Protein AF-A0A1A8E5Y9-F1 (afdb_monomer_lite)

Secondary structure (DSSP, 8-state):
-HHHHHHSTTTTHHHHHHHHHTGGGGHHHHHHHHHHHHHHHHHHHHH-HHHHHHHHHHHHHHHTTSS-HHHHHHHHHHHHTTHHHHHHHHHHH---HHHHHHHHHHHHHHHHHHHHHHHHHHHHHHHHHHHHHHHHEET-SS-GGGG-SEEEEEEEEEEESS--S-EEEEEEEESSEEEEEEEETTEEEEEEEEETTTEEEEE-STT--TT-TT-EEEEEEETTSS-EEEEEESSHHHHHHHHHHHHHHHHHHS-TTTTGGG--EEEE--SS--B-TTT--B--SSSS-EEEETTT--EE-GGGGGGS--TT-------PPP--------PPPEEEE-S-B-S-SPPTTS-B--B-TT-EEEEEE--TT-SEEEEEETTT--EEEEEGGGEEEES-PPSSP--TTSTTEEEE--HHHHHHHHHTSPTT-EEEEE-SSSTT-EEEEEEETTEEEEEEE--BTTB-

InterPro domains:
  IPR000219 Dbl homology domain [PF00621] (8-118)
  IPR000219 Dbl homology domain [PS50010] (1-120)
  IPR000219 Dbl homology domain [SM00325] (1-119)
  IPR000219 Dbl homology domain [cd00160] (15-118)
  IPR000980 SH2 domain [PF00017] (408-461)
  IPR000980 SH2 domain [PS50001] (408-464)
  IPR001331 Guanine-nucleotide dissociation stimulator, CDC24, conserved site [PS00741] (69-94)
  IPR001452 SH3 domain [PF07653] (334-393)
  IPR001452 SH3 domain [PS50002] (330-396)
  IPR001452 SH3 domain [SM00326] (333-395)
  IPR001849 Pleckstrin homology domain [PS50003] (149-251)
  IPR001849 Pleckstrin homology domain [SM00233] (150-253)
  IPR002219 Protein kinase C-like, phorbol ester/diacylglycerol-binding domain [PF00130] (263-308)
  IPR002219 Protein kinase C-like, phorbol ester/diacylglycerol-binding domain [PS00479] (263-311)
  IPR002219 Protein kinase C-like, phorbol ester/diacylglycerol-binding domain [PS50081] (262-311)
  IPR002219 Protein kinase C-like, phorbol ester/diacylglycerol-binding domain [SM00109] (263-311)
  IPR011993 PH-like domain superfamily [G3DSA:2.30.29.30] (130-258)
  IPR035899 Dbl homology (DH) domain superfamily [G3DSA:1.20.900.10] (1-129)
  IPR035899 Dbl homology (DH) domain superfamily [SSF48065] (11-141)
  IPR036028 SH3-like domain superfamily [SSF50044] (325-398)

Radius of gyration: 30.4 Å; chains: 1; bounding box: 94×67×68 Å

Foldseek 3Di:
DVCCVPPVVVLCVLVVLVVCLVVLLVLLVLLQCLVVVLVVVVVCVVVPVPVVVVQQVVCCVPPNVPDGPNRVSCVSVVVLVCQLVVLVVVLVPDDDPVSSVSSVSSSVSSVLSNQQSVQSNVVSVQVVVQVVLQVQEPPDPDRCVVQAGWLDKAWKFKAKPVRRDTDIWIWTDGLFKIFTWDDDPSGTYTDDIGGLVFWDKAADPPQCDPPAFFSGWIKIAGPVRPIIMIITGRDNVVSVSVSVSSVNSNCLQPPPLCCALNFHKGQWFDCDFDAAPAPRRTLHYGTSSDIATPQAGGTHHSVCSNVDHHGPPDPPPPPDDDDDDDDDDDFAWKKFFQDFDQQPPPDPPWGDDGDDGGWIWRWDADDPVDQKGWTAGPVVRDTDIDGPVRIATPPPQPPPDDPVSPPQEPEADEPVRLFVVPLPPDAQRKHKYAHDPPRQWIWIWGHHPSGIDIGTDDDDPSGD

Sequence (464 aa):
VQDSILNKNALNLHQIFIDYKERLLIYGIYCSRVEIAIAILDLICKEKEDVRLKLEECSKRANNGKFTLRDLLVVPMQRVLKYHLLLQELVKHTQDAADKNNLKTALDAMKDLAQYVNEVKRDNETLREIDQYQRSIENLNQPLLTFGRPKGDGEVRLVSNIDKRKQDRHIFLFDVAAVVCKRRGDNYEMKDILDLNLFKVTNNPTSDREGKKWCYGFYVTHIQGHTGFELFFKTRELKKKWLEQFEMAISNIHPEKANHNSHQFKMHTFEKISSCSNCRLLLRGIFNQGYLCLKCGLGAHKECLGRLGVCGRTDPVKQKPKDNTTAPSSGLPRMIVIKDYSGIPSPQCGPPLSIHAGDVIELMFADLQSSWWQGKNLATSKIGFFPSDAVRPYPCVPKPADYSAHLWFAGLMERYQAELELMDRDNSTYLVRHRSKELNEYAISIKFNDKVKHIKILTKDGCF

Structure (mmCIF, N/CA/C/O backbone):
data_AF-A0A1A8E5Y9-F1
#
_entry.id   AF-A0A1A8E5Y9-F1
#
loop_
_atom_site.group_PDB
_atom_site.id
_atom_site.type_symbol
_atom_site.label_atom_id
_atom_site.label_alt_id
_atom_site.label_comp_id
_atom_site.label_asym_id
_atom_site.label_entity_id
_atom_site.label_seq_id
_atom_site.pdbx_PDB_ins_code
_atom_site.Cartn_x
_atom_site.Cartn_y
_atom_site.Cartn_z
_atom_site.occupancy
_atom_site.B_iso_or_equiv
_atom_site.auth_seq_id
_atom_site.auth_comp_id
_atom_site.auth_asym_id
_atom_site.auth_atom_id
_atom_site.pdbx_PDB_model_num
ATOM 1 N N . VAL A 1 1 ? -17.476 1.177 24.917 1.00 76.31 1 VAL A N 1
ATOM 2 C CA . VAL A 1 1 ? -16.385 1.484 25.878 1.00 76.31 1 VAL A CA 1
ATOM 3 C C . VAL A 1 1 ? -16.942 1.923 27.225 1.00 76.31 1 VAL A C 1
ATOM 5 O O . VAL A 1 1 ? -16.620 1.260 28.192 1.00 76.31 1 VAL A O 1
ATOM 8 N N . GLN A 1 2 ? -17.797 2.954 27.310 1.00 80.81 2 GLN A N 1
ATOM 9 C CA . GLN A 1 2 ? -18.421 3.351 28.590 1.00 80.81 2 GLN A CA 1
ATOM 10 C C . GLN A 1 2 ? -19.139 2.188 29.288 1.00 80.81 2 GLN A C 1
ATOM 12 O O . GLN A 1 2 ? -18.855 1.928 30.446 1.00 80.81 2 GLN A O 1
ATOM 17 N N . ASP A 1 3 ? -19.956 1.425 28.558 1.00 85.88 3 ASP A N 1
ATOM 18 C CA . ASP A 1 3 ? -20.593 0.203 29.076 1.00 85.88 3 ASP A CA 1
ATOM 19 C C . ASP A 1 3 ? -19.583 -0.825 29.621 1.00 85.88 3 ASP A C 1
ATOM 21 O O . ASP A 1 3 ? -19.733 -1.337 30.720 1.00 85.88 3 ASP A O 1
ATOM 25 N N . SER A 1 4 ? -18.493 -1.067 28.890 1.00 83.69 4 SER A N 1
ATOM 26 C CA . SER A 1 4 ? -17.431 -1.987 29.316 1.00 83.69 4 SER A CA 1
ATOM 27 C C . SER A 1 4 ? -16.800 -1.555 30.640 1.00 83.69 4 SER A C 1
ATOM 29 O O . SER A 1 4 ? -16.604 -2.385 31.522 1.00 83.69 4 SER A O 1
ATOM 31 N N . ILE A 1 5 ? -16.528 -0.258 30.797 1.00 85.06 5 ILE A N 1
ATOM 32 C CA . ILE A 1 5 ? -15.940 0.300 32.019 1.00 85.06 5 ILE A CA 1
ATOM 33 C C . ILE A 1 5 ? -16.937 0.233 33.181 1.00 85.06 5 ILE A C 1
ATOM 35 O O . ILE A 1 5 ? -16.558 -0.186 34.267 1.00 85.06 5 ILE A O 1
ATOM 39 N N . LEU A 1 6 ? -18.191 0.633 32.954 1.00 84.81 6 LEU A N 1
ATOM 40 C CA . LEU A 1 6 ? -19.192 0.789 34.013 1.00 84.81 6 LEU A CA 1
ATOM 41 C C . LEU A 1 6 ? -19.823 -0.538 34.453 1.00 84.81 6 LEU A C 1
ATOM 43 O O . LEU A 1 6 ? -20.060 -0.726 35.638 1.00 84.81 6 LEU A O 1
ATOM 47 N N . ASN A 1 7 ? -20.069 -1.454 33.514 1.00 85.75 7 ASN A N 1
ATOM 48 C CA . ASN A 1 7 ? -20.875 -2.655 33.754 1.00 85.75 7 ASN A CA 1
ATOM 49 C C . ASN A 1 7 ? -20.063 -3.957 33.696 1.00 85.75 7 ASN A C 1
ATOM 51 O O . ASN A 1 7 ? -20.542 -4.999 34.132 1.00 85.75 7 ASN A O 1
ATOM 55 N N . LYS A 1 8 ? -18.844 -3.934 33.134 1.00 84.31 8 LYS A N 1
ATOM 56 C CA . LYS A 1 8 ? -18.021 -5.140 32.900 1.00 84.31 8 LYS A CA 1
ATOM 57 C C . LYS A 1 8 ? -16.588 -5.013 33.419 1.00 84.31 8 LYS A C 1
ATOM 59 O O . LYS A 1 8 ? -15.725 -5.786 33.004 1.00 84.31 8 LYS A O 1
ATOM 64 N N . ASN A 1 9 ? -16.315 -4.028 34.282 1.00 86.62 9 ASN A N 1
ATOM 65 C CA . ASN A 1 9 ? -14.991 -3.749 34.856 1.00 86.62 9 ASN A CA 1
ATOM 66 C C . ASN A 1 9 ? -13.854 -3.704 33.812 1.00 86.62 9 ASN A C 1
ATOM 68 O O . ASN A 1 9 ? -12.730 -4.108 34.083 1.00 86.62 9 ASN A O 1
ATOM 72 N N . ALA A 1 10 ? -14.154 -3.251 32.593 1.00 88.44 10 ALA A N 1
ATOM 73 C CA . ALA A 1 10 ? -13.252 -3.210 31.442 1.00 88.44 10 ALA A CA 1
ATOM 74 C C . ALA A 1 10 ? -12.662 -4.565 30.976 1.00 88.44 10 ALA A C 1
ATOM 76 O O . ALA A 1 10 ? -11.814 -4.573 30.081 1.00 88.44 10 ALA A O 1
ATOM 77 N N . LEU A 1 11 ? -13.146 -5.711 31.471 1.00 88.50 11 LEU A N 1
ATOM 78 C CA . LEU A 1 11 ? -12.612 -7.041 31.124 1.00 88.50 11 LEU A CA 1
ATOM 79 C C . LEU A 1 11 ? -12.753 -7.360 29.625 1.00 88.50 11 LEU A C 1
ATOM 81 O O . LEU A 1 11 ? -11.876 -7.954 28.999 1.00 88.50 11 LEU A O 1
ATOM 85 N N . ASN A 1 12 ? -13.838 -6.897 29.001 1.00 92.69 12 ASN A N 1
ATOM 86 C CA . ASN A 1 12 ? -14.096 -7.085 27.571 1.00 92.69 12 ASN A CA 1
ATOM 87 C C . ASN A 1 12 ? -13.549 -5.952 26.681 1.00 92.69 12 ASN A C 1
ATOM 89 O O . ASN A 1 12 ? -13.881 -5.893 25.496 1.00 92.69 12 ASN A O 1
ATOM 93 N N . LEU A 1 13 ? -12.728 -5.038 27.215 1.00 94.06 13 LEU A N 1
ATOM 94 C CA . LEU A 1 13 ? -12.214 -3.892 26.456 1.00 94.06 13 LEU A CA 1
ATOM 95 C C . LEU A 1 13 ? -11.409 -4.328 25.223 1.00 94.06 13 LEU A C 1
ATOM 97 O O . LEU A 1 13 ? -11.542 -3.728 24.157 1.00 94.06 13 LEU A O 1
ATOM 101 N N . HIS A 1 14 ? -10.608 -5.388 25.354 1.00 94.38 14 HIS A N 1
ATOM 102 C CA . HIS A 1 14 ? -9.813 -5.949 24.262 1.00 94.38 14 HIS A CA 1
ATOM 103 C C . HIS A 1 14 ? -10.682 -6.378 23.065 1.00 94.38 14 HIS A C 1
ATOM 105 O O . HIS A 1 14 ? -10.341 -6.074 21.921 1.00 94.38 14 HIS A O 1
ATOM 111 N N . GLN A 1 15 ? -11.833 -7.006 23.329 1.00 95.19 15 GLN A N 1
ATOM 112 C CA . GLN A 1 15 ? -12.749 -7.486 22.297 1.00 95.19 15 GLN A CA 1
ATOM 113 C C . GLN A 1 15 ? -13.324 -6.324 21.482 1.00 95.19 15 GLN A C 1
ATOM 115 O O . GLN A 1 15 ? -13.385 -6.403 20.262 1.00 95.19 15 GLN A O 1
ATOM 120 N N . ILE A 1 16 ? -13.626 -5.190 22.128 1.00 95.50 16 ILE A N 1
ATOM 121 C CA . ILE A 1 16 ? -14.130 -3.993 21.437 1.00 95.50 16 ILE A CA 1
ATOM 122 C C . ILE A 1 16 ? -13.133 -3.507 20.377 1.00 95.50 16 ILE A C 1
ATOM 124 O O . ILE A 1 16 ? -13.538 -3.161 19.269 1.00 95.50 16 ILE A O 1
ATOM 128 N N . PHE A 1 17 ? -11.833 -3.476 20.688 1.00 96.19 17 PHE A N 1
ATOM 129 C CA . PHE A 1 17 ? -10.814 -3.070 19.713 1.00 96.19 17 PHE A CA 1
ATOM 130 C C . PHE A 1 17 ? -10.713 -4.045 18.541 1.00 96.19 17 PHE A C 1
ATOM 132 O O . PHE A 1 17 ? -10.550 -3.611 17.401 1.00 96.19 17 PHE A O 1
ATOM 139 N N . ILE A 1 18 ? -10.821 -5.346 18.815 1.00 95.06 18 ILE A N 1
ATOM 140 C CA . ILE A 1 18 ? -10.786 -6.388 17.787 1.00 95.06 18 ILE A CA 1
ATOM 141 C C . ILE A 1 18 ? -12.010 -6.255 16.869 1.00 95.06 18 ILE A C 1
ATOM 143 O O . ILE A 1 18 ? -11.840 -6.160 15.656 1.00 95.06 18 ILE A O 1
ATOM 147 N N . ASP A 1 19 ? -13.211 -6.128 17.435 1.00 94.44 19 ASP A N 1
ATOM 148 C CA . ASP A 1 19 ? -14.470 -6.010 16.687 1.00 94.44 19 ASP A CA 1
ATOM 149 C C . ASP A 1 19 ? -14.524 -4.738 15.828 1.00 94.44 19 ASP A C 1
ATOM 151 O O . ASP A 1 19 ? -15.068 -4.728 14.722 1.00 94.44 19 ASP A O 1
ATOM 155 N N . TYR A 1 20 ? -13.946 -3.637 16.318 1.00 95.38 20 TYR A N 1
ATOM 156 C CA . TYR A 1 20 ? -13.906 -2.375 15.579 1.00 95.38 20 TYR A CA 1
ATOM 157 C C . TYR A 1 20 ? -12.772 -2.295 14.557 1.00 95.38 20 TYR A C 1
ATOM 159 O O . TYR A 1 20 ? -12.814 -1.400 13.711 1.00 95.38 20 TYR A O 1
ATOM 167 N N . LYS A 1 21 ? -11.786 -3.203 14.582 1.00 94.31 21 LYS A N 1
ATOM 168 C CA . LYS A 1 21 ? -10.633 -3.173 13.665 1.00 94.31 21 LYS A CA 1
ATOM 169 C C . LYS A 1 21 ? -11.075 -3.041 12.209 1.00 94.31 21 LYS A C 1
ATOM 171 O O . LYS A 1 21 ? -10.578 -2.166 11.507 1.00 94.31 21 LYS A O 1
ATOM 176 N N . GLU A 1 22 ? -12.026 -3.867 11.774 1.00 90.62 22 GLU A N 1
ATOM 177 C CA . GLU A 1 22 ? -12.512 -3.857 10.390 1.00 90.62 22 GLU A CA 1
ATOM 178 C C . GLU A 1 22 ? -13.247 -2.558 10.041 1.00 90.62 22 GLU A C 1
ATOM 180 O O . GLU A 1 22 ? -13.048 -1.987 8.972 1.00 90.62 22 GLU A O 1
ATOM 185 N N . ARG A 1 23 ? -14.034 -2.020 10.977 1.00 93.94 23 ARG A N 1
ATOM 186 C CA . ARG A 1 23 ? -14.741 -0.744 10.788 1.00 93.94 23 ARG A CA 1
ATOM 187 C C . ARG A 1 23 ? -13.781 0.436 10.675 1.00 93.94 23 ARG A C 1
ATOM 189 O O . ARG A 1 23 ? -14.074 1.403 9.979 1.00 93.94 23 ARG A O 1
ATOM 196 N N . LEU A 1 24 ? -12.628 0.358 11.336 1.00 95.25 24 LEU A N 1
ATOM 197 C CA . LEU A 1 24 ? -11.590 1.386 11.288 1.00 95.25 24 LEU A CA 1
ATOM 198 C C . LEU A 1 24 ? -10.757 1.343 9.997 1.00 95.25 24 LEU A C 1
ATOM 200 O O . LEU A 1 24 ? -9.968 2.252 9.753 1.00 95.25 24 LEU A O 1
ATOM 204 N N . LEU A 1 25 ? -10.944 0.356 9.120 1.00 92.00 25 LEU A N 1
ATOM 205 C CA . LEU A 1 25 ? -10.217 0.295 7.848 1.00 92.00 25 LEU A CA 1
ATOM 206 C C . LEU A 1 25 ? -10.543 1.462 6.902 1.00 92.00 25 LEU A C 1
ATOM 208 O O . LEU A 1 25 ? -9.715 1.817 6.059 1.00 92.00 25 LEU A O 1
ATOM 212 N N . ILE A 1 26 ? -11.693 2.121 7.088 1.00 92.88 26 ILE A N 1
ATOM 213 C CA . ILE A 1 26 ? -12.078 3.346 6.365 1.00 92.88 26 ILE A CA 1
ATOM 214 C C . ILE A 1 26 ? -11.035 4.466 6.504 1.00 92.88 26 ILE A C 1
ATOM 216 O O . ILE A 1 26 ? -10.909 5.314 5.619 1.00 92.88 26 ILE A O 1
ATOM 220 N N . TYR A 1 27 ? -10.236 4.447 7.579 1.00 94.00 27 TYR A N 1
ATOM 221 C CA . TYR A 1 27 ? -9.162 5.413 7.786 1.00 94.00 27 TYR A CA 1
ATOM 222 C C . TYR A 1 27 ? -8.064 5.313 6.725 1.00 94.00 27 TYR A C 1
ATOM 224 O O . TYR A 1 27 ? -7.408 6.315 6.464 1.00 94.00 27 TYR A O 1
ATOM 232 N N . GLY A 1 28 ? -7.891 4.168 6.052 1.00 90.25 28 GLY A N 1
ATOM 233 C CA . GLY A 1 28 ? -6.975 4.075 4.911 1.00 90.25 28 GLY A CA 1
ATOM 234 C C . GLY A 1 28 ? -7.352 5.053 3.789 1.00 90.25 28 GLY A C 1
ATOM 235 O O . GLY A 1 28 ? -6.497 5.767 3.264 1.00 90.25 28 GLY A O 1
ATOM 236 N N . ILE A 1 29 ? -8.648 5.158 3.473 1.00 89.12 29 ILE A N 1
ATOM 237 C CA . ILE A 1 29 ? -9.164 6.086 2.452 1.00 89.12 29 ILE A CA 1
ATOM 238 C C . ILE A 1 29 ? -9.049 7.532 2.940 1.00 89.12 29 ILE A C 1
ATOM 240 O O . ILE A 1 29 ? -8.627 8.410 2.191 1.00 89.12 29 ILE A O 1
ATOM 244 N N . TYR A 1 30 ? -9.394 7.784 4.204 1.00 93.94 30 TYR A N 1
ATOM 245 C CA . TYR A 1 30 ? -9.297 9.124 4.778 1.00 93.94 30 TYR A CA 1
ATOM 246 C C . TYR A 1 30 ? -7.852 9.647 4.742 1.00 93.94 30 TYR A C 1
ATOM 248 O O . TYR A 1 30 ? -7.584 10.709 4.183 1.00 93.94 30 TYR A O 1
ATOM 256 N N . CYS A 1 31 ? -6.900 8.873 5.270 1.00 91.75 31 CYS A N 1
ATOM 257 C CA . CYS A 1 31 ? -5.494 9.267 5.371 1.00 91.75 31 CYS A CA 1
ATOM 258 C C . CYS A 1 31 ? -4.802 9.414 4.009 1.00 91.75 31 CYS A C 1
ATOM 260 O O . CYS A 1 31 ? -3.893 10.229 3.886 1.00 91.75 31 CYS A O 1
ATOM 262 N N . SER A 1 32 ? -5.222 8.670 2.981 1.00 88.81 32 SER A N 1
ATOM 263 C CA . SER A 1 32 ? -4.670 8.821 1.624 1.00 88.81 32 SER A CA 1
ATOM 264 C C . SER A 1 32 ? -5.182 10.059 0.882 1.00 88.81 32 SER A C 1
ATOM 266 O O . SER A 1 32 ? -4.512 10.545 -0.030 1.00 88.81 32 SER A O 1
ATOM 268 N N . ARG A 1 33 ? -6.350 10.593 1.268 1.00 90.88 33 ARG A N 1
ATOM 269 C CA . ARG A 1 33 ? -7.002 11.730 0.594 1.00 90.88 33 ARG A CA 1
ATOM 270 C C . ARG A 1 33 ? -6.929 13.047 1.363 1.00 90.88 33 ARG A C 1
ATOM 272 O O . ARG A 1 33 ? -7.150 14.094 0.761 1.00 90.88 33 ARG A O 1
ATOM 279 N N . VAL A 1 34 ? -6.615 13.022 2.660 1.00 93.81 34 VAL A N 1
ATOM 280 C CA . VAL A 1 34 ? -6.646 14.218 3.521 1.00 93.81 34 VAL A CA 1
ATOM 281 C C . VAL A 1 34 ? -5.727 15.340 3.025 1.00 93.81 34 VAL A C 1
ATOM 283 O O . VAL A 1 34 ? -6.127 16.498 3.048 1.00 93.81 34 VAL A O 1
ATOM 286 N N . GLU A 1 35 ? -4.540 15.018 2.503 1.00 91.12 35 GLU A N 1
ATOM 287 C CA . GLU A 1 35 ? -3.609 16.015 1.948 1.00 91.12 35 GLU A CA 1
ATOM 288 C C . GLU A 1 35 ? -4.210 16.744 0.737 1.00 91.12 35 GLU A C 1
ATOM 290 O O . GLU A 1 35 ? -4.130 17.966 0.642 1.00 91.12 35 GLU A O 1
ATOM 295 N N . ILE A 1 36 ? -4.883 16.000 -0.148 1.00 92.12 36 ILE A N 1
ATOM 296 C CA . ILE A 1 36 ? -5.568 16.553 -1.324 1.00 92.12 36 ILE A CA 1
ATOM 297 C C . ILE A 1 36 ? -6.752 17.415 -0.881 1.00 92.12 36 ILE A C 1
ATOM 299 O O . ILE A 1 36 ? -6.935 18.520 -1.383 1.00 92.12 36 ILE A O 1
ATOM 303 N N . ALA A 1 37 ? -7.539 16.939 0.087 1.00 96.12 37 ALA A N 1
ATOM 304 C CA . ALA A 1 37 ? -8.673 17.689 0.621 1.00 96.12 37 ALA A CA 1
ATOM 305 C C . ALA A 1 37 ? -8.237 19.021 1.257 1.00 96.12 37 ALA A C 1
ATOM 307 O O . ALA A 1 37 ? -8.892 20.039 1.044 1.00 96.12 37 ALA A O 1
ATOM 308 N N . ILE A 1 38 ? -7.117 19.029 1.989 1.00 96.50 38 ILE A N 1
ATOM 309 C CA . ILE A 1 38 ? -6.533 20.249 2.563 1.00 96.50 38 ILE A CA 1
ATOM 310 C C . ILE A 1 38 ? -6.059 21.198 1.457 1.00 96.50 38 ILE A C 1
ATOM 312 O O . ILE A 1 38 ? -6.383 22.379 1.510 1.00 96.50 38 ILE A O 1
ATOM 316 N N . ALA A 1 39 ? -5.361 20.701 0.432 1.00 96.56 39 ALA A N 1
ATOM 317 C CA . ALA A 1 39 ? -4.911 21.539 -0.682 1.00 96.56 39 ALA A CA 1
ATOM 318 C C . ALA A 1 39 ? -6.087 22.191 -1.436 1.00 96.56 39 ALA A C 1
ATOM 320 O O . ALA A 1 39 ? -6.026 23.365 -1.795 1.00 96.56 39 ALA A O 1
ATOM 321 N N . ILE A 1 40 ? -7.182 21.449 -1.635 1.00 97.31 40 ILE A N 1
ATOM 322 C CA . ILE A 1 40 ? -8.416 21.978 -2.233 1.00 97.31 40 ILE A CA 1
ATOM 323 C C . ILE A 1 40 ? -9.059 23.025 -1.316 1.00 97.31 40 ILE A C 1
ATOM 325 O O . ILE A 1 40 ? -9.487 24.071 -1.797 1.00 97.31 40 ILE A O 1
ATOM 329 N N . LEU A 1 41 ? -9.112 22.771 -0.006 1.00 97.69 41 LEU A N 1
ATOM 330 C CA . LEU A 1 41 ? -9.632 23.735 0.964 1.00 97.69 41 LEU A CA 1
ATOM 331 C C . LEU A 1 41 ? -8.841 25.049 0.919 1.00 97.69 41 LEU A C 1
ATOM 333 O O . LEU A 1 41 ? -9.448 26.115 0.887 1.00 97.69 41 LEU A O 1
ATOM 337 N N . ASP A 1 42 ? -7.509 24.982 0.865 1.00 96.62 42 ASP A N 1
ATOM 338 C CA . ASP A 1 42 ? -6.652 26.168 0.767 1.00 96.62 42 ASP A CA 1
ATOM 339 C C . ASP A 1 42 ? -6.907 26.957 -0.519 1.00 96.62 42 ASP A C 1
ATOM 341 O O . ASP A 1 42 ? -7.001 28.185 -0.482 1.00 96.62 42 ASP A O 1
ATOM 345 N N . LEU A 1 43 ? -7.040 26.256 -1.650 1.00 97.31 43 LEU A N 1
ATOM 346 C CA . LEU A 1 43 ? -7.343 26.874 -2.938 1.00 97.31 43 LEU A CA 1
ATOM 347 C C . LEU A 1 43 ? -8.685 27.612 -2.886 1.00 97.31 43 LEU A C 1
ATOM 349 O O . LEU A 1 43 ? -8.756 28.783 -3.250 1.00 97.31 43 LEU A O 1
ATOM 353 N N . ILE A 1 44 ? -9.724 26.964 -2.353 1.00 97.50 44 ILE A N 1
ATOM 354 C CA . ILE A 1 44 ? -11.052 27.568 -2.202 1.00 97.50 44 ILE A CA 1
ATOM 355 C C . ILE A 1 44 ? -10.987 28.798 -1.292 1.00 97.50 44 ILE A C 1
ATOM 357 O O . ILE A 1 44 ? -11.551 29.830 -1.638 1.00 97.50 44 ILE A O 1
ATOM 361 N N . CYS A 1 45 ? -10.282 28.725 -0.161 1.00 96.56 45 CYS A N 1
ATOM 362 C CA . CYS A 1 45 ? -10.111 29.863 0.746 1.00 96.56 45 CYS A CA 1
ATOM 363 C C . CYS A 1 45 ? -9.368 31.038 0.100 1.00 96.56 45 CYS A C 1
ATOM 365 O O . CYS A 1 45 ? -9.609 32.183 0.472 1.00 96.56 45 CYS A O 1
ATOM 367 N N . LYS A 1 46 ? -8.450 30.765 -0.833 1.00 96.00 46 LYS A N 1
ATOM 368 C CA . LYS A 1 46 ? -7.709 31.796 -1.566 1.00 96.00 46 LYS A CA 1
ATOM 369 C C . LYS A 1 46 ? -8.568 32.470 -2.637 1.00 96.00 46 LYS A C 1
ATOM 371 O O . LYS A 1 46 ? -8.417 33.665 -2.866 1.00 96.00 46 LYS A O 1
ATOM 376 N N . GLU A 1 47 ? -9.428 31.710 -3.307 1.00 97.00 47 GLU A N 1
ATOM 377 C CA . GLU A 1 47 ? -10.266 32.210 -4.403 1.00 97.00 47 GLU A CA 1
ATOM 378 C C . GLU A 1 47 ? -11.583 32.833 -3.923 1.00 97.00 47 GLU A C 1
ATOM 380 O O . GLU A 1 47 ? -12.108 33.736 -4.572 1.00 97.00 47 GLU A O 1
ATOM 385 N N . LYS A 1 48 ? -12.133 32.348 -2.805 1.00 97.50 48 LYS A N 1
ATOM 386 C CA . LYS A 1 48 ? -13.473 32.694 -2.318 1.00 97.50 48 LYS A CA 1
ATOM 387 C C . LYS A 1 48 ? -13.425 33.273 -0.910 1.00 97.50 48 LYS A C 1
ATOM 389 O O . LYS A 1 48 ? -13.436 32.558 0.095 1.00 97.50 48 LYS A O 1
ATOM 394 N N . GLU A 1 49 ? -13.403 34.598 -0.858 1.00 97.06 49 GLU A N 1
ATOM 395 C CA . GLU A 1 49 ? -13.323 35.374 0.380 1.00 97.06 49 GLU A CA 1
ATOM 396 C C . GLU A 1 49 ? -14.522 35.139 1.316 1.00 97.06 49 GLU A C 1
ATOM 398 O O . GLU A 1 49 ? -14.365 35.041 2.533 1.00 97.06 49 GLU A O 1
ATOM 403 N N . ASP A 1 50 ? -15.720 34.975 0.757 1.00 97.75 50 ASP A N 1
ATOM 404 C CA . ASP A 1 50 ? -16.944 34.656 1.496 1.00 97.75 50 ASP A CA 1
ATOM 405 C C . ASP A 1 50 ? -16.839 33.309 2.230 1.00 97.75 50 ASP A C 1
ATOM 407 O O . ASP A 1 50 ? -17.202 33.200 3.406 1.00 97.75 50 ASP A O 1
ATOM 411 N N . VAL A 1 51 ? -16.267 32.293 1.574 1.00 97.88 51 VAL A N 1
ATOM 412 C CA . VAL A 1 51 ? -16.018 30.979 2.183 1.00 97.88 51 VAL A CA 1
ATOM 413 C C . VAL A 1 51 ? -14.978 31.092 3.295 1.00 97.88 51 VAL A C 1
ATOM 415 O O . VAL A 1 51 ? -15.171 30.525 4.374 1.00 97.88 51 VAL A O 1
ATOM 418 N N . ARG A 1 52 ? -13.901 31.855 3.071 1.00 97.56 52 ARG A N 1
ATOM 419 C CA . ARG A 1 52 ? -12.841 32.091 4.063 1.00 97.56 52 ARG A CA 1
ATOM 420 C C . ARG A 1 52 ? -13.398 32.720 5.343 1.00 97.56 52 ARG A C 1
ATOM 422 O O . ARG A 1 52 ? -13.187 32.180 6.430 1.00 97.56 52 ARG A O 1
ATOM 429 N N . LEU A 1 53 ? -14.174 33.798 5.217 1.00 97.50 53 LEU A N 1
ATOM 430 C CA . LEU A 1 53 ? -14.828 34.461 6.352 1.00 97.50 53 LEU A CA 1
ATOM 431 C C . LEU A 1 53 ? -15.804 33.521 7.070 1.00 97.50 53 LEU A C 1
ATOM 433 O O . LEU A 1 53 ? -15.846 33.490 8.304 1.00 97.50 53 LEU A O 1
ATOM 437 N N . LYS A 1 54 ? -16.549 32.696 6.320 1.00 98.06 54 LYS A N 1
ATOM 438 C CA . LYS A 1 54 ? -17.461 31.724 6.930 1.00 98.06 54 LYS A CA 1
ATOM 439 C C . LYS A 1 54 ? -16.723 30.657 7.738 1.00 98.06 54 LYS A C 1
ATOM 441 O O . LYS A 1 54 ? -17.194 30.259 8.803 1.00 98.06 54 LYS A O 1
ATOM 446 N N . LEU A 1 55 ? -15.562 30.203 7.272 1.00 97.38 55 LEU A N 1
ATOM 447 C CA . LEU A 1 55 ? -14.725 29.251 8.006 1.00 97.38 55 LEU A CA 1
ATOM 448 C C . LEU A 1 55 ? -14.156 29.854 9.298 1.00 97.38 55 LEU A C 1
ATOM 450 O O . LEU A 1 55 ? -14.113 29.162 10.319 1.00 97.38 55 LEU A O 1
ATOM 454 N N . GLU A 1 56 ? -13.778 31.133 9.292 1.00 96.50 56 GLU A N 1
ATOM 455 C CA . GLU A 1 56 ? -13.363 31.850 10.506 1.00 96.50 56 GLU A CA 1
ATOM 456 C C . GLU A 1 56 ? -14.508 31.975 11.521 1.00 96.50 56 GLU A C 1
ATOM 458 O O . GLU A 1 56 ? -14.308 31.726 12.713 1.00 96.50 56 GLU A O 1
ATOM 463 N N . GLU A 1 57 ? -15.720 32.307 11.064 1.00 97.81 57 GLU A N 1
ATOM 464 C CA . GLU A 1 57 ? -16.924 32.339 11.905 1.00 97.81 57 GLU A CA 1
ATOM 465 C C . GLU A 1 57 ? -17.200 30.961 12.529 1.00 97.81 57 GLU A C 1
ATOM 467 O O . GLU A 1 57 ? -17.392 30.850 13.743 1.00 97.81 57 GLU A O 1
ATOM 472 N N . CYS A 1 58 ? -17.157 29.897 11.721 1.00 98.00 58 CYS A N 1
ATOM 473 C CA . CYS A 1 58 ? -17.329 28.521 12.186 1.00 98.00 58 CYS A CA 1
ATOM 474 C C . CYS A 1 58 ? -16.277 28.134 13.236 1.00 98.00 58 CYS A C 1
ATOM 476 O O . CYS A 1 58 ? -16.621 27.524 14.249 1.00 98.00 58 CYS A O 1
ATOM 478 N N . SER A 1 59 ? -15.015 28.519 13.032 1.00 97.25 59 SER A N 1
ATOM 479 C CA . SER A 1 59 ? -13.928 28.280 13.988 1.00 97.25 59 SER A CA 1
ATOM 480 C C . SER A 1 59 ? -14.165 29.007 15.320 1.00 97.25 59 SER A C 1
ATOM 482 O O . SER A 1 59 ? -14.111 28.394 16.392 1.00 97.25 59 SER A O 1
ATOM 484 N N . LYS A 1 60 ? -14.539 30.295 15.272 1.00 97.06 60 LYS A N 1
ATOM 485 C CA . LYS A 1 60 ? -14.904 31.079 16.466 1.00 97.06 60 LYS A CA 1
ATOM 486 C C . LYS A 1 60 ? -16.073 30.451 17.222 1.00 97.06 60 LYS A C 1
ATOM 488 O O . LYS A 1 60 ? -15.997 30.310 18.439 1.00 97.06 60 LYS A O 1
ATOM 493 N N . ARG A 1 61 ? -17.118 30.024 16.510 1.00 97.88 61 ARG A N 1
ATOM 494 C CA . ARG A 1 61 ? -18.312 29.409 17.106 1.00 97.88 61 ARG A CA 1
ATOM 495 C C . ARG A 1 61 ? -18.036 28.037 17.727 1.00 97.88 61 ARG A C 1
ATOM 497 O O . ARG A 1 61 ? -18.609 27.727 18.765 1.00 97.88 61 ARG A O 1
ATOM 504 N N . ALA A 1 62 ? -17.221 27.203 17.086 1.00 96.88 62 ALA A N 1
ATOM 505 C CA . ALA A 1 62 ? -17.016 25.821 17.516 1.00 96.88 62 ALA A CA 1
ATOM 506 C C . ALA A 1 62 ? -15.965 25.675 18.625 1.00 96.88 62 ALA A C 1
ATOM 508 O O . ALA A 1 62 ? -16.082 24.784 19.464 1.00 96.88 62 ALA A O 1
ATOM 509 N N . ASN A 1 63 ? -14.911 26.496 18.602 1.00 95.38 63 ASN A N 1
ATOM 510 C CA . ASN A 1 63 ? -13.749 26.317 19.476 1.00 95.38 63 ASN A CA 1
ATOM 511 C C . ASN A 1 63 ? -13.034 27.631 19.850 1.00 95.38 63 ASN A C 1
ATOM 513 O O . ASN A 1 63 ? -11.863 27.608 20.238 1.00 95.38 63 ASN A O 1
ATOM 517 N N . ASN A 1 64 ? -13.725 28.771 19.745 1.00 95.31 64 ASN A N 1
ATOM 518 C CA . ASN A 1 64 ? -13.195 30.105 20.043 1.00 95.31 64 ASN A CA 1
ATOM 519 C C . ASN A 1 64 ? -11.979 30.482 19.180 1.00 95.31 64 ASN A C 1
ATOM 521 O O . ASN A 1 64 ? -11.116 31.237 19.622 1.00 95.31 64 ASN A O 1
ATOM 525 N N . GLY A 1 65 ? -11.898 29.964 17.951 1.00 92.94 65 GLY A N 1
ATOM 526 C CA . GLY A 1 65 ? -10.832 30.316 17.012 1.00 92.94 65 GLY A CA 1
ATOM 527 C C . GLY A 1 65 ? -9.508 29.589 17.252 1.00 92.94 65 GLY A C 1
ATOM 528 O O . GLY A 1 65 ? -8.506 29.956 16.647 1.00 92.94 65 GLY A O 1
ATOM 529 N N . LYS A 1 66 ? -9.475 28.579 18.131 1.00 96.12 66 LYS A N 1
ATOM 530 C CA . LYS A 1 66 ? -8.255 27.832 18.471 1.00 96.12 66 LYS A CA 1
ATOM 531 C C . LYS A 1 66 ? -7.808 26.867 17.375 1.00 96.12 66 LYS A C 1
ATOM 533 O O . LYS A 1 66 ? -6.614 26.631 17.245 1.00 96.12 66 LYS A O 1
ATOM 538 N N . PHE A 1 67 ? -8.750 26.292 16.627 1.00 96.62 67 PHE A N 1
ATOM 539 C CA . PHE A 1 67 ? -8.463 25.307 15.583 1.00 96.62 67 PHE A CA 1
ATOM 540 C C . PHE A 1 67 ? -9.257 25.612 14.321 1.00 96.62 67 PHE A C 1
ATOM 542 O O . PHE A 1 67 ? -10.486 25.712 14.350 1.00 96.62 67 PHE A O 1
ATOM 549 N N . THR A 1 68 ? -8.557 25.713 13.197 1.00 97.06 68 THR A N 1
ATOM 550 C CA . THR A 1 68 ? -9.179 25.874 11.882 1.00 97.06 68 THR A CA 1
ATOM 551 C C . THR A 1 68 ? -9.740 24.544 11.371 1.00 97.06 68 THR A C 1
ATOM 553 O O . THR A 1 68 ? -9.382 23.470 11.860 1.00 97.06 68 THR A O 1
ATOM 556 N N . LEU A 1 69 ? -10.602 24.583 10.345 1.00 97.00 69 LEU A N 1
ATOM 557 C CA . LEU A 1 69 ? -11.075 23.356 9.689 1.00 97.00 69 LEU A CA 1
ATOM 558 C C . LEU A 1 69 ? -9.901 22.517 9.158 1.00 97.00 69 LEU A C 1
ATOM 560 O O . LEU A 1 69 ? -9.916 21.295 9.289 1.00 97.00 69 LEU A O 1
ATOM 564 N N . ARG A 1 70 ? -8.864 23.176 8.629 1.00 96.25 70 ARG A N 1
ATOM 565 C CA . ARG A 1 70 ? -7.619 22.537 8.192 1.00 96.25 70 ARG A CA 1
ATOM 566 C C . ARG A 1 70 ? -6.990 21.704 9.313 1.00 96.25 70 ARG A C 1
ATOM 568 O O . ARG A 1 70 ? -6.667 20.542 9.082 1.00 96.25 70 ARG A O 1
ATOM 575 N N . ASP A 1 71 ? -6.860 22.265 10.515 1.00 95.94 71 ASP A N 1
ATOM 576 C CA . ASP A 1 71 ? -6.268 21.568 11.667 1.00 95.94 71 ASP A CA 1
ATOM 577 C C . ASP A 1 71 ? -7.117 20.360 12.084 1.00 95.94 71 ASP A C 1
ATOM 579 O O . ASP A 1 71 ? -6.602 19.268 12.336 1.00 95.94 71 ASP A O 1
ATOM 583 N N . LEU A 1 72 ? -8.442 20.536 12.096 1.00 97.06 72 LEU A N 1
ATOM 584 C CA . LEU A 1 72 ? -9.397 19.498 12.485 1.00 97.06 72 LEU A CA 1
ATOM 585 C C . LEU A 1 72 ? -9.421 18.315 11.508 1.00 97.06 72 LEU A C 1
ATOM 587 O O . LEU A 1 72 ? -9.592 17.177 11.945 1.00 97.06 72 LEU A O 1
ATOM 591 N N . LEU A 1 73 ? -9.190 18.544 10.210 1.00 96.88 73 LEU A N 1
ATOM 592 C CA . LEU A 1 73 ? -9.119 17.474 9.208 1.00 96.88 73 LEU A CA 1
ATOM 593 C C . LEU A 1 73 ? -7.945 16.509 9.448 1.00 96.88 73 LEU A C 1
ATOM 595 O O . LEU A 1 73 ? -8.012 15.353 9.033 1.00 96.88 73 LEU A O 1
ATOM 599 N N . VAL A 1 74 ? -6.894 16.920 10.158 1.00 94.00 74 VAL A N 1
ATOM 600 C CA . VAL A 1 74 ? -5.741 16.053 10.464 1.00 94.00 74 VAL A CA 1
ATOM 601 C C . VAL A 1 74 ? -5.995 15.168 11.696 1.00 94.00 74 VAL A C 1
ATOM 603 O O . VAL A 1 74 ? -5.413 14.086 11.829 1.00 94.00 74 VAL A O 1
ATOM 606 N N . VAL A 1 75 ? -6.910 15.568 12.584 1.00 95.94 75 VAL A N 1
ATOM 607 C CA . VAL A 1 75 ? -7.175 14.889 13.866 1.00 95.94 75 VAL A CA 1
ATOM 608 C C . VAL A 1 75 ? -7.564 13.408 13.713 1.00 95.94 75 VAL A C 1
ATOM 610 O O . VAL A 1 75 ? -7.027 12.589 14.467 1.00 95.94 75 VAL A O 1
ATOM 613 N N . PRO A 1 76 ? -8.424 12.988 12.759 1.00 95.50 76 PRO A N 1
ATOM 614 C CA . PRO A 1 76 ? -8.762 11.573 12.592 1.00 95.50 76 PRO A CA 1
ATOM 615 C C . PRO A 1 76 ? -7.532 10.698 12.290 1.00 95.50 76 PRO A C 1
ATOM 617 O O . PRO A 1 76 ? -7.386 9.623 12.879 1.00 95.50 76 PRO A O 1
ATOM 620 N N . MET A 1 77 ? -6.609 11.185 11.451 1.00 91.75 77 MET A N 1
ATOM 621 C CA . MET A 1 77 ? -5.343 10.503 11.152 1.00 91.75 77 MET A CA 1
ATOM 622 C C . MET A 1 77 ? -4.458 10.401 12.399 1.00 91.75 77 MET A C 1
ATOM 624 O O . MET A 1 77 ? -3.890 9.347 12.676 1.00 91.75 77 MET A O 1
ATOM 628 N N . GLN A 1 78 ? -4.362 11.470 13.191 1.00 91.81 78 GLN A N 1
ATOM 629 C CA . GLN A 1 78 ? -3.608 11.428 14.444 1.00 91.81 78 GLN A CA 1
ATOM 630 C C . GLN A 1 78 ? -4.214 10.414 15.417 1.00 91.81 78 GLN A C 1
ATOM 632 O O . GLN A 1 78 ? -3.479 9.650 16.039 1.00 91.81 78 GLN A O 1
ATOM 637 N N . ARG A 1 79 ? -5.548 10.373 15.533 1.00 95.75 79 ARG A N 1
ATOM 638 C CA . ARG A 1 79 ? -6.255 9.532 16.503 1.00 95.75 79 ARG A CA 1
ATOM 639 C C . ARG A 1 79 ? -6.075 8.042 16.235 1.00 95.75 79 ARG A C 1
ATOM 641 O O . ARG A 1 79 ? -5.785 7.310 17.181 1.00 95.75 79 ARG A O 1
ATOM 648 N N . VAL A 1 80 ? -6.223 7.595 14.986 1.00 94.62 80 VAL A N 1
ATOM 649 C CA . VAL A 1 80 ? -6.096 6.164 14.650 1.00 94.62 80 VAL A CA 1
ATOM 650 C C . VAL A 1 80 ? -4.697 5.622 14.977 1.00 94.62 80 VAL A C 1
ATOM 652 O O . VAL A 1 80 ? -4.563 4.489 15.432 1.00 94.62 80 VAL A O 1
ATOM 655 N N . LEU A 1 81 ? -3.668 6.473 14.887 1.00 91.25 81 LEU A N 1
ATOM 656 C CA . LEU A 1 81 ? -2.280 6.154 15.241 1.00 91.25 81 LEU A CA 1
ATOM 657 C C . LEU A 1 81 ? -1.984 6.223 16.752 1.00 91.25 81 LEU A C 1
ATOM 659 O O . LEU A 1 81 ? -0.873 5.919 17.176 1.00 91.25 81 LEU A O 1
ATOM 663 N N . LYS A 1 82 ? -2.943 6.615 17.601 1.00 95.62 82 LYS A N 1
ATOM 664 C CA . LYS A 1 82 ? -2.758 6.598 19.065 1.00 95.62 82 LYS A CA 1
ATOM 665 C C . LYS A 1 82 ? -3.258 5.322 19.730 1.00 95.62 82 LYS A C 1
ATOM 667 O O . LYS A 1 82 ? -2.791 5.020 20.824 1.00 95.62 82 LYS A O 1
ATOM 672 N N . TYR A 1 83 ? -4.162 4.556 19.112 1.00 97.19 83 TYR A N 1
ATOM 673 C CA . TYR A 1 83 ? -4.760 3.384 19.767 1.00 97.19 83 TYR A CA 1
ATOM 674 C C . TYR A 1 83 ? -3.720 2.343 20.191 1.00 97.19 83 TYR A C 1
ATOM 676 O O . TYR A 1 83 ? -3.751 1.885 21.330 1.00 97.19 83 TYR A O 1
ATOM 684 N N . HIS A 1 84 ? -2.752 2.029 19.325 1.00 96.94 84 HIS A N 1
ATOM 685 C CA . HIS A 1 84 ? -1.693 1.083 19.677 1.00 96.94 84 HIS A CA 1
ATOM 686 C C . HIS A 1 84 ? -0.764 1.618 20.783 1.00 96.94 84 HIS A C 1
ATOM 688 O O . HIS A 1 84 ? -0.306 0.840 21.607 1.00 96.94 84 HIS A O 1
ATOM 694 N N . LEU A 1 85 ? -0.509 2.931 20.850 1.00 97.56 85 LEU A N 1
ATOM 695 C CA . LEU A 1 85 ? 0.316 3.533 21.909 1.00 97.56 85 LEU A CA 1
ATOM 696 C C . LEU A 1 85 ? -0.391 3.483 23.268 1.00 97.56 85 LEU A C 1
ATOM 698 O O . LEU A 1 85 ? 0.214 3.129 24.275 1.00 97.56 85 LEU A O 1
ATOM 702 N N . LEU A 1 86 ? -1.689 3.794 23.284 1.00 97.69 86 LEU A N 1
ATOM 703 C CA . LEU A 1 86 ? -2.511 3.741 24.493 1.00 97.69 86 LEU A CA 1
ATOM 704 C C . LEU A 1 86 ? -2.636 2.305 25.019 1.00 97.69 86 LEU A C 1
ATOM 706 O O . LEU A 1 86 ? -2.452 2.071 26.209 1.00 97.69 86 LEU A O 1
ATOM 710 N N . LEU A 1 87 ? -2.893 1.337 24.132 1.00 97.69 87 LEU A N 1
ATOM 711 C CA . LEU A 1 87 ? -2.941 -0.080 24.500 1.00 97.69 87 LEU A CA 1
ATOM 712 C C . LEU A 1 87 ? -1.581 -0.601 24.966 1.00 97.69 87 LEU A C 1
ATOM 714 O O . LEU A 1 87 ? -1.527 -1.405 25.889 1.00 97.69 87 LEU A O 1
ATOM 718 N N . GLN A 1 88 ? -0.483 -0.140 24.364 1.00 98.06 88 GLN A N 1
ATOM 719 C CA . GLN A 1 88 ? 0.864 -0.514 24.786 1.00 98.06 88 GLN A CA 1
ATOM 720 C C . GLN A 1 88 ? 1.141 -0.085 26.230 1.00 98.06 88 GLN A C 1
ATOM 722 O O . GLN A 1 88 ? 1.652 -0.890 27.010 1.00 98.06 88 GLN A O 1
ATOM 727 N N . GLU A 1 89 ? 0.773 1.144 26.596 1.00 98.06 89 GLU A N 1
ATOM 728 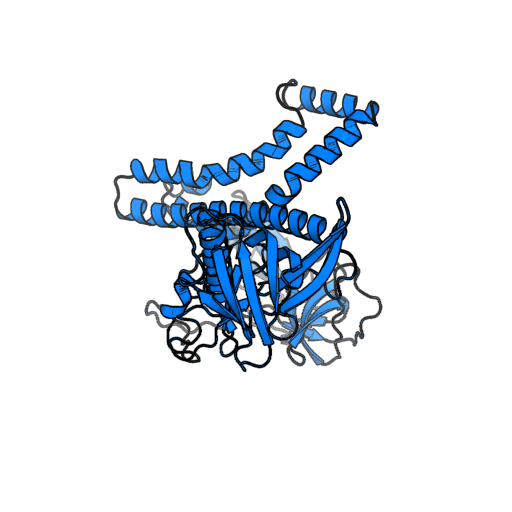C CA . GLU A 1 89 ? 0.937 1.615 27.973 1.00 98.06 89 GLU A CA 1
ATOM 729 C C . GLU A 1 89 ? -0.016 0.881 28.929 1.00 98.06 89 GLU A C 1
ATOM 731 O O . GLU A 1 89 ? 0.397 0.460 30.005 1.00 98.06 89 GLU A O 1
ATOM 736 N N . LEU A 1 90 ? -1.258 0.609 28.515 1.00 96.31 90 LEU A N 1
ATOM 737 C CA . LEU A 1 90 ? -2.206 -0.168 29.321 1.00 96.31 90 LEU A CA 1
ATOM 738 C C . LEU A 1 90 ? -1.702 -1.598 29.603 1.00 96.31 90 LEU A C 1
ATOM 740 O O . LEU A 1 90 ? -1.744 -2.058 30.743 1.00 96.31 90 LEU A O 1
ATOM 744 N N . VAL A 1 91 ? -1.156 -2.288 28.595 1.00 97.69 91 VAL A N 1
ATOM 745 C CA . VAL A 1 91 ? -0.547 -3.626 28.743 1.00 97.69 91 VAL A CA 1
ATOM 746 C C . VAL A 1 91 ? 0.615 -3.606 29.738 1.00 97.69 91 VAL A C 1
ATOM 748 O O . VAL A 1 91 ? 0.804 -4.570 30.483 1.00 97.69 91 VAL A O 1
ATOM 751 N N . LYS A 1 92 ? 1.411 -2.531 29.757 1.00 97.62 92 LYS A N 1
ATOM 752 C CA . LYS A 1 92 ? 2.557 -2.384 30.664 1.00 97.62 92 LYS A CA 1
ATOM 753 C C . LYS A 1 92 ? 2.120 -2.331 32.130 1.00 97.62 92 LYS A C 1
ATOM 755 O O . LYS A 1 92 ? 2.776 -2.958 32.958 1.00 97.62 92 LYS A O 1
ATOM 760 N N . HIS A 1 93 ? 1.012 -1.650 32.421 1.00 97.06 93 HIS A N 1
ATOM 761 C CA . HIS A 1 93 ? 0.482 -1.473 33.782 1.00 97.06 93 HIS A CA 1
ATOM 762 C C . HIS A 1 93 ? -0.530 -2.544 34.214 1.00 97.06 93 HIS A C 1
ATOM 764 O O . HIS A 1 93 ? -0.946 -2.560 35.368 1.00 97.06 93 HIS A O 1
ATOM 770 N N . THR A 1 94 ? -0.910 -3.465 33.325 1.00 95.00 94 THR A N 1
ATOM 771 C CA . THR A 1 94 ? -1.787 -4.597 33.665 1.00 95.00 94 THR A CA 1
ATOM 772 C C . THR A 1 94 ? -0.978 -5.717 34.330 1.00 95.00 94 THR A C 1
ATOM 774 O O . THR A 1 94 ? -0.003 -6.217 33.750 1.00 95.00 94 THR A O 1
ATOM 777 N N . GLN A 1 95 ? -1.375 -6.098 35.549 1.00 95.12 95 GLN A N 1
ATOM 778 C CA . GLN A 1 95 ? -0.713 -7.144 36.342 1.00 95.12 95 GLN A CA 1
ATOM 779 C C . GLN A 1 95 ? -1.266 -8.541 36.053 1.00 95.12 95 GLN A C 1
ATOM 781 O O . GLN A 1 95 ? -0.481 -9.479 35.923 1.00 95.12 95 GLN A O 1
ATOM 786 N N . ASP A 1 96 ? -2.590 -8.667 35.916 1.00 95.50 96 ASP A N 1
ATOM 787 C CA . ASP A 1 96 ? -3.230 -9.947 35.619 1.00 95.50 96 ASP A CA 1
ATOM 788 C C . ASP A 1 96 ? -2.746 -10.511 34.275 1.00 95.50 96 ASP A C 1
ATOM 790 O O . ASP A 1 96 ? -2.690 -9.814 33.256 1.00 95.50 96 ASP A O 1
ATOM 794 N N . ALA A 1 97 ? -2.359 -11.786 34.274 1.00 94.69 97 ALA A N 1
ATOM 795 C CA . ALA A 1 97 ? -1.738 -12.416 33.118 1.00 94.69 97 ALA A CA 1
ATOM 796 C C . ALA A 1 97 ? -2.732 -12.665 31.971 1.00 94.69 97 ALA A C 1
ATOM 798 O O . ALA A 1 97 ? -2.350 -12.544 30.800 1.00 94.69 97 ALA A O 1
ATOM 799 N N . ALA A 1 98 ? -3.984 -13.003 32.289 1.00 94.19 98 ALA A N 1
ATOM 800 C CA . ALA A 1 98 ? -5.014 -13.272 31.294 1.00 94.19 98 ALA A CA 1
ATOM 801 C C . ALA A 1 98 ? -5.424 -11.972 30.591 1.00 94.19 98 ALA A C 1
ATOM 803 O O . ALA A 1 98 ? -5.360 -11.891 29.361 1.00 94.19 98 ALA A O 1
ATOM 804 N N . ASP A 1 99 ? -5.710 -10.920 31.356 1.00 93.25 99 ASP A N 1
ATOM 805 C CA . ASP A 1 99 ? -6.050 -9.598 30.829 1.00 93.25 99 ASP A CA 1
ATOM 806 C C . ASP A 1 99 ? -4.903 -9.004 30.017 1.00 93.25 99 ASP A C 1
ATOM 808 O O . ASP A 1 99 ? -5.108 -8.464 28.926 1.00 93.25 99 ASP A O 1
ATOM 812 N N . LYS A 1 100 ? -3.662 -9.169 30.484 1.00 95.69 100 LYS A N 1
ATOM 813 C CA . LYS A 1 100 ? -2.479 -8.725 29.745 1.00 95.69 100 LYS A CA 1
ATOM 814 C C . LYS A 1 100 ? -2.352 -9.420 28.390 1.00 95.69 100 LYS A C 1
ATOM 816 O O . LYS A 1 100 ? -1.998 -8.765 27.408 1.00 95.69 100 LYS A O 1
ATOM 821 N N . ASN A 1 101 ? -2.634 -10.720 28.300 1.00 96.06 101 ASN A N 1
ATOM 822 C CA . ASN A 1 101 ? -2.611 -11.453 27.029 1.00 96.06 101 ASN A CA 1
ATOM 823 C C . ASN A 1 101 ? -3.773 -11.057 26.104 1.00 96.06 101 ASN A C 1
ATOM 825 O O . ASN A 1 101 ? -3.567 -10.857 24.903 1.00 96.06 101 ASN A O 1
ATOM 829 N N . ASN A 1 102 ? -4.963 -10.849 26.661 1.00 96.06 102 ASN A N 1
ATOM 830 C CA . ASN A 1 102 ? -6.116 -10.340 25.924 1.00 96.06 102 ASN A CA 1
ATOM 831 C C . ASN A 1 102 ? -5.829 -8.950 25.325 1.00 96.06 102 ASN A C 1
ATOM 833 O O . ASN A 1 102 ? -6.025 -8.716 24.129 1.00 96.06 102 ASN A O 1
ATOM 837 N N . LEU A 1 103 ? -5.260 -8.041 26.120 1.00 97.12 103 LEU A N 1
ATOM 838 C CA . LEU A 1 103 ? -4.867 -6.703 25.676 1.00 97.12 103 LEU A CA 1
ATOM 839 C C . LEU A 1 103 ? -3.719 -6.715 24.660 1.00 97.12 103 LEU A C 1
ATOM 841 O O . LEU A 1 103 ? -3.717 -5.880 23.757 1.00 97.12 103 LEU A O 1
ATOM 845 N N . LYS A 1 104 ? -2.769 -7.657 24.744 1.00 97.56 104 LYS A N 1
ATOM 846 C CA . LYS A 1 104 ? -1.744 -7.843 23.697 1.00 97.56 104 LYS A CA 1
ATOM 847 C C . LYS A 1 104 ? -2.371 -8.189 22.347 1.00 97.56 104 LYS A C 1
ATOM 849 O O . LYS A 1 104 ? -1.965 -7.630 21.335 1.00 97.56 104 LYS A O 1
ATOM 854 N N . THR A 1 105 ? -3.404 -9.029 22.338 1.00 96.81 105 THR A N 1
ATOM 855 C CA . THR A 1 105 ? -4.132 -9.373 21.107 1.00 96.81 105 THR A CA 1
ATOM 856 C C . THR A 1 105 ? -4.797 -8.135 20.491 1.00 96.81 105 THR A C 1
ATOM 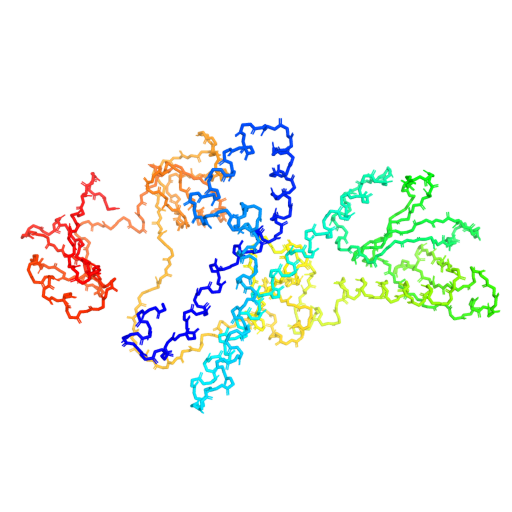858 O O . THR A 1 105 ? -4.681 -7.890 19.289 1.00 96.81 105 THR A O 1
ATOM 861 N N . ALA A 1 106 ? -5.424 -7.290 21.317 1.00 97.44 106 ALA A N 1
ATOM 862 C CA . ALA A 1 106 ? -5.970 -6.005 20.871 1.00 97.44 106 ALA A CA 1
ATOM 863 C C . ALA A 1 106 ? -4.878 -5.023 20.399 1.00 97.44 106 ALA A C 1
ATOM 865 O O . ALA A 1 106 ? -5.060 -4.312 19.407 1.00 97.44 106 ALA A O 1
ATOM 866 N N . LEU A 1 107 ? -3.730 -4.990 21.079 1.00 98.06 107 LEU A N 1
ATOM 867 C CA . LEU A 1 107 ? -2.578 -4.178 20.692 1.00 98.06 107 LEU A CA 1
ATOM 868 C C . LEU A 1 107 ? -2.067 -4.575 19.304 1.00 98.06 107 LEU A C 1
ATOM 870 O O . LEU A 1 107 ? -1.841 -3.701 18.468 1.00 98.06 107 LEU A O 1
ATOM 874 N N . ASP A 1 108 ? -1.921 -5.870 19.041 1.00 97.19 108 ASP A N 1
ATOM 875 C CA . ASP A 1 108 ? -1.470 -6.376 17.746 1.00 97.19 108 ASP A CA 1
ATOM 876 C C . ASP A 1 108 ? -2.489 -6.074 16.639 1.00 97.19 108 ASP A C 1
ATOM 878 O O . ASP A 1 108 ? -2.105 -5.647 15.548 1.00 97.19 108 ASP A O 1
ATOM 882 N N . ALA A 1 109 ? -3.791 -6.160 16.935 1.00 97.00 109 ALA A N 1
ATOM 883 C CA . ALA A 1 109 ? -4.850 -5.724 16.025 1.00 97.00 109 ALA A CA 1
ATOM 884 C C . ALA A 1 109 ? -4.735 -4.232 15.649 1.00 97.00 109 ALA A C 1
ATOM 886 O O . ALA A 1 109 ? -4.860 -3.884 14.471 1.00 97.00 109 ALA A O 1
ATOM 887 N N . MET A 1 110 ? -4.464 -3.352 16.620 1.00 97.94 110 MET A N 1
ATOM 888 C CA . MET A 1 110 ? -4.304 -1.911 16.377 1.00 97.94 110 MET A CA 1
ATOM 889 C C . MET A 1 110 ? -2.967 -1.553 15.714 1.00 97.94 110 MET A C 1
ATOM 891 O O . MET A 1 110 ? -2.917 -0.613 14.919 1.00 97.94 110 MET A O 1
ATOM 895 N N . LYS A 1 111 ? -1.890 -2.302 15.980 1.00 97.31 111 LYS A N 1
ATOM 896 C CA . LYS A 1 111 ? -0.625 -2.176 15.236 1.00 97.31 111 LYS A CA 1
ATOM 897 C C . LYS A 1 111 ? -0.808 -2.552 13.769 1.00 97.31 111 LYS A C 1
ATOM 899 O O . LYS A 1 111 ? -0.315 -1.840 12.899 1.00 97.31 111 LYS A O 1
ATOM 904 N N . ASP A 1 112 ? -1.537 -3.631 13.494 1.00 96.88 112 ASP A N 1
ATOM 905 C CA . ASP A 1 112 ? -1.824 -4.063 12.126 1.00 96.88 112 ASP A CA 1
ATOM 906 C C . ASP A 1 112 ? -2.664 -3.027 11.364 1.00 96.88 112 ASP A C 1
ATOM 908 O O . ASP A 1 112 ? -2.355 -2.713 10.217 1.00 96.88 112 ASP A O 1
ATOM 912 N N . LEU A 1 113 ? -3.660 -2.418 12.022 1.00 96.19 113 LEU A N 1
ATOM 913 C CA . LEU A 1 113 ? -4.418 -1.292 11.465 1.00 96.19 113 LEU A CA 1
ATOM 914 C C . LEU A 1 113 ? -3.512 -0.092 11.137 1.00 96.19 113 LEU A C 1
ATOM 916 O O . LEU A 1 113 ? -3.605 0.466 10.045 1.00 96.19 113 LEU A O 1
ATOM 920 N N . ALA A 1 114 ? -2.625 0.302 12.055 1.00 94.56 114 ALA A N 1
ATOM 921 C CA . ALA A 1 114 ? -1.701 1.413 11.825 1.00 94.56 114 ALA A CA 1
ATOM 922 C C . ALA A 1 114 ? -0.753 1.132 10.646 1.00 94.56 114 ALA A C 1
ATOM 924 O O . ALA A 1 114 ? -0.542 1.995 9.794 1.00 94.56 114 ALA A O 1
ATOM 925 N N . GLN A 1 115 ? -0.229 -0.094 10.553 1.00 94.38 115 GLN A N 1
ATOM 926 C CA . GLN A 1 115 ? 0.592 -0.525 9.422 1.00 94.38 115 GLN A CA 1
ATOM 927 C C . GLN A 1 115 ? -0.203 -0.513 8.112 1.00 94.38 115 GLN A C 1
ATOM 929 O O . GLN A 1 115 ? 0.302 -0.016 7.112 1.00 94.38 115 GLN A O 1
ATOM 934 N N . TYR A 1 116 ? -1.452 -0.981 8.112 1.00 94.81 116 TYR A N 1
ATOM 935 C CA . TYR A 1 116 ? -2.329 -0.907 6.942 1.00 94.81 116 TYR A CA 1
ATOM 936 C C . TYR A 1 116 ? -2.526 0.536 6.452 1.00 94.81 116 TYR A C 1
ATOM 938 O O . TYR A 1 116 ? -2.337 0.805 5.269 1.00 94.81 116 TYR A O 1
ATOM 946 N N . VAL A 1 117 ? -2.845 1.475 7.351 1.00 93.00 117 VAL A N 1
ATOM 947 C CA . VAL A 1 117 ? -3.023 2.897 7.000 1.00 93.00 117 VAL A CA 1
ATOM 948 C C . VAL A 1 117 ? -1.748 3.480 6.382 1.00 93.00 117 VAL A C 1
ATOM 950 O O . VAL A 1 117 ? -1.826 4.195 5.382 1.00 93.00 117 VAL A O 1
ATOM 953 N N . ASN A 1 118 ? -0.580 3.140 6.932 1.00 91.38 118 ASN A N 1
ATOM 954 C CA . ASN A 1 118 ? 0.708 3.577 6.393 1.00 91.38 118 ASN A CA 1
ATOM 955 C C . ASN A 1 118 ? 0.971 3.023 4.986 1.00 91.38 118 ASN A C 1
ATOM 957 O O . ASN A 1 118 ? 1.427 3.769 4.124 1.00 91.38 118 ASN A O 1
ATOM 961 N N . GLU A 1 119 ? 0.667 1.748 4.734 1.00 93.06 119 GLU A N 1
ATOM 962 C CA . GLU A 1 119 ? 0.825 1.154 3.399 1.00 93.06 119 GLU A CA 1
ATOM 963 C C . GLU A 1 119 ? -0.149 1.749 2.382 1.00 93.06 119 GLU A C 1
ATOM 965 O O . GLU A 1 119 ? 0.247 2.031 1.258 1.00 93.06 119 GLU A O 1
ATOM 970 N N . VAL A 1 120 ? -1.402 2.019 2.765 1.00 91.62 120 VAL A N 1
ATOM 971 C CA . VAL A 1 120 ? -2.356 2.696 1.871 1.00 91.62 120 VAL A CA 1
ATOM 972 C C . VAL A 1 120 ? -1.860 4.095 1.502 1.00 91.62 120 VAL A C 1
ATOM 974 O O . VAL A 1 120 ? -1.975 4.494 0.342 1.00 91.62 120 VAL A O 1
ATOM 977 N N . LYS A 1 121 ? -1.286 4.839 2.457 1.00 88.56 121 LYS A N 1
ATOM 978 C CA . LYS A 1 121 ? -0.663 6.135 2.166 1.00 88.56 121 LYS A CA 1
ATOM 979 C C . LYS A 1 121 ? 0.516 5.978 1.200 1.00 88.56 121 LYS A C 1
ATOM 981 O O . LYS A 1 121 ? 0.535 6.657 0.177 1.00 88.56 121 LYS A O 1
ATOM 986 N N . ARG A 1 122 ? 1.442 5.058 1.492 1.00 91.88 122 ARG A N 1
ATOM 987 C CA . ARG A 1 122 ? 2.620 4.795 0.654 1.00 91.88 122 ARG A CA 1
ATOM 988 C C . ARG A 1 122 ? 2.226 4.418 -0.768 1.00 91.88 122 ARG A C 1
ATOM 990 O O . ARG A 1 122 ? 2.740 4.999 -1.711 1.00 91.88 122 ARG A O 1
ATOM 997 N N . ASP A 1 123 ? 1.275 3.505 -0.932 1.00 92.94 123 ASP A N 1
ATOM 998 C CA . ASP A 1 123 ? 0.837 3.102 -2.263 1.00 92.94 123 ASP A CA 1
ATOM 999 C C . ASP A 1 123 ? 0.180 4.260 -3.027 1.00 92.94 123 ASP A C 1
ATOM 1001 O O . ASP A 1 123 ? 0.356 4.358 -4.236 1.00 92.94 123 ASP A O 1
ATOM 1005 N N . ASN A 1 124 ? -0.542 5.167 -2.357 1.00 90.75 124 ASN A N 1
ATOM 1006 C CA . ASN A 1 124 ? -1.072 6.365 -3.017 1.00 90.75 124 ASN A CA 1
ATOM 1007 C C . ASN A 1 124 ? 0.044 7.306 -3.494 1.00 90.75 124 ASN A C 1
ATOM 1009 O O . ASN A 1 124 ? -0.080 7.884 -4.570 1.00 90.75 124 ASN A O 1
ATOM 1013 N N . GLU A 1 125 ? 1.125 7.462 -2.727 1.00 91.25 125 GLU A N 1
ATOM 1014 C CA . GLU A 1 125 ? 2.314 8.207 -3.166 1.00 91.25 125 GLU A CA 1
ATOM 1015 C C . GLU A 1 125 ? 2.971 7.517 -4.369 1.00 91.25 125 GLU A C 1
ATOM 1017 O O . GLU A 1 125 ? 3.242 8.168 -5.376 1.00 91.25 125 GLU A O 1
ATOM 1022 N N . THR A 1 126 ? 3.118 6.191 -4.320 1.00 93.75 126 THR A N 1
ATOM 1023 C CA . THR A 1 126 ? 3.636 5.393 -5.437 1.00 93.75 126 THR A CA 1
ATOM 1024 C C . THR A 1 126 ? 2.766 5.510 -6.692 1.00 93.75 126 THR A C 1
ATOM 1026 O O . THR A 1 126 ? 3.294 5.616 -7.793 1.00 93.75 126 THR A O 1
ATOM 1029 N N . LEU A 1 127 ? 1.436 5.541 -6.570 1.00 92.62 127 LEU A N 1
ATOM 1030 C CA . LEU A 1 127 ? 0.548 5.756 -7.720 1.00 92.62 127 LEU A CA 1
ATOM 1031 C C . LEU A 1 127 ? 0.745 7.138 -8.359 1.00 92.62 127 LEU A C 1
ATOM 1033 O O . LEU A 1 127 ? 0.676 7.248 -9.581 1.00 92.62 127 LEU A O 1
ATOM 1037 N N . ARG A 1 128 ? 1.014 8.182 -7.562 1.00 92.12 128 ARG A N 1
ATOM 1038 C CA . ARG A 1 128 ? 1.338 9.523 -8.088 1.00 92.12 128 ARG A CA 1
ATOM 1039 C C . ARG A 1 128 ? 2.683 9.528 -8.814 1.00 92.12 128 ARG A C 1
ATOM 1041 O O . ARG A 1 128 ? 2.793 10.142 -9.868 1.00 92.12 128 ARG A O 1
ATOM 1048 N N . GLU A 1 129 ? 3.680 8.828 -8.277 1.00 94.69 129 GLU A N 1
ATOM 1049 C CA . GLU A 1 129 ? 4.984 8.649 -8.929 1.00 94.69 129 GLU A CA 1
ATOM 1050 C C . GLU A 1 129 ? 4.842 7.911 -10.271 1.00 94.69 129 GLU A C 1
ATOM 1052 O O . GLU A 1 129 ? 5.367 8.360 -11.288 1.00 94.69 129 GLU A O 1
ATOM 1057 N N . ILE A 1 130 ? 4.047 6.835 -10.310 1.00 95.69 130 ILE A N 1
ATOM 1058 C CA . ILE A 1 130 ? 3.734 6.109 -11.549 1.00 95.69 130 ILE A CA 1
ATOM 1059 C C . ILE A 1 130 ? 3.021 7.020 -12.559 1.00 95.69 130 ILE A C 1
ATOM 1061 O O . ILE A 1 130 ? 3.377 6.997 -13.735 1.00 95.69 130 ILE A O 1
ATOM 1065 N N . ASP A 1 131 ? 2.045 7.830 -12.132 1.00 94.75 131 ASP A N 1
ATOM 1066 C CA . ASP A 1 131 ? 1.364 8.796 -13.011 1.00 94.75 131 ASP A CA 1
ATOM 1067 C C . ASP A 1 131 ? 2.344 9.836 -13.576 1.00 94.75 131 ASP A C 1
ATOM 1069 O O . ASP A 1 131 ? 2.297 10.165 -14.762 1.00 94.75 131 ASP A O 1
ATOM 1073 N N . GLN A 1 132 ? 3.293 10.306 -12.764 1.00 95.00 132 GLN A N 1
ATOM 1074 C CA . GLN A 1 132 ? 4.339 11.215 -13.221 1.00 95.00 132 GLN A CA 1
ATOM 1075 C C . GLN A 1 132 ? 5.244 10.561 -14.275 1.00 95.00 132 GLN A C 1
ATOM 1077 O O . GLN A 1 132 ? 5.505 11.175 -15.312 1.00 95.00 132 GLN A O 1
ATOM 1082 N N . TYR A 1 133 ? 5.685 9.318 -14.056 1.00 95.69 133 TYR A N 1
ATOM 1083 C CA . TYR A 1 133 ? 6.447 8.560 -15.055 1.00 95.69 133 TYR A CA 1
ATOM 1084 C C . TYR A 1 133 ? 5.636 8.311 -16.332 1.00 95.69 133 TYR A C 1
ATOM 1086 O O . TYR A 1 133 ? 6.154 8.441 -17.437 1.00 95.69 133 TYR A O 1
ATOM 1094 N N . GLN A 1 134 ? 4.347 7.998 -16.201 1.00 95.94 134 GLN A N 1
ATOM 1095 C CA . GLN A 1 134 ? 3.461 7.746 -17.336 1.00 95.94 134 GLN A CA 1
ATOM 1096 C C . GLN A 1 134 ? 3.333 8.980 -18.240 1.00 95.94 134 GLN A C 1
ATOM 1098 O O . GLN A 1 134 ? 3.216 8.831 -19.454 1.00 95.94 134 GLN A O 1
ATOM 1103 N N . ARG A 1 135 ? 3.364 10.187 -17.660 1.00 95.19 135 ARG A N 1
ATOM 1104 C CA . ARG A 1 135 ? 3.310 11.457 -18.401 1.00 95.19 135 ARG A CA 1
ATOM 1105 C C . ARG A 1 135 ? 4.644 11.856 -19.030 1.00 95.19 135 ARG A C 1
ATOM 1107 O O . ARG A 1 135 ? 4.629 12.569 -20.026 1.00 95.19 135 ARG A O 1
ATOM 1114 N N . SER A 1 136 ? 5.775 11.444 -18.455 1.00 96.00 136 SER A N 1
ATOM 1115 C CA . SER A 1 136 ? 7.109 11.830 -18.941 1.00 96.00 136 SER A CA 1
ATOM 1116 C C . SER A 1 136 ? 7.686 10.880 -19.994 1.00 96.00 136 SER A C 1
ATOM 1118 O O . SER A 1 136 ? 8.645 11.248 -20.677 1.00 96.00 136 SER A O 1
ATOM 1120 N N . ILE A 1 137 ? 7.131 9.670 -20.137 1.00 96.00 137 ILE A N 1
ATOM 1121 C CA . ILE A 1 137 ? 7.595 8.662 -21.096 1.00 96.00 137 ILE A CA 1
ATOM 1122 C C . ILE A 1 137 ? 6.663 8.599 -22.317 1.00 96.00 137 ILE A C 1
ATOM 1124 O O . ILE A 1 137 ? 5.520 8.152 -22.247 1.00 96.00 137 ILE A O 1
ATOM 1128 N N . GLU A 1 138 ? 7.193 8.987 -23.470 1.00 94.44 138 GLU A N 1
ATOM 1129 C CA . GLU A 1 138 ? 6.551 8.913 -24.779 1.00 94.44 138 GLU A CA 1
ATOM 1130 C C . GLU A 1 138 ? 6.645 7.499 -25.383 1.00 94.44 138 GLU A C 1
ATOM 1132 O O . GLU A 1 138 ? 7.563 6.727 -25.085 1.00 94.44 138 GLU A O 1
ATOM 1137 N N . ASN A 1 139 ? 5.719 7.180 -26.294 1.00 93.69 139 ASN A N 1
ATOM 1138 C CA . ASN A 1 139 ? 5.631 5.904 -27.020 1.00 93.69 139 ASN A CA 1
ATOM 1139 C C . ASN A 1 139 ? 5.419 4.657 -26.139 1.00 93.69 139 ASN A C 1
ATOM 1141 O O . ASN A 1 139 ? 5.712 3.547 -26.575 1.00 93.69 139 ASN A O 1
ATOM 1145 N N . LEU A 1 140 ? 4.890 4.800 -24.920 1.00 92.88 140 LEU A N 1
ATOM 1146 C CA . LEU A 1 140 ? 4.459 3.647 -24.124 1.00 92.88 140 LEU A CA 1
ATOM 1147 C C . LEU A 1 140 ? 3.312 2.902 -24.821 1.00 92.88 140 LEU A C 1
ATOM 1149 O O . LEU A 1 140 ? 2.322 3.500 -25.232 1.00 92.88 140 LEU A O 1
ATOM 1153 N N . ASN A 1 141 ? 3.433 1.579 -24.913 1.00 89.12 141 ASN A N 1
ATOM 1154 C CA . ASN A 1 141 ? 2.413 0.704 -25.497 1.00 89.12 141 ASN A CA 1
ATOM 1155 C C . ASN A 1 141 ? 1.418 0.150 -24.460 1.00 89.12 141 ASN A C 1
ATOM 1157 O O . ASN A 1 141 ? 0.393 -0.409 -24.844 1.00 89.12 141 ASN A O 1
ATOM 1161 N N . GLN A 1 142 ? 1.704 0.294 -23.163 1.00 91.69 142 GLN A N 1
ATOM 1162 C CA . GLN A 1 142 ? 0.847 -0.159 -22.068 1.00 91.69 142 GLN A CA 1
ATOM 1163 C C . GLN A 1 142 ? 1.032 0.702 -20.804 1.00 91.69 142 GLN A C 1
ATOM 1165 O O . GLN A 1 142 ? 2.084 1.332 -20.649 1.00 91.69 142 GLN A O 1
ATOM 1170 N N . PRO A 1 143 ? 0.038 0.749 -19.893 1.00 94.00 143 PRO A N 1
ATOM 1171 C CA . PRO A 1 143 ? 0.126 1.547 -18.671 1.00 94.00 143 PRO A CA 1
ATOM 1172 C C . PRO A 1 143 ? 1.193 1.019 -17.704 1.00 94.00 143 PRO A C 1
ATOM 1174 O O . PRO A 1 143 ? 1.196 -0.170 -17.379 1.00 94.00 143 PRO A O 1
ATOM 1177 N N . LEU A 1 144 ? 2.029 1.905 -17.155 1.00 94.12 144 LEU A N 1
ATOM 1178 C CA . LEU A 1 144 ? 3.095 1.559 -16.201 1.00 94.12 144 LEU A CA 1
ATOM 1179 C C . LEU A 1 144 ? 2.570 0.890 -14.925 1.00 94.12 144 LEU A C 1
ATOM 1181 O O . LEU A 1 144 ? 3.271 0.087 -14.318 1.00 94.12 144 LEU A O 1
ATOM 1185 N N . LEU A 1 145 ? 1.318 1.165 -14.545 1.00 92.19 145 LEU A N 1
ATOM 1186 C CA . LEU A 1 145 ? 0.656 0.526 -13.405 1.00 92.19 145 LEU A CA 1
ATOM 1187 C C . LEU A 1 145 ? 0.645 -1.008 -13.516 1.00 92.19 145 LEU A C 1
ATOM 1189 O O . LEU A 1 145 ? 0.732 -1.703 -12.505 1.00 92.19 145 LEU A O 1
ATOM 1193 N N . THR A 1 146 ? 0.578 -1.540 -14.742 1.00 92.38 146 THR A N 1
ATOM 1194 C CA . THR A 1 146 ? 0.620 -2.990 -14.991 1.00 92.38 146 THR A CA 1
ATOM 1195 C C . THR A 1 146 ? 1.958 -3.612 -14.597 1.00 92.38 146 THR A C 1
ATOM 1197 O O . THR A 1 146 ? 2.021 -4.816 -14.348 1.00 92.38 146 THR A O 1
ATOM 1200 N N . PHE A 1 147 ? 3.013 -2.800 -14.468 1.00 94.31 147 PHE A N 1
ATOM 1201 C CA . PHE A 1 147 ? 4.341 -3.271 -14.104 1.00 94.31 147 PHE A CA 1
ATOM 1202 C C . PHE A 1 147 ? 4.578 -3.404 -12.592 1.00 94.31 147 PHE A C 1
ATOM 1204 O O . PHE A 1 147 ? 5.597 -3.957 -12.171 1.00 94.31 147 PHE A O 1
ATOM 1211 N N . GLY A 1 148 ? 3.635 -2.949 -11.763 1.00 92.31 148 GLY A N 1
ATOM 1212 C CA . GLY A 1 148 ? 3.734 -2.992 -10.305 1.00 92.31 148 GLY A CA 1
ATOM 1213 C C . GLY A 1 148 ? 4.456 -1.780 -9.716 1.00 92.31 148 GLY A C 1
ATOM 1214 O O . GLY A 1 148 ? 4.364 -0.676 -10.247 1.00 92.31 148 GLY A O 1
ATOM 1215 N N . ARG A 1 149 ? 5.129 -1.953 -8.571 1.00 94.56 149 ARG A N 1
ATOM 1216 C CA . ARG A 1 149 ? 5.796 -0.846 -7.869 1.00 94.56 149 ARG A CA 1
ATOM 1217 C C . ARG A 1 149 ? 7.134 -0.505 -8.534 1.00 94.56 149 ARG A C 1
ATOM 1219 O O . ARG A 1 149 ? 7.899 -1.430 -8.822 1.00 94.56 149 ARG A O 1
ATOM 1226 N N . PRO A 1 150 ? 7.461 0.784 -8.718 1.00 96.19 150 PRO A N 1
ATOM 1227 C CA . PRO A 1 150 ? 8.788 1.201 -9.136 1.00 96.19 150 PRO A CA 1
ATOM 1228 C C . PRO A 1 150 ? 9.829 0.803 -8.080 1.00 96.19 150 PRO A C 1
ATOM 1230 O O . PRO A 1 150 ? 9.602 0.881 -6.872 1.00 96.19 150 PRO A O 1
ATOM 1233 N N . LYS A 1 151 ? 10.983 0.337 -8.550 1.00 95.12 151 LYS A N 1
ATOM 1234 C CA . LYS A 1 151 ? 12.185 0.043 -7.755 1.00 95.12 151 LYS A CA 1
ATOM 1235 C C . LYS A 1 151 ? 13.227 1.153 -7.849 1.00 95.12 151 LYS A C 1
ATOM 1237 O O . LYS A 1 151 ? 14.126 1.243 -7.015 1.00 95.12 151 LYS A O 1
ATOM 1242 N N . GLY A 1 152 ? 13.104 1.988 -8.872 1.00 95.12 152 GLY A N 1
ATOM 1243 C CA . GLY A 1 152 ? 13.936 3.154 -9.104 1.00 95.12 152 GLY A CA 1
ATOM 1244 C C . GLY A 1 152 ? 14.156 3.400 -10.588 1.00 95.12 152 GLY A C 1
ATOM 1245 O O . GLY A 1 152 ? 13.895 2.536 -11.432 1.00 95.12 152 GLY A O 1
ATOM 1246 N N . ASP A 1 153 ? 14.674 4.581 -10.889 1.00 96.31 153 ASP A N 1
ATOM 1247 C CA . ASP A 1 153 ? 15.050 4.995 -12.229 1.00 96.31 153 ASP A CA 1
ATOM 1248 C C . ASP A 1 153 ? 16.480 5.555 -12.268 1.00 96.31 153 ASP A C 1
ATOM 1250 O O . ASP A 1 153 ? 17.073 5.900 -11.238 1.00 96.31 153 ASP A O 1
ATOM 1254 N N . GLY A 1 154 ? 17.091 5.579 -13.453 1.00 95.69 154 GLY A N 1
ATOM 1255 C CA . GLY A 1 154 ? 18.426 6.149 -13.606 1.00 95.69 154 GLY A CA 1
ATOM 1256 C C . GLY A 1 154 ? 19.127 5.855 -14.925 1.00 95.69 154 GLY A C 1
ATOM 1257 O O . GLY A 1 154 ? 18.697 5.040 -15.741 1.00 95.69 154 GLY A O 1
ATOM 1258 N N . GLU A 1 155 ? 20.257 6.534 -15.110 1.00 95.44 155 GLU A N 1
ATOM 1259 C CA . GLU A 1 155 ? 21.084 6.436 -16.311 1.00 95.44 155 GLU A CA 1
ATOM 1260 C C . GLU A 1 155 ? 21.923 5.152 -16.323 1.00 95.44 155 GLU A C 1
ATOM 1262 O O . GLU A 1 155 ? 22.598 4.802 -15.349 1.00 95.44 155 GLU A O 1
ATOM 1267 N N . VAL A 1 156 ? 21.931 4.478 -17.471 1.00 95.44 156 VAL A N 1
ATOM 1268 C CA . VAL A 1 156 ? 22.664 3.236 -17.710 1.00 95.44 156 VAL A CA 1
ATOM 1269 C C . VAL A 1 156 ? 23.269 3.239 -19.112 1.00 95.44 156 VAL A C 1
ATOM 1271 O O . VAL A 1 156 ? 22.719 3.812 -20.052 1.00 95.44 156 VAL A O 1
ATOM 1274 N N . ARG A 1 157 ? 24.406 2.565 -19.278 1.00 94.56 157 ARG A N 1
ATOM 1275 C CA . ARG A 1 157 ? 24.942 2.234 -20.601 1.00 94.56 157 ARG A CA 1
ATOM 1276 C C . ARG A 1 157 ? 24.581 0.807 -20.944 1.00 94.56 157 ARG A C 1
ATOM 1278 O O . ARG A 1 157 ? 25.037 -0.109 -20.274 1.00 94.56 157 ARG A O 1
ATOM 1285 N N . LEU A 1 158 ? 23.787 0.630 -21.985 1.00 93.31 158 LEU A N 1
ATOM 1286 C CA . LEU A 1 158 ? 23.282 -0.667 -22.405 1.00 93.31 158 LEU A CA 1
ATOM 1287 C C . LEU A 1 158 ? 24.036 -1.140 -23.650 1.00 93.31 158 LEU A C 1
ATOM 1289 O O . LEU A 1 158 ? 24.249 -0.370 -24.587 1.00 93.31 158 LEU A O 1
ATOM 1293 N N . VAL A 1 159 ? 24.455 -2.401 -23.642 1.00 92.31 159 VAL A N 1
ATOM 1294 C CA . VAL A 1 159 ? 24.983 -3.118 -24.810 1.00 92.31 159 VAL A CA 1
ATOM 1295 C C . VAL A 1 159 ? 24.063 -4.295 -25.081 1.00 92.31 159 VAL A C 1
ATOM 1297 O O . VAL A 1 159 ? 23.712 -5.018 -24.153 1.00 92.31 159 VAL A O 1
ATOM 1300 N N . SER A 1 160 ? 23.668 -4.491 -26.334 1.00 88.12 160 SER A N 1
ATOM 1301 C CA . SER A 1 160 ? 22.874 -5.657 -26.732 1.00 88.12 160 SER A CA 1
ATOM 1302 C C . SER A 1 160 ? 23.773 -6.732 -27.340 1.00 88.12 160 SER A C 1
ATOM 1304 O O . SER A 1 160 ? 24.867 -6.449 -27.829 1.00 88.12 160 SER A O 1
ATOM 1306 N N . ASN A 1 161 ? 23.312 -7.978 -27.348 1.00 80.44 161 ASN A N 1
ATOM 1307 C CA . ASN A 1 161 ? 24.008 -9.065 -28.036 1.00 80.44 161 ASN A CA 1
ATOM 1308 C C . ASN A 1 161 ? 24.085 -8.868 -29.568 1.00 80.44 161 ASN A C 1
ATOM 1310 O O . ASN A 1 161 ? 25.026 -9.363 -30.187 1.00 80.44 161 ASN A O 1
ATOM 1314 N N . ILE A 1 162 ? 23.138 -8.128 -30.160 1.00 79.25 162 ILE A N 1
ATOM 1315 C CA . ILE A 1 162 ? 23.064 -7.836 -31.603 1.00 79.25 162 ILE A CA 1
ATOM 1316 C C . ILE A 1 162 ? 23.925 -6.614 -31.967 1.00 79.25 162 ILE A C 1
ATOM 1318 O O . ILE A 1 162 ? 24.767 -6.681 -32.860 1.00 79.25 162 ILE A O 1
ATOM 1322 N N . ASP A 1 163 ? 23.743 -5.499 -31.258 1.00 79.31 163 ASP A N 1
ATOM 1323 C CA . ASP A 1 163 ? 24.544 -4.281 -31.397 1.00 79.31 163 ASP A CA 1
ATOM 1324 C C . ASP A 1 163 ? 25.497 -4.148 -30.207 1.00 79.31 163 ASP A C 1
ATOM 1326 O O . ASP A 1 163 ? 25.095 -3.775 -29.099 1.00 79.31 163 ASP A O 1
ATOM 1330 N N . LYS A 1 164 ? 26.780 -4.429 -30.468 1.00 84.94 164 LYS A N 1
ATOM 1331 C CA . LYS A 1 164 ? 27.865 -4.361 -29.478 1.00 84.94 164 LYS A CA 1
ATOM 1332 C C . LYS A 1 164 ? 28.262 -2.927 -29.096 1.00 84.94 164 LYS A C 1
ATOM 1334 O O . LYS A 1 164 ? 29.203 -2.736 -28.323 1.00 84.94 164 LYS A O 1
ATOM 1339 N N . ARG A 1 165 ? 27.589 -1.902 -29.630 1.00 88.12 165 ARG A N 1
ATOM 1340 C CA . ARG A 1 165 ? 27.824 -0.505 -29.246 1.00 88.12 165 ARG A CA 1
ATOM 1341 C C . ARG A 1 165 ? 27.226 -0.202 -27.874 1.00 88.12 165 ARG A C 1
ATOM 1343 O O . ARG A 1 165 ? 26.120 -0.619 -27.552 1.00 88.12 165 ARG A O 1
ATOM 1350 N N . LYS A 1 166 ? 27.955 0.588 -27.079 1.00 88.12 166 LYS A N 1
ATOM 1351 C CA . LYS A 1 166 ? 27.453 1.140 -25.813 1.00 88.12 166 LYS A CA 1
ATOM 1352 C C . LYS A 1 166 ? 26.473 2.263 -26.111 1.00 88.12 166 LYS A C 1
ATOM 1354 O O . LYS A 1 166 ? 26.852 3.269 -26.707 1.00 88.12 166 LYS A O 1
ATOM 1359 N N . GLN A 1 167 ? 25.234 2.090 -25.680 1.00 92.81 167 GLN A N 1
ATOM 1360 C CA . GLN A 1 167 ? 24.163 3.051 -25.878 1.00 92.81 167 GLN A CA 1
ATOM 1361 C C . GLN A 1 167 ? 23.796 3.691 -24.536 1.00 92.81 167 GLN A C 1
ATOM 1363 O O . GLN A 1 167 ? 23.444 2.986 -23.592 1.00 92.81 167 GLN A O 1
ATOM 1368 N N . ASP A 1 168 ? 23.857 5.021 -24.445 1.00 94.56 168 ASP A N 1
ATOM 1369 C CA . ASP A 1 168 ? 23.370 5.741 -23.265 1.00 94.56 168 ASP A CA 1
ATOM 1370 C C . ASP A 1 168 ? 21.830 5.664 -23.225 1.00 94.56 168 ASP A C 1
ATOM 1372 O O . ASP A 1 168 ? 21.139 5.969 -24.211 1.00 94.56 168 ASP A O 1
ATOM 1376 N N . ARG A 1 169 ? 21.291 5.185 -22.105 1.00 96.31 169 ARG A N 1
ATOM 1377 C CA . ARG A 1 169 ? 19.864 4.944 -21.863 1.00 96.31 169 ARG A CA 1
ATOM 1378 C C . ARG A 1 169 ? 19.487 5.381 -20.450 1.00 96.31 169 ARG A C 1
ATOM 1380 O O . ARG A 1 169 ? 20.341 5.535 -19.582 1.00 96.31 169 ARG A O 1
ATOM 1387 N N . HIS A 1 170 ? 18.194 5.556 -20.227 1.00 96.94 170 HIS A N 1
ATOM 1388 C CA . HIS A 1 170 ? 17.601 5.710 -18.902 1.00 96.94 170 HIS A CA 1
ATOM 1389 C C . HIS A 1 170 ? 16.666 4.534 -18.676 1.00 96.94 170 HIS A C 1
ATOM 1391 O O . HIS A 1 170 ? 15.914 4.194 -19.586 1.00 96.94 170 HIS A O 1
ATOM 1397 N N . ILE A 1 171 ? 16.726 3.894 -17.517 1.00 97.25 171 ILE A N 1
ATOM 1398 C CA . ILE A 1 171 ? 15.847 2.770 -17.193 1.00 97.25 171 ILE A CA 1
ATOM 1399 C C . ILE A 1 171 ? 14.899 3.143 -16.066 1.00 97.25 171 ILE A C 1
ATOM 1401 O O . ILE A 1 171 ? 15.313 3.799 -15.116 1.00 97.25 171 ILE A O 1
ATOM 1405 N N . PHE A 1 172 ? 13.654 2.689 -16.172 1.00 97.75 172 PHE A N 1
ATOM 1406 C CA . PHE A 1 172 ? 12.669 2.698 -15.094 1.00 97.75 172 PHE A CA 1
ATOM 1407 C C . PHE A 1 172 ? 12.375 1.246 -14.732 1.00 97.75 172 PHE A C 1
ATOM 1409 O O . PHE A 1 172 ? 11.838 0.498 -15.551 1.00 97.75 172 PHE A O 1
ATOM 1416 N N . LEU A 1 173 ? 12.775 0.820 -13.538 1.00 97.88 173 LEU A N 1
ATOM 1417 C CA . LEU A 1 173 ? 12.586 -0.555 -13.085 1.00 97.88 173 LEU A CA 1
ATOM 1418 C C . LEU A 1 173 ? 11.353 -0.655 -12.202 1.00 97.88 173 LEU A C 1
ATOM 1420 O O . LEU A 1 173 ? 11.187 0.133 -11.275 1.00 97.88 173 LEU A O 1
ATOM 1424 N N . PHE A 1 174 ? 10.538 -1.666 -12.465 1.00 97.19 174 PHE A N 1
ATOM 1425 C CA . PHE A 1 174 ? 9.332 -2.015 -11.725 1.00 97.19 174 PHE A CA 1
ATOM 1426 C C . PHE A 1 174 ? 9.408 -3.467 -11.231 1.00 97.19 174 PHE A C 1
ATOM 1428 O O . PHE A 1 174 ? 10.387 -4.169 -11.486 1.00 97.19 174 PHE A O 1
ATOM 1435 N N . ASP A 1 175 ? 8.380 -3.931 -10.514 1.00 94.12 175 ASP A N 1
ATOM 1436 C CA . ASP A 1 175 ? 8.313 -5.307 -10.007 1.00 94.12 175 ASP A CA 1
ATOM 1437 C C . ASP A 1 175 ? 8.408 -6.361 -11.120 1.00 94.12 175 ASP A C 1
ATOM 1439 O O . ASP A 1 175 ? 9.076 -7.370 -10.918 1.00 94.12 175 ASP A O 1
ATOM 1443 N N . VAL A 1 176 ? 7.749 -6.154 -12.269 1.00 94.75 176 VAL A N 1
ATOM 1444 C CA . VAL A 1 176 ? 7.659 -7.176 -13.337 1.00 94.75 176 VAL A CA 1
ATOM 1445 C C . VAL A 1 176 ? 8.300 -6.765 -14.663 1.00 94.75 176 VAL A C 1
ATOM 1447 O O . VAL A 1 176 ? 8.399 -7.593 -15.563 1.00 94.75 176 VAL A O 1
ATOM 1450 N N . ALA A 1 177 ? 8.744 -5.516 -14.810 1.00 96.25 177 ALA A N 1
ATOM 1451 C CA . ALA A 1 177 ? 9.339 -5.031 -16.053 1.00 96.25 177 ALA A CA 1
ATOM 1452 C C . ALA A 1 177 ? 10.414 -3.964 -15.812 1.00 96.25 177 ALA A C 1
ATOM 1454 O O . ALA A 1 177 ? 10.374 -3.240 -14.818 1.00 96.25 177 ALA A O 1
ATOM 1455 N N . ALA A 1 178 ? 11.344 -3.822 -16.756 1.00 96.88 178 ALA A N 1
ATOM 1456 C CA . ALA A 1 178 ? 12.229 -2.665 -16.850 1.00 96.88 178 ALA A CA 1
ATOM 1457 C C . ALA A 1 178 ? 11.998 -1.937 -18.180 1.00 96.88 178 ALA A C 1
ATOM 1459 O O . ALA A 1 178 ? 12.189 -2.511 -19.252 1.00 96.88 178 ALA A O 1
ATOM 1460 N N . VAL A 1 179 ? 11.594 -0.669 -18.114 1.00 97.00 179 VAL A N 1
ATOM 1461 C CA . VAL A 1 179 ? 11.363 0.175 -19.292 1.00 97.00 179 VAL A CA 1
ATOM 1462 C C . VAL A 1 179 ? 12.670 0.865 -19.659 1.00 97.00 179 VAL A C 1
ATOM 1464 O O . VAL A 1 179 ? 13.227 1.619 -18.861 1.00 97.00 179 VAL A O 1
ATOM 1467 N N . VAL A 1 180 ? 13.170 0.600 -20.863 1.00 96.12 180 VAL A N 1
ATOM 1468 C CA . VAL A 1 180 ? 14.398 1.189 -21.401 1.00 96.12 180 VAL A CA 1
ATOM 1469 C C . VAL A 1 180 ? 14.032 2.384 -22.268 1.00 96.12 180 VAL A C 1
ATOM 1471 O O . VAL A 1 180 ? 13.358 2.253 -23.289 1.00 96.12 180 VAL A O 1
ATOM 1474 N N . CYS A 1 181 ? 14.544 3.552 -21.902 1.00 96.75 181 CYS A N 1
ATOM 1475 C CA . CYS A 1 181 ? 14.240 4.820 -22.546 1.00 96.75 181 CYS A CA 1
ATOM 1476 C C . CYS A 1 181 ? 15.493 5.511 -23.092 1.00 96.75 181 CYS A C 1
ATOM 1478 O O . CYS A 1 181 ? 16.617 5.331 -22.613 1.00 96.75 181 CYS A O 1
ATOM 1480 N N . LYS A 1 182 ? 15.293 6.377 -24.086 1.00 95.88 182 LYS A N 1
ATOM 1481 C CA . LYS A 1 182 ? 16.266 7.383 -24.517 1.00 95.88 182 LYS A CA 1
ATOM 1482 C C . LYS A 1 182 ? 15.827 8.747 -23.987 1.00 95.88 182 LYS A C 1
ATOM 1484 O O . LYS A 1 182 ? 14.717 9.181 -24.267 1.00 95.88 182 LYS A O 1
ATOM 1489 N N . ARG A 1 183 ? 16.699 9.437 -23.251 1.00 94.25 183 ARG A N 1
ATOM 1490 C CA . ARG A 1 183 ? 16.405 10.770 -22.705 1.00 94.25 183 ARG A CA 1
ATOM 1491 C C . ARG A 1 183 ? 16.304 11.825 -23.820 1.00 94.25 183 ARG A C 1
ATOM 1493 O O . ARG A 1 183 ? 17.134 11.838 -24.735 1.00 94.25 183 ARG A O 1
ATOM 1500 N N . ARG A 1 184 ? 15.300 12.702 -23.739 1.00 93.25 184 ARG A N 1
ATOM 1501 C CA . ARG A 1 184 ? 14.985 13.802 -24.669 1.00 93.25 184 ARG A CA 1
ATOM 1502 C C . ARG A 1 184 ? 14.667 15.074 -23.869 1.00 93.25 184 ARG A C 1
ATOM 1504 O O . ARG A 1 184 ? 13.511 15.439 -23.696 1.00 93.25 184 ARG A O 1
ATOM 1511 N N . GLY A 1 185 ? 15.706 15.738 -23.359 1.00 89.81 185 GLY A N 1
ATOM 1512 C CA . GLY A 1 185 ? 15.533 16.856 -22.423 1.00 89.81 185 GLY A CA 1
ATOM 1513 C C . GLY A 1 185 ? 14.970 16.357 -21.091 1.00 89.81 185 GLY A C 1
ATOM 1514 O O . GLY A 1 185 ? 15.614 15.528 -20.434 1.00 89.81 185 GLY A O 1
ATOM 1515 N N . ASP A 1 186 ? 13.771 16.831 -20.751 1.00 88.12 186 ASP A N 1
ATOM 1516 C CA . ASP A 1 186 ? 13.020 16.435 -19.552 1.00 88.12 186 ASP A CA 1
ATOM 1517 C C . ASP A 1 186 ? 12.075 15.242 -19.792 1.00 88.12 186 ASP A C 1
ATOM 1519 O O . ASP A 1 186 ? 11.597 14.636 -18.835 1.00 88.12 186 ASP A O 1
ATOM 1523 N N . ASN A 1 187 ? 11.861 14.861 -21.058 1.00 94.19 187 ASN A N 1
ATOM 1524 C CA . ASN A 1 187 ? 11.052 13.704 -21.442 1.00 94.19 187 ASN A CA 1
ATOM 1525 C C . ASN A 1 187 ? 11.918 12.478 -21.762 1.00 94.19 187 ASN A C 1
ATOM 1527 O O . ASN A 1 187 ? 13.135 12.549 -21.984 1.00 94.19 187 ASN A O 1
ATOM 1531 N N . TYR A 1 188 ? 11.258 11.329 -21.842 1.00 96.75 188 TYR A N 1
ATOM 1532 C CA . TYR A 1 188 ? 11.857 10.037 -22.140 1.00 96.75 188 TYR A CA 1
ATOM 1533 C C . TYR A 1 188 ? 11.139 9.390 -23.318 1.00 96.75 188 TYR A C 1
ATOM 1535 O O . TYR A 1 188 ? 9.923 9.351 -23.372 1.00 96.75 188 TYR A O 1
ATOM 1543 N N . GLU A 1 189 ? 11.891 8.840 -24.260 1.00 96.44 189 GLU A N 1
ATOM 1544 C CA . GLU A 1 189 ? 11.341 8.112 -25.401 1.00 96.44 189 GLU A CA 1
ATOM 1545 C C . GLU A 1 189 ? 11.525 6.611 -25.154 1.00 96.44 189 GLU A C 1
ATOM 1547 O O . GLU A 1 189 ? 12.672 6.149 -25.091 1.00 96.44 189 GLU A O 1
ATOM 1552 N N . MET A 1 190 ? 10.436 5.849 -25.011 1.00 96.44 190 MET A N 1
ATOM 1553 C CA . MET A 1 190 ? 10.512 4.395 -24.825 1.00 96.44 190 MET A CA 1
ATOM 1554 C C . MET A 1 190 ? 11.194 3.734 -26.033 1.00 96.44 190 MET A C 1
ATOM 1556 O O . MET A 1 190 ? 10.911 4.058 -27.190 1.00 96.44 190 MET A O 1
ATOM 1560 N N . LYS A 1 191 ? 12.152 2.841 -25.761 1.00 94.62 191 LYS A N 1
ATOM 1561 C CA . LYS A 1 191 ? 12.894 2.073 -26.773 1.00 94.62 191 LYS A CA 1
ATOM 1562 C C . LYS A 1 191 ? 12.673 0.579 -26.659 1.00 94.62 191 LYS A C 1
ATOM 1564 O O . LYS A 1 191 ? 12.627 -0.079 -27.691 1.00 94.62 191 LYS A O 1
ATOM 1569 N N . ASP A 1 192 ? 12.587 0.069 -25.438 1.00 92.62 192 ASP A N 1
ATOM 1570 C CA . ASP A 1 192 ? 12.369 -1.350 -25.194 1.00 92.62 192 ASP A CA 1
ATOM 1571 C C . ASP A 1 192 ? 11.707 -1.571 -23.827 1.00 92.62 192 ASP A C 1
ATOM 1573 O O . ASP A 1 192 ? 11.791 -0.714 -22.941 1.00 92.62 192 ASP A O 1
ATOM 1577 N N . ILE A 1 193 ? 11.072 -2.728 -23.644 1.00 94.69 193 ILE A N 1
ATOM 1578 C CA . ILE A 1 193 ? 10.481 -3.160 -22.374 1.00 94.69 193 ILE A CA 1
ATOM 1579 C C . ILE A 1 193 ? 10.967 -4.574 -22.082 1.00 94.69 193 ILE A C 1
ATOM 1581 O O . ILE A 1 193 ? 10.630 -5.528 -22.780 1.00 94.69 193 ILE A O 1
ATOM 1585 N N . LEU A 1 194 ? 11.741 -4.712 -21.011 1.00 94.00 194 LEU A N 1
ATOM 1586 C CA . LEU A 1 194 ? 12.257 -5.995 -20.557 1.00 94.00 194 LEU A CA 1
ATOM 1587 C C . LEU A 1 194 ? 11.255 -6.619 -19.585 1.00 94.00 194 LEU A C 1
ATOM 1589 O O . LEU A 1 194 ? 11.154 -6.168 -18.446 1.00 94.00 194 LEU A O 1
ATOM 1593 N N . ASP A 1 195 ? 10.523 -7.646 -20.017 1.00 94.25 195 ASP A N 1
ATOM 1594 C CA . ASP A 1 195 ? 9.628 -8.416 -19.144 1.00 94.25 195 ASP A CA 1
ATOM 1595 C C . ASP A 1 195 ? 10.438 -9.317 -18.199 1.00 94.25 195 ASP A C 1
ATOM 1597 O O . ASP A 1 195 ? 10.971 -10.352 -18.595 1.00 94.25 195 ASP A O 1
ATOM 1601 N N . LEU A 1 196 ? 10.511 -8.958 -16.920 1.00 94.94 196 LEU A N 1
ATOM 1602 C CA . LEU A 1 196 ? 11.325 -9.665 -15.931 1.00 94.94 196 LEU A CA 1
ATOM 1603 C C . LEU A 1 196 ? 10.817 -11.084 -15.624 1.00 94.94 196 LEU A C 1
ATOM 1605 O O . LEU A 1 196 ? 11.542 -11.854 -14.998 1.00 94.94 196 LEU A O 1
ATOM 1609 N N . ASN A 1 197 ? 9.624 -11.477 -16.091 1.00 92.69 197 ASN A N 1
ATOM 1610 C CA . ASN A 1 197 ? 9.197 -12.881 -16.054 1.00 92.69 197 ASN A CA 1
ATOM 1611 C C . ASN A 1 197 ? 10.055 -13.767 -16.973 1.00 92.69 197 ASN A C 1
ATOM 1613 O O . ASN A 1 197 ? 10.208 -14.962 -16.719 1.00 92.69 197 ASN A O 1
ATOM 1617 N N . LEU A 1 198 ? 10.600 -13.186 -18.045 1.00 92.50 198 LEU A N 1
ATOM 1618 C CA . LEU A 1 198 ? 11.316 -13.886 -19.111 1.00 92.50 198 LEU A CA 1
ATOM 1619 C C . LEU A 1 198 ? 12.825 -13.632 -19.089 1.00 92.50 198 LEU A C 1
ATOM 1621 O O . LEU A 1 198 ? 13.555 -14.211 -19.893 1.00 92.50 198 LEU A O 1
ATOM 1625 N N . PHE A 1 199 ? 13.314 -12.785 -18.186 1.00 92.44 199 PHE A N 1
ATOM 1626 C CA . PHE A 1 199 ? 14.728 -12.444 -18.078 1.00 92.44 199 PHE A CA 1
ATOM 1627 C C . PHE A 1 199 ? 15.314 -12.888 -16.736 1.00 92.44 199 PHE A C 1
ATOM 1629 O O . PHE A 1 199 ? 14.683 -12.800 -15.688 1.00 92.44 199 PHE A O 1
ATOM 1636 N N . LYS A 1 200 ? 16.570 -13.336 -16.772 1.00 91.94 200 LYS A N 1
ATOM 1637 C CA . LYS A 1 200 ? 17.395 -13.623 -15.598 1.00 91.94 200 LYS A CA 1
ATOM 1638 C C . LYS A 1 200 ? 18.541 -12.628 -15.506 1.00 91.94 200 LYS A C 1
ATOM 1640 O O . LYS A 1 200 ? 19.095 -12.198 -16.523 1.00 91.94 200 LYS A O 1
ATOM 1645 N N . VAL A 1 201 ? 18.925 -12.314 -14.277 1.00 93.44 201 VAL A N 1
ATOM 1646 C CA . VAL A 1 201 ? 20.030 -11.402 -13.986 1.00 93.44 201 VAL A CA 1
ATOM 1647 C C . VAL A 1 201 ? 21.245 -12.207 -13.552 1.00 93.44 201 VAL A C 1
ATOM 1649 O O . VAL A 1 201 ? 21.136 -13.175 -12.804 1.00 93.44 201 VAL A O 1
ATOM 1652 N N . THR A 1 202 ? 22.413 -11.864 -14.083 1.00 92.00 202 THR A N 1
ATOM 1653 C CA . THR A 1 202 ? 23.671 -12.554 -13.784 1.00 92.00 202 THR A CA 1
ATOM 1654 C C . THR A 1 202 ? 24.769 -11.523 -13.595 1.00 92.00 202 THR A C 1
ATOM 1656 O O . THR A 1 202 ? 25.063 -10.738 -14.497 1.00 92.00 202 THR A O 1
ATOM 1659 N N . ASN A 1 203 ? 25.378 -11.509 -12.410 1.00 89.38 203 ASN A N 1
ATOM 1660 C CA . ASN A 1 203 ? 26.457 -10.580 -12.100 1.00 89.38 203 ASN A CA 1
ATOM 1661 C C . ASN A 1 203 ? 27.677 -10.849 -12.999 1.00 89.38 203 ASN A C 1
ATOM 1663 O O . ASN A 1 203 ? 28.087 -11.998 -13.161 1.00 89.38 203 ASN A O 1
ATOM 1667 N N . ASN A 1 204 ? 28.272 -9.790 -13.555 1.00 80.75 204 ASN A N 1
ATOM 1668 C CA . ASN A 1 204 ? 29.526 -9.867 -14.297 1.00 80.75 204 ASN A CA 1
ATOM 1669 C C . ASN A 1 204 ? 30.669 -9.268 -13.454 1.00 80.75 204 ASN A C 1
ATOM 1671 O O . ASN A 1 204 ? 30.823 -8.048 -13.417 1.00 80.75 204 ASN A O 1
ATOM 1675 N N . PRO A 1 205 ? 31.484 -10.076 -12.756 1.00 70.94 205 PRO A N 1
ATOM 1676 C CA . PRO A 1 205 ? 32.627 -9.557 -12.004 1.00 70.94 205 PRO A CA 1
ATOM 1677 C C . PRO A 1 205 ? 33.804 -9.155 -12.910 1.00 70.94 205 PRO A C 1
ATOM 1679 O O . PRO A 1 205 ? 34.608 -8.312 -12.527 1.00 70.94 205 PRO A O 1
ATOM 1682 N N . THR A 1 206 ? 33.908 -9.706 -14.127 1.00 66.69 206 THR A N 1
ATOM 1683 C CA . THR A 1 206 ? 35.067 -9.478 -15.016 1.00 66.69 206 THR A CA 1
ATOM 1684 C C . THR A 1 206 ? 35.121 -8.088 -15.655 1.00 66.69 206 THR A C 1
ATOM 1686 O O . THR A 1 206 ? 36.181 -7.668 -16.122 1.00 66.69 206 THR A O 1
ATOM 1689 N N . SER A 1 207 ? 34.015 -7.338 -15.659 1.00 61.06 207 SER A N 1
ATOM 1690 C CA . SER A 1 207 ? 33.976 -5.968 -16.187 1.00 61.06 207 SER A CA 1
ATOM 1691 C C . SER A 1 207 ? 34.559 -4.923 -15.227 1.00 61.06 207 SER A C 1
ATOM 1693 O O . SER A 1 207 ? 34.920 -3.829 -15.668 1.00 61.06 207 SER A O 1
ATOM 1695 N N . ASP A 1 208 ? 34.673 -5.252 -13.935 1.00 66.94 208 ASP A N 1
ATOM 1696 C CA . ASP A 1 208 ? 34.931 -4.305 -12.846 1.00 66.94 208 ASP A CA 1
ATOM 1697 C C . ASP A 1 208 ? 36.410 -3.870 -12.807 1.00 66.94 208 ASP A C 1
ATOM 1699 O O . ASP A 1 208 ? 37.177 -4.226 -11.919 1.00 66.94 208 ASP A O 1
ATOM 1703 N N . ARG A 1 209 ? 36.831 -3.074 -13.797 1.00 70.94 209 ARG A N 1
ATOM 1704 C CA . ARG A 1 209 ? 38.136 -2.401 -13.794 1.00 70.94 209 ARG A CA 1
ATOM 1705 C C . ARG A 1 209 ? 38.090 -1.230 -12.814 1.00 70.94 209 ARG A C 1
ATOM 1707 O O . ARG A 1 209 ? 37.466 -0.205 -13.103 1.00 70.94 209 ARG A O 1
ATOM 1714 N N . GLU A 1 210 ? 38.731 -1.387 -11.658 1.00 66.19 210 GLU A N 1
ATOM 1715 C CA . GLU A 1 210 ? 38.782 -0.358 -10.617 1.00 66.19 210 GLU A CA 1
ATOM 1716 C C . GLU A 1 210 ? 39.310 0.983 -11.164 1.00 66.19 210 GLU A C 1
ATOM 1718 O O . GLU A 1 210 ? 40.242 1.034 -11.964 1.00 66.19 210 GLU A O 1
ATOM 1723 N N . GLY A 1 211 ? 38.652 2.085 -10.785 1.00 70.56 211 GLY A N 1
ATOM 1724 C CA . GLY A 1 211 ? 39.018 3.447 -11.191 1.00 70.56 211 GLY A CA 1
ATOM 1725 C C . GLY A 1 211 ? 38.403 3.957 -12.504 1.00 70.56 211 GLY A C 1
ATOM 1726 O O . GLY A 1 211 ? 38.478 5.158 -12.769 1.00 70.56 211 GLY A O 1
ATOM 1727 N N . LYS A 1 212 ? 37.739 3.116 -13.317 1.00 84.88 212 LYS A N 1
ATOM 1728 C CA . LYS A 1 212 ? 37.128 3.550 -14.591 1.00 84.88 212 LYS A CA 1
ATOM 1729 C C . LYS A 1 212 ? 35.600 3.625 -14.515 1.00 84.88 212 LYS A C 1
ATOM 1731 O O . LYS A 1 212 ? 34.911 2.622 -14.343 1.00 84.88 212 LYS A O 1
ATOM 1736 N N . LYS A 1 213 ? 35.047 4.827 -14.727 1.00 89.38 213 LYS A N 1
ATOM 1737 C CA . LYS A 1 213 ? 33.590 5.046 -14.815 1.00 89.38 213 LYS A CA 1
ATOM 1738 C C . LYS A 1 213 ? 32.982 4.213 -15.951 1.00 89.38 213 LYS A C 1
ATOM 1740 O O . LYS A 1 213 ? 33.612 4.035 -16.995 1.00 89.38 213 LYS A O 1
ATOM 1745 N N . TRP A 1 214 ? 31.736 3.766 -15.777 1.00 89.81 214 TRP A N 1
ATOM 1746 C CA . TRP A 1 214 ? 30.971 3.024 -16.798 1.00 89.81 214 TRP A CA 1
ATOM 1747 C C . TRP A 1 214 ? 31.572 1.668 -17.201 1.00 89.81 214 TRP A C 1
ATOM 1749 O O . TRP A 1 214 ? 31.448 1.234 -18.353 1.00 89.81 214 TRP A O 1
ATOM 1759 N N . CYS A 1 215 ? 32.252 1.018 -16.257 1.00 89.56 215 CYS A N 1
ATOM 1760 C CA . CYS A 1 215 ? 32.827 -0.318 -16.423 1.00 89.56 215 CYS A CA 1
ATOM 1761 C C . CYS A 1 215 ? 32.215 -1.350 -15.466 1.00 89.56 215 CYS A C 1
ATOM 1763 O O . CYS A 1 215 ? 32.494 -2.529 -15.597 1.00 89.56 215 CYS A O 1
ATOM 1765 N N . TYR A 1 216 ? 31.335 -0.939 -14.556 1.00 90.81 216 TYR A N 1
ATOM 1766 C CA . TYR A 1 216 ?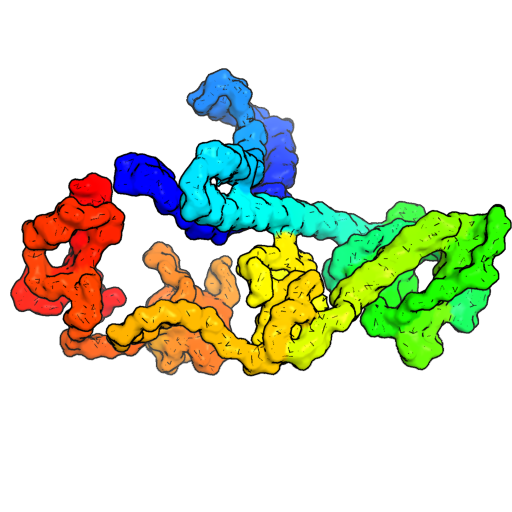 30.694 -1.840 -13.605 1.00 90.81 216 TYR A CA 1
ATOM 1767 C C . TYR A 1 216 ? 29.391 -2.349 -14.202 1.00 90.81 216 TYR A C 1
ATOM 1769 O O . TYR A 1 216 ? 28.467 -1.552 -14.336 1.00 90.81 216 TYR A O 1
ATOM 1777 N N . GLY A 1 217 ? 29.296 -3.627 -14.571 1.00 91.31 217 GLY A N 1
ATOM 1778 C CA . GLY A 1 217 ? 28.085 -4.136 -15.210 1.00 91.31 217 GLY A CA 1
ATOM 1779 C C . GLY A 1 217 ? 27.611 -5.508 -14.764 1.00 91.31 217 GLY A C 1
ATOM 1780 O O . GLY A 1 217 ? 28.285 -6.222 -14.023 1.00 91.31 217 GLY A O 1
ATOM 1781 N N . PHE A 1 218 ? 26.401 -5.846 -15.194 1.00 94.75 218 PHE A N 1
ATOM 1782 C CA . PHE A 1 218 ? 25.804 -7.172 -15.067 1.00 94.75 218 PHE A CA 1
ATOM 1783 C C . PHE A 1 218 ? 24.932 -7.469 -16.289 1.00 94.75 218 PHE A C 1
ATOM 1785 O O . PHE A 1 218 ? 24.541 -6.563 -17.030 1.00 94.75 218 PHE A O 1
ATOM 1792 N N . TYR A 1 219 ? 24.631 -8.747 -16.495 1.00 92.69 219 TYR A N 1
ATOM 1793 C CA . TYR A 1 219 ? 23.838 -9.212 -17.621 1.00 92.69 219 TYR A CA 1
ATOM 1794 C C . TYR A 1 219 ? 22.369 -9.377 -17.246 1.00 92.69 219 TYR A C 1
ATOM 1796 O O . TYR A 1 219 ? 22.045 -9.907 -16.183 1.00 92.69 219 TYR A O 1
ATOM 1804 N N . VAL A 1 220 ? 21.492 -8.985 -18.165 1.00 94.00 220 VAL A N 1
ATOM 1805 C CA . VAL A 1 220 ? 20.055 -9.263 -18.155 1.00 94.00 220 VAL A CA 1
ATOM 1806 C C . VAL A 1 220 ? 19.769 -10.076 -19.412 1.00 94.00 220 VAL A C 1
ATOM 1808 O O . VAL A 1 220 ? 19.799 -9.554 -20.524 1.00 94.00 220 VAL A O 1
ATOM 1811 N N . THR A 1 221 ? 19.579 -11.384 -19.256 1.00 92.19 221 THR A N 1
ATOM 1812 C CA . THR A 1 221 ? 19.486 -12.331 -20.382 1.00 92.19 221 THR A CA 1
ATOM 1813 C C . THR A 1 221 ? 18.139 -13.015 -20.403 1.00 92.19 221 THR A C 1
ATOM 1815 O O . THR A 1 221 ? 17.626 -13.400 -19.357 1.00 92.19 221 THR A O 1
ATOM 1818 N N . HIS A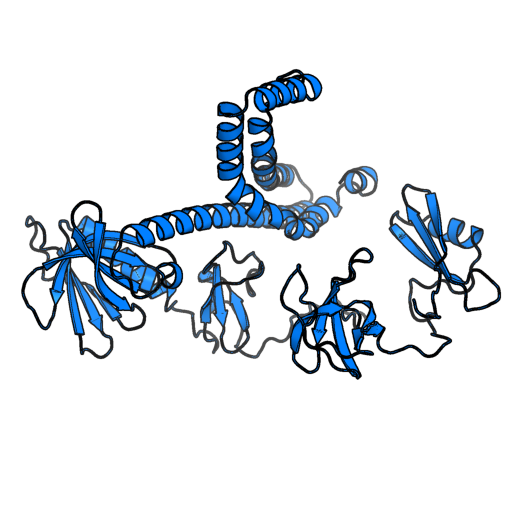 1 222 ? 17.567 -13.184 -21.588 1.00 91.19 222 HIS A N 1
ATOM 1819 C CA . HIS A 1 222 ? 16.338 -13.941 -21.747 1.00 91.19 222 HIS A CA 1
ATOM 1820 C C . HIS A 1 222 ? 16.570 -15.392 -21.306 1.00 91.19 222 HIS A C 1
ATOM 1822 O O . HIS A 1 222 ? 17.612 -15.980 -21.609 1.00 91.19 222 HIS A O 1
ATOM 1828 N N . ILE A 1 223 ? 15.609 -16.000 -20.612 1.00 88.12 223 ILE A N 1
ATOM 1829 C CA . ILE A 1 223 ? 15.737 -17.365 -20.074 1.00 88.12 223 ILE A CA 1
ATOM 1830 C C . ILE A 1 223 ? 15.955 -18.418 -21.170 1.00 88.12 223 ILE A C 1
ATOM 1832 O O . ILE A 1 223 ? 16.628 -19.414 -20.926 1.00 88.12 223 ILE A O 1
ATOM 1836 N N . GLN A 1 224 ? 15.455 -18.168 -22.387 1.00 86.62 224 GLN A N 1
ATOM 1837 C CA . GLN A 1 224 ? 15.679 -19.021 -23.567 1.00 86.62 224 GLN A CA 1
ATOM 1838 C C . GLN A 1 224 ? 16.982 -18.689 -24.325 1.00 86.62 224 GLN A C 1
ATOM 1840 O O . GLN A 1 224 ? 17.306 -19.342 -25.306 1.00 86.62 224 GLN A O 1
ATOM 1845 N N . GLY A 1 225 ? 17.732 -17.661 -23.911 1.00 78.62 225 GLY A N 1
ATOM 1846 C CA . GLY A 1 225 ? 19.034 -17.304 -24.493 1.00 78.62 225 GLY A CA 1
ATOM 1847 C C . GLY A 1 225 ? 18.998 -16.533 -25.819 1.00 78.62 225 GLY A C 1
ATOM 1848 O O . GLY A 1 225 ? 20.055 -16.237 -26.366 1.00 78.62 225 GLY A O 1
ATOM 1849 N N . HIS A 1 226 ? 17.819 -16.182 -26.339 1.00 77.50 226 HIS A N 1
ATOM 1850 C CA . HIS A 1 226 ? 17.692 -15.527 -27.650 1.00 77.50 226 HIS A CA 1
ATOM 1851 C C . HIS A 1 226 ? 18.167 -14.061 -27.640 1.00 77.50 226 HIS A C 1
ATOM 1853 O O . HIS A 1 226 ? 18.774 -13.588 -28.600 1.00 77.50 226 HIS A O 1
ATOM 1859 N N . THR A 1 227 ? 17.918 -13.334 -26.549 1.00 85.44 227 THR A N 1
ATOM 1860 C CA . THR A 1 227 ? 18.282 -11.918 -26.393 1.00 85.44 227 THR A CA 1
ATOM 1861 C C . THR A 1 227 ? 18.972 -11.680 -25.056 1.00 85.44 227 THR A C 1
ATOM 1863 O O . THR A 1 227 ? 18.706 -12.357 -24.060 1.00 85.44 227 THR A O 1
ATOM 1866 N N . GLY A 1 228 ? 19.907 -10.733 -25.027 1.00 89.56 228 GLY A N 1
ATOM 1867 C CA . GLY A 1 228 ? 20.662 -10.421 -23.823 1.00 89.56 228 GLY A CA 1
ATOM 1868 C C . GLY A 1 228 ? 21.236 -9.019 -23.859 1.00 89.56 228 GLY A C 1
ATOM 1869 O O . GLY A 1 228 ? 21.675 -8.538 -24.906 1.00 89.56 228 GLY A O 1
ATOM 1870 N N . PHE A 1 229 ? 21.233 -8.392 -22.691 1.00 91.88 229 PHE A N 1
ATOM 1871 C CA . PHE A 1 229 ? 21.705 -7.038 -22.476 1.00 91.88 229 PHE A CA 1
ATOM 1872 C C . PHE A 1 229 ? 22.781 -7.031 -21.400 1.00 91.88 229 PHE A C 1
ATOM 1874 O O . PHE A 1 229 ? 22.672 -7.728 -20.393 1.00 91.88 229 PHE A O 1
ATOM 1881 N N . GLU A 1 230 ? 23.807 -6.216 -21.595 1.00 92.88 230 GLU A N 1
ATOM 1882 C CA . GLU A 1 230 ? 24.781 -5.885 -20.565 1.00 92.88 230 GLU A CA 1
ATOM 1883 C C . GLU A 1 230 ? 24.557 -4.437 -20.132 1.00 92.88 230 GLU A C 1
ATOM 1885 O O . GLU A 1 230 ? 24.628 -3.507 -20.942 1.00 92.88 230 GLU A O 1
ATOM 1890 N N . LEU A 1 231 ? 24.240 -4.258 -18.852 1.00 94.31 231 LEU A N 1
ATOM 1891 C CA . LEU A 1 231 ? 23.998 -2.957 -18.242 1.00 94.31 231 LEU A CA 1
ATOM 1892 C C . LEU A 1 231 ? 25.266 -2.497 -17.534 1.00 94.31 231 LEU A C 1
ATOM 1894 O O . LEU A 1 231 ? 25.755 -3.189 -16.649 1.00 94.31 231 LEU A O 1
ATOM 1898 N N . PHE A 1 232 ? 25.774 -1.321 -17.893 1.00 93.44 232 PHE A N 1
ATOM 1899 C CA . PHE A 1 232 ? 26.946 -0.695 -17.291 1.00 93.44 232 PHE A CA 1
ATOM 1900 C C . PHE A 1 232 ? 26.561 0.550 -16.495 1.00 93.44 232 PHE A C 1
ATOM 1902 O O . PHE A 1 232 ? 25.856 1.435 -16.983 1.00 93.44 232 PHE A O 1
ATOM 1909 N N . PHE A 1 233 ? 27.141 0.671 -15.307 1.00 93.75 233 PHE A N 1
ATOM 1910 C CA . PHE A 1 233 ? 26.887 1.732 -14.347 1.00 93.75 233 PHE A CA 1
ATOM 1911 C C . PHE A 1 233 ? 28.148 2.553 -14.087 1.00 93.75 233 PHE A C 1
ATOM 1913 O O . PHE A 1 233 ? 29.286 2.085 -14.208 1.00 93.75 233 PHE A O 1
ATOM 1920 N N . LYS A 1 234 ? 27.939 3.819 -13.725 1.00 93.19 234 LYS A N 1
ATOM 1921 C CA . LYS A 1 234 ? 29.015 4.791 -13.514 1.00 93.19 234 LYS A CA 1
ATOM 1922 C C . LYS A 1 234 ? 29.952 4.399 -12.369 1.00 93.19 234 LYS A C 1
ATOM 1924 O O . LYS A 1 234 ? 31.152 4.629 -12.500 1.00 93.19 234 LYS A O 1
ATOM 1929 N N . THR A 1 235 ? 29.424 3.814 -11.293 1.00 92.50 235 THR A N 1
ATOM 1930 C CA . THR A 1 235 ? 30.184 3.417 -10.097 1.00 92.50 235 THR A CA 1
ATOM 1931 C C . THR A 1 235 ? 29.800 2.013 -9.624 1.00 92.50 235 THR A C 1
ATOM 1933 O O . THR A 1 235 ? 28.744 1.489 -9.997 1.00 92.50 235 THR A O 1
ATOM 1936 N N . ARG A 1 236 ? 30.652 1.409 -8.787 1.00 91.69 236 ARG A N 1
ATOM 1937 C CA . ARG A 1 236 ? 30.421 0.089 -8.183 1.00 91.69 236 ARG A CA 1
ATOM 1938 C C . ARG A 1 236 ? 29.189 0.090 -7.278 1.00 91.69 236 ARG A C 1
ATOM 1940 O O . ARG A 1 236 ? 28.433 -0.877 -7.264 1.00 91.69 236 ARG A O 1
ATOM 1947 N N . GLU A 1 237 ? 28.960 1.187 -6.566 1.00 93.31 237 GLU A N 1
ATOM 1948 C CA . GLU A 1 237 ? 27.827 1.372 -5.657 1.00 93.31 237 GLU A CA 1
ATOM 1949 C C . GLU A 1 237 ? 26.513 1.405 -6.437 1.00 93.31 237 GLU A C 1
ATOM 1951 O O . GLU A 1 237 ? 25.547 0.760 -6.035 1.00 93.31 237 GLU A O 1
ATOM 1956 N N . LEU A 1 238 ? 26.487 2.085 -7.592 1.00 94.44 238 LEU A N 1
ATOM 1957 C CA . LEU A 1 238 ? 25.322 2.081 -8.478 1.00 94.44 238 LEU A CA 1
ATOM 1958 C C . LEU A 1 238 ? 25.059 0.689 -9.052 1.00 94.44 238 LEU A C 1
ATOM 1960 O O . LEU A 1 238 ? 23.915 0.247 -9.009 1.00 94.44 238 LEU A O 1
ATOM 1964 N N . LYS A 1 239 ? 26.095 -0.025 -9.522 1.00 94.00 239 LYS A N 1
ATOM 1965 C CA . LYS A 1 239 ? 25.956 -1.426 -9.961 1.00 94.00 239 LYS A CA 1
ATOM 1966 C C . LYS A 1 239 ? 25.332 -2.280 -8.859 1.00 94.00 239 LYS A C 1
ATOM 1968 O O . LYS A 1 239 ? 24.372 -2.992 -9.129 1.00 94.00 239 LYS A O 1
ATOM 1973 N N . LYS A 1 240 ? 25.861 -2.199 -7.632 1.00 94.12 240 LYS A N 1
ATOM 1974 C CA . LYS A 1 240 ? 25.365 -2.963 -6.480 1.00 94.12 240 LYS A CA 1
ATOM 1975 C C . LYS A 1 240 ? 23.902 -2.631 -6.177 1.00 94.12 240 LYS A C 1
ATOM 1977 O O . LYS A 1 240 ? 23.087 -3.543 -6.117 1.00 94.12 240 LYS A O 1
ATOM 1982 N N . LYS A 1 241 ? 23.562 -1.341 -6.074 1.00 96.12 241 LYS A N 1
ATOM 1983 C CA . LYS A 1 241 ? 22.188 -0.879 -5.830 1.00 96.12 241 LYS A CA 1
ATOM 1984 C C . LYS A 1 241 ? 21.225 -1.415 -6.890 1.00 96.12 241 LYS A C 1
ATOM 1986 O O . LYS A 1 241 ? 20.177 -1.946 -6.548 1.00 96.12 241 LYS A O 1
ATOM 1991 N N . TRP A 1 242 ? 21.570 -1.280 -8.170 1.00 96.50 242 TRP A N 1
ATOM 1992 C CA . TRP A 1 242 ? 20.727 -1.754 -9.266 1.00 96.50 242 TRP A CA 1
ATOM 1993 C C . TRP A 1 242 ? 20.585 -3.272 -9.270 1.00 96.50 242 TRP A C 1
ATOM 1995 O O . TRP A 1 242 ? 19.468 -3.760 -9.403 1.00 96.50 242 TRP A O 1
ATOM 2005 N N . LEU A 1 243 ? 21.677 -4.010 -9.069 1.00 95.50 243 LEU A N 1
ATOM 2006 C CA . LEU A 1 243 ? 21.645 -5.467 -8.972 1.00 95.50 243 LEU A CA 1
ATOM 2007 C C . LEU A 1 243 ? 20.678 -5.927 -7.866 1.00 95.50 243 LEU A C 1
ATOM 2009 O O . LEU A 1 243 ? 19.796 -6.733 -8.141 1.00 95.50 243 LEU A O 1
ATOM 2013 N N . GLU A 1 244 ? 20.760 -5.331 -6.672 1.00 96.06 244 GLU A N 1
ATOM 2014 C CA . GLU A 1 244 ? 19.844 -5.606 -5.552 1.00 96.06 244 GLU A CA 1
ATOM 2015 C C . GLU A 1 244 ? 18.376 -5.288 -5.901 1.00 96.06 244 GLU A C 1
ATOM 2017 O O . GLU A 1 244 ? 17.473 -6.046 -5.545 1.00 96.06 244 GLU A O 1
ATOM 2022 N N . GLN A 1 245 ? 18.108 -4.191 -6.623 1.00 97.38 245 GLN A N 1
ATOM 2023 C CA . GLN A 1 245 ? 16.745 -3.851 -7.055 1.00 97.38 245 GLN A CA 1
ATOM 2024 C C . GLN A 1 245 ? 16.184 -4.855 -8.071 1.00 97.38 245 GLN A C 1
ATOM 2026 O O . GLN A 1 245 ? 15.023 -5.255 -7.960 1.00 97.38 245 GLN A O 1
ATOM 2031 N N . PHE A 1 246 ? 16.995 -5.282 -9.040 1.00 96.69 246 PHE A N 1
ATOM 2032 C CA . PHE A 1 246 ? 16.612 -6.302 -10.017 1.00 96.69 246 PHE A CA 1
ATOM 2033 C C . PHE A 1 246 ? 16.365 -7.660 -9.345 1.00 96.69 246 PHE A C 1
ATOM 2035 O O . PHE A 1 246 ? 15.358 -8.311 -9.623 1.00 96.69 246 PHE A O 1
ATOM 2042 N N . GLU A 1 247 ? 17.239 -8.073 -8.424 1.00 94.50 247 GLU A N 1
ATOM 2043 C CA . GLU A 1 247 ? 17.065 -9.294 -7.631 1.00 94.50 247 GLU A CA 1
ATOM 2044 C C . GLU A 1 247 ? 15.791 -9.231 -6.778 1.00 94.50 247 GLU A C 1
ATOM 2046 O O . GLU A 1 247 ? 15.031 -10.200 -6.722 1.00 94.50 247 GLU A O 1
ATOM 2051 N N . MET A 1 248 ? 15.494 -8.077 -6.171 1.00 94.00 248 MET A N 1
ATOM 2052 C CA . MET A 1 248 ? 14.259 -7.873 -5.415 1.00 94.00 248 MET A CA 1
ATOM 2053 C C . MET A 1 248 ? 13.009 -7.954 -6.305 1.00 94.00 248 MET A C 1
ATOM 2055 O O . MET A 1 248 ? 12.022 -8.569 -5.893 1.00 94.00 248 MET A O 1
ATOM 2059 N N . ALA A 1 249 ? 13.036 -7.365 -7.505 1.00 95.31 249 ALA A N 1
ATOM 2060 C CA . ALA A 1 249 ? 11.947 -7.455 -8.480 1.00 95.31 249 ALA A CA 1
ATOM 2061 C C . ALA A 1 249 ? 11.708 -8.914 -8.907 1.00 95.31 249 ALA A C 1
ATOM 2063 O O . ALA A 1 249 ? 10.608 -9.437 -8.737 1.00 95.31 249 ALA A O 1
ATOM 2064 N N . ILE A 1 250 ? 12.760 -9.633 -9.313 1.00 93.75 250 ILE A N 1
ATOM 2065 C CA . ILE A 1 250 ? 12.670 -11.057 -9.675 1.00 93.75 250 ILE A CA 1
ATOM 2066 C C . ILE A 1 250 ? 12.161 -11.902 -8.499 1.00 93.75 250 ILE A C 1
ATOM 2068 O O . ILE A 1 250 ? 11.305 -12.765 -8.685 1.00 93.75 250 ILE A O 1
ATOM 2072 N N . SER A 1 251 ? 12.622 -11.626 -7.276 1.00 93.50 251 SER A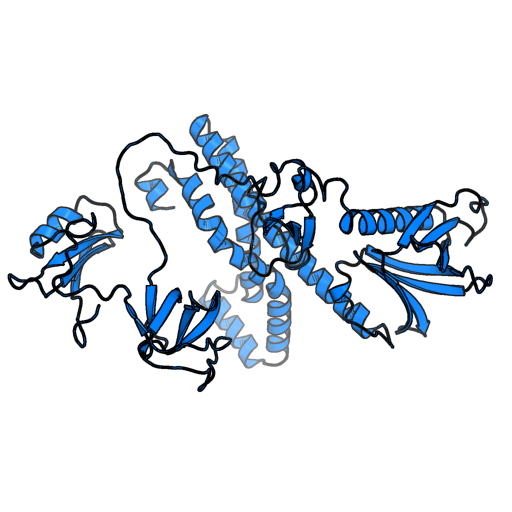 N 1
ATOM 2073 C CA . SER A 1 251 ? 12.147 -12.288 -6.054 1.00 93.50 251 SER A CA 1
ATOM 2074 C C . SER A 1 251 ? 10.669 -12.001 -5.751 1.00 93.50 251 SER A C 1
ATOM 2076 O O . SER A 1 251 ? 10.013 -12.797 -5.078 1.00 93.50 251 SER A O 1
ATOM 2078 N N . ASN A 1 252 ? 10.129 -10.860 -6.190 1.00 93.56 252 ASN A N 1
ATOM 2079 C CA . ASN A 1 252 ? 8.700 -10.552 -6.081 1.00 93.56 252 ASN A CA 1
ATOM 2080 C C . ASN A 1 252 ? 7.863 -11.312 -7.118 1.00 93.56 252 ASN A C 1
ATOM 2082 O O . ASN A 1 252 ? 6.749 -11.730 -6.819 1.00 93.56 252 ASN A O 1
ATOM 2086 N N . ILE A 1 253 ? 8.397 -11.536 -8.316 1.00 92.19 253 ILE A N 1
ATOM 2087 C CA . ILE A 1 253 ? 7.724 -12.341 -9.343 1.00 92.19 253 ILE A CA 1
ATOM 2088 C C . ILE A 1 253 ? 7.738 -13.824 -8.949 1.00 92.19 253 ILE A C 1
ATOM 2090 O O . ILE A 1 253 ? 6.709 -14.500 -8.971 1.00 92.19 253 ILE A O 1
ATOM 2094 N N . HIS A 1 254 ? 8.911 -14.313 -8.546 1.00 89.69 254 HIS A N 1
ATOM 2095 C CA . HIS A 1 254 ? 9.186 -15.712 -8.242 1.00 89.69 254 HIS A CA 1
ATOM 2096 C C . HIS A 1 254 ? 9.719 -15.855 -6.809 1.00 89.69 254 HIS A C 1
ATOM 2098 O O . HIS A 1 254 ? 10.917 -16.080 -6.610 1.00 89.69 254 HIS A O 1
ATOM 2104 N N . PRO A 1 255 ? 8.868 -15.726 -5.776 1.00 91.62 255 PRO A N 1
ATOM 2105 C CA . PRO A 1 255 ? 9.328 -15.937 -4.412 1.00 91.62 255 PRO A CA 1
ATOM 2106 C C . PRO A 1 255 ? 9.707 -17.409 -4.206 1.00 91.62 255 PRO A C 1
ATOM 2108 O O . PRO A 1 255 ? 9.003 -18.307 -4.663 1.00 91.62 255 PRO A O 1
ATOM 2111 N N . GLU A 1 256 ? 10.779 -17.676 -3.454 1.00 87.88 256 GLU A N 1
ATOM 2112 C CA . GLU A 1 256 ? 11.334 -19.032 -3.261 1.00 87.88 256 GLU A CA 1
ATOM 2113 C C . GLU A 1 256 ? 10.291 -20.073 -2.827 1.00 87.88 256 GLU A C 1
ATOM 2115 O O . GLU A 1 256 ? 10.342 -21.239 -3.210 1.00 87.88 256 GLU A O 1
ATOM 2120 N N . LYS A 1 257 ? 9.310 -19.646 -2.025 1.00 89.75 257 LYS A N 1
ATOM 2121 C CA . LYS A 1 257 ? 8.274 -20.510 -1.443 1.00 89.75 257 LYS A CA 1
ATOM 2122 C C . LYS A 1 257 ? 6.944 -20.456 -2.209 1.00 89.75 257 LYS A C 1
ATOM 2124 O O . LYS A 1 257 ? 5.931 -20.897 -1.674 1.00 89.75 257 LYS A O 1
ATOM 2129 N N . ALA A 1 258 ? 6.931 -19.956 -3.452 1.00 86.25 258 ALA A N 1
ATOM 2130 C CA . ALA A 1 258 ? 5.724 -19.824 -4.283 1.00 86.25 258 ALA A CA 1
ATOM 2131 C C . ALA A 1 258 ? 4.997 -21.153 -4.541 1.00 86.25 258 ALA A C 1
ATOM 2133 O O . ALA A 1 258 ? 3.768 -21.190 -4.607 1.00 86.25 258 ALA A O 1
ATOM 2134 N N . ASN A 1 259 ? 5.766 -22.235 -4.689 1.00 86.75 259 ASN A N 1
ATOM 2135 C CA . ASN A 1 259 ? 5.258 -23.571 -5.007 1.00 86.75 259 ASN A CA 1
ATOM 2136 C C . ASN A 1 259 ? 5.336 -24.538 -3.817 1.00 86.75 259 ASN A C 1
ATOM 2138 O O . ASN A 1 259 ? 5.160 -25.749 -3.969 1.00 86.75 259 ASN A O 1
ATOM 2142 N N . HIS A 1 260 ? 5.626 -24.016 -2.621 1.00 84.94 260 HIS A N 1
ATOM 2143 C CA . HIS A 1 260 ? 5.710 -24.833 -1.419 1.00 84.94 260 HIS A CA 1
ATOM 2144 C C . HIS A 1 260 ? 4.361 -25.515 -1.155 1.00 84.94 260 HIS A C 1
ATOM 2146 O O . HIS A 1 260 ? 3.304 -24.943 -1.426 1.00 84.94 260 HIS A O 1
ATOM 2152 N N . ASN A 1 261 ? 4.384 -26.751 -0.650 1.00 84.88 261 ASN A N 1
ATOM 2153 C CA . ASN A 1 261 ? 3.172 -27.508 -0.327 1.00 84.88 261 ASN A CA 1
ATOM 2154 C C . ASN A 1 261 ? 2.157 -27.610 -1.490 1.00 84.88 261 ASN A C 1
ATOM 2156 O O . ASN A 1 261 ? 0.948 -27.642 -1.273 1.00 84.88 261 ASN A O 1
ATOM 2160 N N . SER A 1 262 ? 2.652 -27.703 -2.732 1.00 87.38 262 SER A N 1
ATOM 2161 C CA . SER A 1 262 ? 1.869 -27.824 -3.978 1.00 87.38 262 SER A CA 1
ATOM 2162 C C . SER A 1 262 ? 1.038 -26.599 -4.374 1.00 87.38 262 SER A C 1
ATOM 2164 O O . SER A 1 262 ? 0.248 -26.681 -5.323 1.00 87.38 262 SER A O 1
ATOM 2166 N N . HIS A 1 263 ? 1.211 -25.462 -3.694 1.00 87.50 263 HIS A N 1
ATOM 2167 C CA . HIS A 1 263 ? 0.579 -24.203 -4.093 1.00 87.50 263 HIS A CA 1
ATOM 2168 C C . HIS A 1 263 ? 1.167 -23.668 -5.401 1.00 87.50 263 HIS A C 1
ATOM 2170 O O . HIS A 1 263 ? 2.129 -24.206 -5.941 1.00 87.50 263 HIS A O 1
ATOM 2176 N N . GLN A 1 264 ? 0.536 -22.631 -5.941 1.00 91.00 264 GLN A N 1
ATOM 2177 C CA . GLN A 1 264 ? 1.046 -21.865 -7.073 1.00 91.00 264 GLN A CA 1
ATOM 2178 C C . GLN A 1 264 ? 0.709 -20.397 -6.839 1.00 91.00 264 GLN A C 1
ATOM 2180 O O . GLN A 1 264 ? -0.295 -19.883 -7.338 1.00 91.00 264 GLN A O 1
ATOM 2185 N N . PHE A 1 265 ? 1.510 -19.751 -5.999 1.00 93.44 265 PHE A N 1
ATOM 2186 C CA . PHE A 1 265 ? 1.328 -18.351 -5.649 1.00 93.44 265 PHE A CA 1
ATOM 2187 C C . PHE A 1 265 ? 1.802 -17.429 -6.769 1.00 93.44 265 PHE A C 1
ATOM 2189 O O . PHE A 1 265 ? 2.916 -17.568 -7.267 1.00 93.44 265 PHE A O 1
ATOM 2196 N N . LYS A 1 266 ? 0.965 -16.452 -7.118 1.00 92.69 266 LYS A N 1
ATOM 2197 C CA . LYS A 1 266 ? 1.333 -15.317 -7.967 1.00 92.69 266 LYS A CA 1
ATOM 2198 C C . LYS A 1 266 ? 1.050 -14.012 -7.246 1.00 92.69 266 LYS A C 1
ATOM 2200 O O . LYS A 1 266 ? 0.093 -13.937 -6.475 1.00 92.69 266 LYS A O 1
ATOM 2205 N N . MET A 1 267 ? 1.883 -13.004 -7.496 1.00 93.69 267 MET A N 1
ATOM 2206 C CA . MET A 1 267 ? 1.640 -11.646 -7.014 1.00 93.69 267 MET A CA 1
ATOM 2207 C C . MET A 1 267 ? 0.252 -11.187 -7.478 1.00 93.69 267 MET A C 1
ATOM 2209 O O . MET A 1 267 ? -0.134 -11.437 -8.622 1.00 93.69 267 MET A O 1
ATOM 2213 N N . HIS A 1 268 ? -0.522 -10.590 -6.575 1.00 93.06 268 HIS A N 1
ATOM 2214 C CA . HIS A 1 268 ? -1.926 -10.285 -6.821 1.00 93.06 268 HIS A CA 1
ATOM 2215 C C . HIS A 1 268 ? -2.363 -8.990 -6.136 1.00 93.06 268 HIS A C 1
ATOM 2217 O O . HIS A 1 268 ? -1.948 -8.693 -5.011 1.00 93.06 268 HIS A O 1
ATOM 2223 N N . THR A 1 269 ? -3.249 -8.261 -6.816 1.00 91.88 269 THR A N 1
ATOM 2224 C CA . THR A 1 269 ? -3.960 -7.103 -6.274 1.00 91.88 269 THR A CA 1
ATOM 2225 C C . THR A 1 269 ? -5.350 -7.527 -5.818 1.00 91.88 269 THR A C 1
ATOM 2227 O O . THR A 1 269 ? -6.192 -7.872 -6.639 1.00 91.88 269 THR A O 1
ATOM 2230 N N . PHE A 1 270 ? -5.592 -7.484 -4.512 1.00 90.38 270 PHE A N 1
ATOM 2231 C CA . PHE A 1 270 ? -6.882 -7.782 -3.902 1.00 90.38 270 PHE A CA 1
ATOM 2232 C C . PHE A 1 270 ? -7.774 -6.535 -3.943 1.00 90.38 270 PHE A C 1
ATOM 2234 O O . PHE A 1 270 ? -7.415 -5.503 -3.380 1.00 90.38 270 PHE A O 1
ATOM 2241 N N . GLU A 1 271 ? -8.945 -6.631 -4.578 1.00 85.56 271 GLU A N 1
ATOM 2242 C CA . GLU A 1 271 ? -9.908 -5.515 -4.671 1.00 85.56 271 GLU A CA 1
ATOM 2243 C C . GLU A 1 271 ? -10.578 -5.196 -3.327 1.00 85.56 271 GLU A C 1
ATOM 2245 O O . GLU A 1 271 ? -10.914 -4.050 -3.033 1.00 85.56 271 GLU A O 1
ATOM 2250 N N . LYS A 1 272 ? -10.781 -6.227 -2.500 1.00 86.94 272 LYS A N 1
ATOM 2251 C CA . LYS A 1 272 ? -11.345 -6.107 -1.154 1.00 86.94 272 LYS A CA 1
ATOM 2252 C C . LYS A 1 272 ? -10.238 -6.211 -0.123 1.00 86.94 272 LYS A C 1
ATOM 2254 O O . LYS A 1 272 ? -9.288 -6.980 -0.294 1.00 86.94 272 LYS A O 1
ATOM 2259 N N . ILE A 1 273 ? -10.410 -5.505 0.992 1.00 87.81 273 ILE A N 1
ATOM 2260 C CA . ILE A 1 273 ? -9.503 -5.636 2.129 1.00 87.81 273 ILE A CA 1
ATOM 2261 C C . ILE A 1 273 ? -9.534 -7.087 2.596 1.00 87.81 273 ILE A C 1
ATOM 2263 O O . ILE A 1 273 ? -10.583 -7.622 2.947 1.00 87.81 273 ILE A O 1
ATOM 2267 N N . SER A 1 274 ? -8.375 -7.724 2.523 1.00 91.69 274 SER A N 1
ATOM 2268 C CA . SER A 1 274 ? -8.222 -9.162 2.690 1.00 91.69 274 SER A CA 1
ATOM 2269 C C . SER A 1 274 ? -7.194 -9.443 3.775 1.00 91.69 274 SER A C 1
ATOM 2271 O O . SER A 1 274 ? -6.297 -8.636 4.020 1.00 91.69 274 SER A O 1
ATOM 2273 N N . SER A 1 275 ? -7.299 -10.605 4.407 1.00 93.94 275 SER A N 1
ATOM 2274 C CA . SER A 1 275 ? -6.362 -11.046 5.441 1.00 93.94 275 SER A CA 1
ATOM 2275 C C . SER A 1 275 ? -5.550 -12.235 4.951 1.00 93.94 275 SER A C 1
ATOM 2277 O O . SER A 1 275 ? -6.028 -13.073 4.188 1.00 93.94 275 SER A O 1
ATOM 2279 N N . CYS A 1 276 ? -4.310 -12.325 5.413 1.00 94.06 276 CYS A N 1
ATOM 2280 C CA . CYS A 1 276 ? -3.433 -13.440 5.109 1.00 94.06 276 CYS A CA 1
ATOM 2281 C C . CYS A 1 276 ? -3.975 -14.736 5.720 1.00 94.06 276 CYS A C 1
ATOM 2283 O O . CYS A 1 276 ? -4.267 -14.813 6.915 1.00 94.06 276 CYS A O 1
ATOM 2285 N N . SER A 1 277 ? -4.033 -15.784 4.904 1.00 92.75 277 SER A N 1
ATOM 2286 C CA . SER A 1 277 ? -4.556 -17.099 5.290 1.00 92.75 277 SER A CA 1
ATOM 2287 C C . SER A 1 277 ? -3.704 -17.795 6.360 1.00 92.75 277 SER A C 1
ATOM 2289 O O . SER A 1 277 ? -4.189 -18.700 7.032 1.00 92.75 277 SER A O 1
ATOM 2291 N N . ASN A 1 278 ? -2.450 -17.360 6.540 1.00 90.81 278 ASN A N 1
ATOM 2292 C CA . ASN A 1 278 ? -1.532 -17.885 7.549 1.00 90.81 278 ASN A CA 1
ATOM 2293 C C . ASN A 1 278 ? -1.554 -17.066 8.852 1.00 90.81 278 ASN A C 1
ATOM 2295 O O . ASN A 1 278 ? -1.914 -17.585 9.901 1.00 90.81 278 ASN A O 1
ATOM 2299 N N . CYS A 1 279 ? -1.161 -15.787 8.805 1.00 90.44 279 CYS A N 1
ATOM 2300 C CA . CYS A 1 279 ? -0.986 -14.970 10.015 1.00 90.44 279 CYS A CA 1
ATOM 2301 C C . CYS A 1 279 ? -2.241 -14.190 10.436 1.00 90.44 279 CYS A C 1
ATOM 2303 O O . CYS A 1 279 ? -2.215 -13.541 11.475 1.00 90.44 279 CYS A O 1
ATOM 2305 N N . ARG A 1 280 ? -3.319 -14.217 9.635 1.00 91.19 280 ARG A N 1
ATOM 2306 C CA . ARG A 1 280 ? -4.584 -13.485 9.857 1.00 91.19 280 ARG A CA 1
ATOM 2307 C C . ARG A 1 280 ? -4.467 -11.952 9.904 1.00 91.19 280 ARG A C 1
ATOM 2309 O O . ARG A 1 280 ? -5.475 -11.277 10.089 1.00 91.19 280 ARG A O 1
ATOM 2316 N N . LEU A 1 281 ? -3.272 -11.401 9.691 1.00 93.12 281 LEU A N 1
ATOM 2317 C CA . LEU A 1 281 ? -3.043 -9.964 9.534 1.00 93.12 281 LEU A CA 1
ATOM 2318 C C . LEU A 1 281 ? -3.487 -9.487 8.147 1.00 93.12 281 LEU A C 1
ATOM 2320 O O . LEU A 1 281 ? -3.554 -10.277 7.203 1.00 93.12 281 LEU A O 1
ATOM 2324 N N . LEU A 1 282 ? -3.756 -8.190 8.025 1.00 94.75 282 LEU A N 1
ATOM 2325 C CA . LEU A 1 282 ? -4.206 -7.565 6.783 1.00 94.75 282 LEU A CA 1
ATOM 2326 C C . LEU A 1 282 ? -3.153 -7.710 5.674 1.00 94.75 282 LEU A C 1
ATOM 2328 O O . LEU A 1 282 ? -1.956 -7.531 5.903 1.00 94.75 282 LEU A O 1
ATOM 2332 N N . LEU A 1 283 ? -3.596 -7.996 4.452 1.00 95.06 283 LEU A N 1
ATOM 2333 C CA . LEU A 1 283 ? -2.814 -7.791 3.233 1.00 95.06 283 LEU A CA 1
ATOM 2334 C C . LEU A 1 283 ? -2.849 -6.291 2.938 1.00 95.06 283 LEU A C 1
ATOM 2336 O O . LEU A 1 283 ? -3.890 -5.736 2.593 1.00 95.06 283 LEU A O 1
ATOM 2340 N N . ARG A 1 284 ? -1.731 -5.618 3.204 1.00 93.88 284 ARG A N 1
ATOM 2341 C CA . ARG A 1 284 ? -1.688 -4.162 3.354 1.00 93.88 284 ARG A CA 1
ATOM 2342 C C . ARG A 1 284 ? -1.468 -3.467 2.016 1.00 93.88 284 ARG A C 1
ATOM 2344 O O . ARG A 1 284 ? -0.742 -3.985 1.175 1.00 93.88 284 ARG A O 1
ATOM 2351 N N . GLY A 1 285 ? -2.055 -2.281 1.868 1.00 90.50 285 GLY A N 1
ATOM 2352 C CA . GLY A 1 285 ? -1.952 -1.481 0.650 1.00 90.50 285 GLY A CA 1
ATOM 2353 C C . GLY A 1 285 ? -3.159 -1.621 -0.280 1.00 90.50 285 GLY A C 1
ATOM 2354 O O . GLY A 1 285 ? -4.176 -2.222 0.071 1.00 90.50 285 GLY A O 1
ATOM 2355 N N . ILE A 1 286 ? -3.047 -1.037 -1.470 1.00 88.25 286 ILE A N 1
ATOM 2356 C CA . ILE A 1 286 ? -4.124 -0.928 -2.471 1.00 88.25 286 ILE A CA 1
ATOM 2357 C C . ILE A 1 286 ? -3.808 -1.663 -3.779 1.00 88.25 286 ILE A C 1
ATOM 2359 O O . ILE A 1 286 ? -4.731 -1.956 -4.532 1.00 88.25 286 ILE A O 1
ATOM 2363 N N . PHE A 1 287 ? -2.540 -1.985 -4.055 1.00 88.50 287 PHE A N 1
ATOM 2364 C CA . PHE A 1 287 ? -2.155 -2.798 -5.213 1.00 88.50 287 PHE A CA 1
ATOM 2365 C C . PHE A 1 287 ? -0.975 -3.714 -4.882 1.00 88.50 287 PHE A C 1
ATOM 2367 O O . PHE A 1 287 ? -0.133 -3.366 -4.061 1.00 88.50 287 PHE A O 1
ATOM 2374 N N . ASN A 1 288 ? -0.924 -4.911 -5.473 1.00 90.50 288 ASN A N 1
ATOM 2375 C CA . ASN A 1 288 ? 0.086 -5.944 -5.208 1.00 90.50 288 ASN A CA 1
ATOM 2376 C C . ASN A 1 288 ? 0.355 -6.143 -3.701 1.00 90.50 288 ASN A C 1
ATOM 2378 O O . ASN A 1 288 ? 1.503 -6.075 -3.255 1.00 90.50 288 ASN A O 1
ATOM 2382 N N . GLN A 1 289 ? -0.704 -6.324 -2.901 1.00 93.56 289 GLN A N 1
ATOM 2383 C CA . GLN A 1 289 ? -0.614 -6.419 -1.433 1.00 93.56 289 GLN A CA 1
ATOM 2384 C C . GLN A 1 289 ? 0.003 -7.742 -0.956 1.00 93.56 289 GLN A C 1
ATOM 2386 O O . GLN A 1 289 ? 0.424 -7.874 0.195 1.00 93.56 289 GLN A O 1
ATOM 2391 N N . GLY A 1 290 ? 0.013 -8.755 -1.821 1.00 94.38 290 GLY A N 1
ATOM 2392 C CA . GLY A 1 290 ? 0.528 -10.077 -1.505 1.00 94.38 290 GLY A CA 1
ATOM 2393 C C . GLY A 1 290 ? 0.387 -11.035 -2.675 1.00 94.38 290 GLY A C 1
ATOM 2394 O O . GLY A 1 290 ? 0.485 -10.641 -3.837 1.00 94.38 290 GLY A O 1
ATOM 2395 N N . TYR A 1 291 ? 0.164 -12.305 -2.353 1.00 95.75 291 TYR A N 1
ATOM 2396 C CA . TYR A 1 291 ? 0.128 -13.386 -3.325 1.00 95.75 291 TYR A CA 1
ATOM 2397 C C . TYR A 1 291 ? -1.158 -14.186 -3.201 1.00 95.75 291 TYR A C 1
ATOM 2399 O O . TYR A 1 291 ? -1.624 -14.450 -2.092 1.00 95.75 291 TYR A O 1
ATOM 2407 N N . LEU A 1 292 ? -1.689 -14.614 -4.341 1.00 95.44 292 LEU A N 1
ATOM 2408 C CA . LEU A 1 292 ? -2.857 -15.476 -4.453 1.00 95.44 292 LEU A CA 1
ATOM 2409 C C . LEU A 1 292 ? -2.438 -16.817 -5.057 1.00 95.44 292 LEU A C 1
ATOM 2411 O O . LEU A 1 292 ? -1.750 -16.859 -6.079 1.00 95.44 292 LEU A O 1
ATOM 2415 N N . CYS A 1 293 ? -2.844 -17.919 -4.432 1.00 93.50 293 CYS A N 1
ATOM 2416 C CA . CYS A 1 293 ? -2.648 -19.240 -5.013 1.00 93.50 293 CYS A CA 1
ATOM 2417 C C . CYS A 1 293 ? -3.678 -19.488 -6.117 1.00 93.50 293 CYS A C 1
ATOM 2419 O O . CYS A 1 293 ? -4.876 -19.537 -5.843 1.00 93.50 293 CYS A O 1
ATOM 2421 N N . LEU A 1 294 ? -3.218 -19.730 -7.346 1.00 90.19 294 LEU A N 1
ATOM 2422 C CA . LEU A 1 294 ? -4.099 -19.981 -8.494 1.00 90.19 294 LEU A CA 1
ATOM 2423 C C . LEU A 1 294 ? -4.895 -21.289 -8.390 1.00 90.19 294 LEU A C 1
ATOM 2425 O O . LEU A 1 294 ? -5.898 -21.449 -9.074 1.00 90.19 294 LEU A O 1
ATOM 2429 N N . LYS A 1 295 ? -4.451 -22.226 -7.545 1.00 86.19 295 LYS A N 1
ATOM 2430 C CA . LYS A 1 295 ? -5.093 -23.537 -7.377 1.00 86.19 295 LYS A CA 1
ATOM 2431 C C . LYS A 1 295 ? -6.194 -23.533 -6.316 1.00 86.19 295 LYS A C 1
ATOM 2433 O O . LYS A 1 295 ? -7.227 -24.155 -6.518 1.00 86.19 295 LYS A O 1
ATOM 2438 N N . CYS A 1 296 ? -5.968 -22.875 -5.176 1.00 83.50 296 CYS A N 1
ATOM 2439 C CA . CYS A 1 296 ? -6.875 -22.935 -4.019 1.00 83.50 296 CYS A CA 1
ATOM 2440 C C . CYS A 1 296 ? -7.480 -21.583 -3.611 1.00 83.50 296 CYS A C 1
ATOM 2442 O O . CYS A 1 296 ? -8.305 -21.544 -2.704 1.00 83.50 296 CYS A O 1
ATOM 2444 N N . GLY A 1 297 ? -7.065 -20.475 -4.233 1.00 90.25 297 GLY A N 1
ATOM 2445 C CA . GLY A 1 297 ? -7.599 -19.139 -3.954 1.00 90.25 297 GLY A CA 1
ATOM 2446 C C . GLY A 1 297 ? -7.162 -18.522 -2.621 1.00 90.25 297 GLY A C 1
ATOM 2447 O O . GLY A 1 297 ? -7.659 -17.462 -2.254 1.00 90.25 297 GLY A O 1
ATOM 2448 N N . LEU A 1 298 ? -6.236 -19.141 -1.880 1.00 91.19 298 LEU A N 1
ATOM 2449 C CA . LEU A 1 298 ? -5.719 -18.557 -0.639 1.00 91.19 298 LEU A CA 1
ATOM 2450 C C . LEU A 1 298 ? -4.829 -17.344 -0.925 1.00 91.19 298 LEU A C 1
ATOM 2452 O O . LEU A 1 298 ? -3.921 -17.418 -1.756 1.00 91.19 298 LEU A O 1
ATOM 2456 N N . GLY A 1 299 ? -5.058 -16.260 -0.183 1.00 94.31 299 GLY A N 1
ATOM 2457 C CA . GLY A 1 299 ? -4.209 -15.069 -0.166 1.00 94.31 299 GLY A CA 1
ATOM 2458 C C . GLY A 1 299 ? -3.208 -15.086 0.993 1.00 94.31 299 GLY A C 1
ATOM 2459 O O . GLY A 1 299 ? -3.569 -15.476 2.109 1.00 94.31 299 GLY A O 1
ATOM 2460 N N . ALA A 1 300 ? -1.961 -14.663 0.764 1.00 95.25 300 ALA A N 1
ATOM 2461 C CA . ALA A 1 300 ? -0.922 -14.604 1.797 1.00 95.25 300 ALA A CA 1
ATOM 2462 C C . ALA A 1 300 ? 0.172 -13.553 1.534 1.00 95.25 300 ALA A C 1
ATOM 2464 O O . ALA A 1 300 ? 0.412 -13.152 0.395 1.00 95.25 300 ALA A O 1
ATOM 2465 N N . HIS A 1 301 ? 0.864 -13.128 2.600 1.00 95.50 301 HIS A N 1
ATOM 2466 C CA . HIS A 1 301 ? 2.085 -12.313 2.498 1.00 95.50 301 HIS A CA 1
ATOM 2467 C C . HIS A 1 301 ? 3.258 -13.123 1.930 1.00 95.50 301 HIS A C 1
ATOM 2469 O O . HIS A 1 301 ? 3.282 -14.351 2.058 1.00 95.50 301 HIS A O 1
ATOM 2475 N N . LYS A 1 302 ? 4.275 -12.438 1.388 1.00 94.88 302 LYS A N 1
ATOM 2476 C CA . LYS A 1 302 ? 5.486 -13.057 0.812 1.00 94.88 302 LYS A CA 1
ATOM 2477 C C . LYS A 1 302 ? 6.197 -13.974 1.814 1.00 94.88 302 LYS A C 1
ATOM 2479 O O . LYS A 1 302 ? 6.564 -15.105 1.507 1.00 94.88 302 LYS A O 1
ATOM 2484 N N . GLU A 1 303 ? 6.334 -13.505 3.046 1.00 94.25 303 GLU A N 1
ATOM 2485 C CA . GLU A 1 303 ? 6.959 -14.200 4.171 1.00 94.25 303 GLU A CA 1
ATOM 2486 C C . GLU A 1 303 ? 6.113 -15.363 4.726 1.00 94.25 303 GLU A C 1
ATOM 2488 O O . GLU A 1 303 ? 6.620 -16.202 5.476 1.00 94.25 303 GLU A O 1
ATOM 2493 N N . CYS A 1 304 ? 4.832 -15.445 4.349 1.00 93.19 304 CYS A N 1
ATOM 2494 C CA . CYS A 1 304 ? 3.894 -16.461 4.824 1.00 93.19 304 CYS A CA 1
ATOM 2495 C C . CYS A 1 304 ? 3.735 -17.663 3.879 1.00 93.19 304 CYS A C 1
ATOM 2497 O O . CYS A 1 304 ? 3.180 -18.676 4.305 1.00 93.19 304 CYS A O 1
ATOM 2499 N N . LEU A 1 305 ? 4.225 -17.595 2.635 1.00 90.19 305 LEU A N 1
ATOM 2500 C CA . LEU A 1 305 ? 3.931 -18.596 1.593 1.00 90.19 305 LEU A CA 1
ATOM 2501 C C . LEU A 1 305 ? 4.336 -20.026 1.984 1.00 90.19 305 LEU A C 1
ATOM 2503 O O . LEU A 1 305 ? 3.594 -20.970 1.739 1.00 90.19 305 LEU A O 1
ATOM 2507 N N . GLY A 1 306 ? 5.470 -20.194 2.670 1.00 87.56 306 GLY A N 1
ATOM 2508 C CA . GLY A 1 306 ? 5.942 -21.512 3.113 1.00 87.56 306 GLY A CA 1
ATOM 2509 C C . GLY A 1 306 ? 5.398 -22.002 4.453 1.00 87.56 306 GLY A C 1
ATOM 2510 O O . GLY A 1 306 ? 5.890 -23.001 4.959 1.00 87.56 306 GLY A O 1
ATOM 2511 N N . ARG A 1 307 ? 4.455 -21.283 5.070 1.00 89.25 307 ARG A N 1
ATOM 2512 C CA . ARG A 1 307 ? 3.850 -21.667 6.361 1.00 89.25 307 ARG A CA 1
ATOM 2513 C C . ARG A 1 307 ? 2.439 -22.238 6.206 1.00 89.25 307 ARG A C 1
ATOM 2515 O O . ARG A 1 307 ? 1.864 -22.731 7.169 1.00 89.25 307 ARG A O 1
ATOM 2522 N N . LEU A 1 308 ? 1.887 -22.173 4.997 1.00 82.69 308 LEU A N 1
ATOM 2523 C CA . LEU A 1 308 ? 0.566 -22.699 4.671 1.00 82.69 308 LEU A CA 1
ATOM 2524 C C . LEU A 1 308 ? 0.622 -24.215 4.486 1.00 82.69 308 LEU A C 1
ATOM 2526 O O . LEU A 1 308 ? 1.613 -24.735 3.980 1.00 82.69 308 LEU A O 1
ATOM 2530 N N . GLY A 1 309 ? -0.451 -24.914 4.862 1.00 82.31 309 GLY A N 1
ATOM 2531 C CA . GLY A 1 309 ? -0.593 -26.360 4.657 1.00 82.31 309 GLY A CA 1
ATOM 2532 C C . GLY A 1 309 ? -0.655 -26.769 3.178 1.00 82.31 309 GLY A C 1
ATOM 2533 O O . GLY A 1 309 ? -0.490 -25.944 2.280 1.00 82.31 309 GLY A O 1
ATOM 2534 N N . VAL A 1 310 ? -0.910 -28.052 2.912 1.00 83.12 310 VAL A N 1
ATOM 2535 C CA . VAL A 1 310 ? -0.969 -28.604 1.545 1.00 83.12 310 VAL A CA 1
ATOM 2536 C C . VAL A 1 310 ? -2.096 -27.971 0.726 1.00 83.12 310 VAL A C 1
ATOM 2538 O O . VAL A 1 310 ? -3.232 -27.849 1.178 1.00 83.12 310 VAL A O 1
ATOM 2541 N N . CYS A 1 311 ? -1.777 -27.568 -0.502 1.00 83.50 311 CYS A N 1
ATOM 2542 C CA . CYS A 1 311 ? -2.726 -26.996 -1.447 1.00 83.50 311 CYS A CA 1
ATOM 2543 C C . CYS A 1 311 ? -3.903 -27.945 -1.707 1.00 83.50 311 CYS A C 1
ATOM 2545 O O . CYS A 1 311 ? -3.712 -29.146 -1.883 1.00 83.50 311 CYS A O 1
ATOM 2547 N N . GLY A 1 312 ? -5.127 -27.413 -1.697 1.00 68.44 312 GLY A N 1
ATOM 2548 C CA . GLY A 1 312 ? -6.353 -28.204 -1.854 1.00 68.44 312 GLY A CA 1
ATOM 2549 C C . GLY A 1 312 ? -6.763 -29.001 -0.608 1.00 68.44 312 GLY A C 1
ATOM 2550 O O . GLY A 1 312 ? -7.909 -29.425 -0.523 1.00 68.44 312 GLY A O 1
ATOM 2551 N N . ARG A 1 313 ? -5.881 -29.141 0.394 1.00 59.91 313 ARG A N 1
ATOM 2552 C CA . ARG A 1 313 ? -6.205 -29.654 1.733 1.00 59.91 313 ARG A CA 1
ATOM 2553 C C . ARG A 1 313 ? -6.372 -28.497 2.710 1.00 59.91 313 ARG A C 1
ATOM 2555 O O . ARG A 1 313 ? -5.621 -28.352 3.670 1.00 59.91 313 ARG A O 1
ATOM 2562 N N . THR A 1 314 ? -7.347 -27.640 2.454 1.00 44.81 314 THR A N 1
ATOM 2563 C CA . THR A 1 314 ? -7.896 -26.800 3.518 1.00 44.81 314 THR A CA 1
ATOM 2564 C C . THR A 1 314 ? -9.145 -27.480 4.032 1.00 44.81 314 THR A C 1
ATOM 2566 O O . THR A 1 314 ? -10.247 -27.177 3.581 1.00 44.81 314 THR A O 1
ATOM 2569 N N . ASP A 1 315 ? -8.971 -28.376 5.003 1.00 33.72 315 ASP A N 1
ATOM 2570 C CA . ASP A 1 315 ? -10.000 -28.487 6.026 1.00 33.72 315 ASP A CA 1
ATOM 2571 C C . ASP A 1 315 ? -10.164 -27.079 6.613 1.00 33.72 315 ASP A C 1
ATOM 2573 O O . ASP A 1 315 ? -9.166 -26.458 7.008 1.00 33.72 315 ASP A O 1
ATOM 2577 N N . PRO A 1 316 ? -11.377 -26.512 6.654 1.00 35.47 316 PRO A N 1
ATOM 2578 C CA . PRO A 1 316 ? -11.598 -25.350 7.483 1.00 35.47 316 PRO A CA 1
ATOM 2579 C C . PRO A 1 316 ? -11.289 -25.804 8.906 1.00 35.47 316 PRO A C 1
ATOM 2581 O O . PRO A 1 316 ? -12.038 -26.591 9.482 1.00 35.47 316 PRO A O 1
ATOM 2584 N N . VAL A 1 317 ? -10.178 -25.329 9.473 1.00 33.00 317 VAL A N 1
ATOM 2585 C CA . VAL A 1 317 ? -9.896 -25.448 10.904 1.00 33.00 317 VAL A CA 1
ATOM 2586 C C . VAL A 1 317 ? -10.966 -24.630 11.631 1.00 33.00 317 VAL A C 1
ATOM 2588 O O . VAL A 1 317 ? -10.771 -23.479 12.008 1.00 33.00 317 VAL A O 1
ATOM 2591 N N . LYS A 1 318 ? -12.147 -25.233 11.773 1.00 32.47 318 LYS A N 1
ATOM 2592 C CA . LYS A 1 318 ? -13.087 -24.984 12.849 1.00 32.47 318 LYS A CA 1
ATOM 2593 C C . LYS A 1 318 ? -12.436 -25.612 14.070 1.00 32.47 318 LYS A C 1
ATOM 2595 O O . LYS A 1 318 ? -12.510 -26.823 14.260 1.00 32.47 318 LYS A O 1
ATOM 2600 N N . GLN A 1 319 ? -11.799 -24.800 14.903 1.00 29.20 319 GLN A N 1
ATOM 2601 C CA . GLN A 1 319 ? -11.700 -25.170 16.306 1.00 29.20 319 GLN A CA 1
ATOM 2602 C C . GLN A 1 319 ? -13.136 -25.192 16.843 1.00 29.20 319 GLN A C 1
ATOM 2604 O O . GLN A 1 319 ? -13.728 -24.153 17.112 1.00 29.20 319 GLN A O 1
ATOM 2609 N N . LYS A 1 320 ? -13.734 -26.385 16.893 1.00 27.62 320 LYS A N 1
ATOM 2610 C CA . LYS A 1 320 ? -14.906 -26.661 17.722 1.00 27.62 320 LYS A CA 1
ATOM 2611 C C . LYS A 1 320 ? -14.408 -26.799 19.164 1.00 27.62 320 LYS A C 1
ATOM 2613 O O . LYS A 1 320 ? -13.610 -27.705 19.411 1.00 27.62 320 LYS A O 1
ATOM 2618 N N . PRO A 1 321 ? -14.912 -26.023 20.133 1.00 32.44 321 PRO A N 1
ATOM 2619 C CA . PRO A 1 321 ? -15.192 -26.605 21.432 1.00 32.44 321 PRO A CA 1
ATOM 2620 C C . PRO A 1 321 ? -16.249 -27.691 21.202 1.00 32.44 321 PRO A C 1
ATOM 2622 O O . PRO A 1 321 ? -17.182 -27.513 20.412 1.00 32.44 321 PRO A O 1
ATOM 2625 N N . LYS A 1 322 ? -16.063 -28.853 21.827 1.00 33.47 322 LYS A N 1
ATOM 2626 C CA . LYS A 1 322 ? -17.129 -29.846 21.945 1.00 33.47 322 LYS A CA 1
ATOM 2627 C C . LYS A 1 322 ? -18.323 -29.151 22.593 1.00 33.47 322 LYS A C 1
ATOM 2629 O O . LYS A 1 322 ? -18.183 -28.707 23.719 1.00 33.47 322 LYS A O 1
ATOM 2634 N N . ASP A 1 323 ? -19.439 -29.081 21.881 1.00 27.05 323 ASP A N 1
ATOM 2635 C CA . ASP A 1 323 ? -20.743 -29.343 22.472 1.00 27.05 323 ASP A CA 1
ATOM 2636 C C . ASP A 1 323 ? -21.747 -29.746 21.394 1.00 27.05 323 ASP A C 1
ATOM 2638 O O . ASP A 1 323 ? -21.800 -29.205 20.284 1.00 27.05 323 ASP A O 1
ATOM 2642 N N . ASN A 1 324 ? -22.484 -30.801 21.722 1.00 30.95 324 ASN A N 1
ATOM 2643 C CA . ASN A 1 324 ? -23.574 -31.345 20.940 1.00 30.95 324 ASN A CA 1
ATOM 2644 C C . ASN A 1 324 ? -24.771 -30.406 21.057 1.00 30.95 324 ASN A C 1
ATOM 2646 O O . ASN A 1 324 ? -25.362 -30.316 22.126 1.00 30.95 324 ASN A O 1
ATOM 2650 N N . THR A 1 325 ? -25.173 -29.763 19.964 1.00 28.27 325 THR A N 1
ATOM 2651 C CA . THR A 1 325 ? -26.589 -29.542 19.626 1.00 28.27 325 THR A CA 1
ATOM 2652 C C . THR A 1 325 ? -26.691 -28.992 18.206 1.00 28.27 325 THR A C 1
ATOM 2654 O O . THR A 1 325 ? -25.995 -28.064 17.803 1.00 28.27 325 THR A O 1
ATOM 2657 N N . THR A 1 326 ? -27.525 -29.640 17.406 1.00 35.88 326 THR A N 1
ATOM 2658 C CA . THR A 1 326 ? -27.916 -29.253 16.051 1.00 35.88 326 THR A CA 1
ATOM 2659 C C . THR A 1 326 ? -28.597 -27.883 16.047 1.00 35.88 326 THR A C 1
ATOM 2661 O O . THR A 1 326 ? -29.658 -27.735 16.645 1.00 35.88 326 THR A O 1
ATOM 2664 N N . ALA A 1 327 ? -28.031 -26.913 15.322 1.00 28.73 327 ALA A N 1
ATOM 2665 C CA . ALA A 1 327 ? -28.699 -25.668 14.934 1.00 28.73 327 ALA A CA 1
ATOM 2666 C C . ALA A 1 327 ? -28.431 -25.361 13.441 1.00 28.73 327 ALA A C 1
ATOM 2668 O O . ALA A 1 327 ? -27.358 -25.719 12.939 1.00 28.73 327 ALA A O 1
ATOM 2669 N N . PRO A 1 328 ? -29.381 -24.745 12.704 1.00 38.66 328 PRO A N 1
ATOM 2670 C CA . PRO A 1 328 ? -29.335 -24.636 11.247 1.00 38.66 328 PRO A CA 1
ATOM 2671 C C . PRO A 1 328 ? -28.378 -23.531 10.779 1.00 38.66 328 PRO A C 1
ATOM 2673 O O . PRO A 1 328 ? -28.170 -22.520 11.443 1.00 38.66 328 PRO A O 1
ATOM 2676 N N . SER A 1 329 ? -27.795 -23.737 9.602 1.00 33.94 329 SER A N 1
ATOM 2677 C CA . SER A 1 329 ? -26.788 -22.889 8.960 1.00 33.94 329 SER A CA 1
ATOM 2678 C C . SER A 1 329 ? -27.230 -21.437 8.726 1.00 33.94 329 SER A C 1
ATOM 2680 O O . SER A 1 329 ? -28.202 -21.188 8.014 1.00 33.94 329 SER A O 1
ATOM 2682 N N . SER A 1 330 ? -26.437 -20.484 9.217 1.00 42.84 330 SER A N 1
ATOM 2683 C CA . SER A 1 330 ? -26.525 -19.050 8.925 1.00 42.84 330 SER A CA 1
ATOM 2684 C C . SER A 1 330 ? -25.940 -18.718 7.538 1.00 42.84 330 SER A C 1
ATOM 2686 O O . SER A 1 330 ? -24.755 -18.403 7.415 1.00 42.84 330 SER A O 1
ATOM 2688 N N . GLY A 1 331 ? -26.750 -18.833 6.484 1.00 58.09 331 GLY A N 1
ATOM 2689 C CA . GLY A 1 331 ? -26.481 -18.202 5.184 1.00 58.09 331 GLY A CA 1
ATOM 2690 C C . GLY A 1 331 ? -27.068 -16.787 5.127 1.00 58.09 331 GLY A C 1
ATOM 2691 O O . GLY A 1 331 ? -27.937 -16.455 5.933 1.00 58.09 331 GLY A O 1
ATOM 2692 N N . LEU A 1 332 ? -26.611 -15.953 4.186 1.00 71.31 332 LEU A N 1
ATOM 2693 C CA . LEU A 1 332 ? -27.267 -14.670 3.903 1.00 71.31 332 LEU A CA 1
ATOM 2694 C C . LEU A 1 332 ? -28.725 -14.905 3.443 1.00 71.31 332 LEU A C 1
ATOM 2696 O O . LEU A 1 332 ? -29.023 -15.975 2.896 1.00 71.31 332 LEU A O 1
ATOM 2700 N N . PRO A 1 333 ? -29.641 -13.936 3.645 1.00 80.62 333 PRO A N 1
ATOM 2701 C CA . PRO A 1 333 ? -31.028 -14.061 3.205 1.00 80.62 333 PRO A CA 1
ATOM 2702 C C . PRO A 1 333 ? -31.105 -14.374 1.710 1.00 80.62 333 PRO A C 1
ATOM 2704 O O . PRO A 1 333 ? -30.419 -13.749 0.902 1.00 80.62 333 PRO A O 1
ATOM 2707 N N . ARG A 1 334 ? -31.941 -15.341 1.327 1.00 88.44 334 ARG A N 1
ATOM 2708 C CA . ARG A 1 334 ? -32.161 -15.693 -0.078 1.00 88.44 334 ARG A CA 1
ATOM 2709 C C . ARG A 1 334 ? -33.472 -15.095 -0.559 1.00 88.44 334 ARG A C 1
ATOM 2711 O O . ARG A 1 334 ? -34.452 -15.051 0.180 1.00 88.44 334 ARG A O 1
ATOM 2718 N N . MET A 1 335 ? -33.483 -14.662 -1.807 1.00 86.69 335 MET A N 1
ATOM 2719 C CA . MET A 1 335 ? -34.633 -14.102 -2.498 1.00 86.69 335 MET A CA 1
ATOM 2720 C C . MET A 1 335 ? -34.867 -14.898 -3.783 1.00 86.69 335 MET A C 1
ATOM 2722 O O . MET A 1 335 ? -33.907 -15.303 -4.426 1.00 86.69 335 MET A O 1
ATOM 2726 N N . ILE A 1 336 ? -36.114 -15.139 -4.169 1.00 89.56 336 ILE A N 1
ATOM 2727 C CA . ILE A 1 336 ? -36.475 -15.691 -5.475 1.00 89.56 336 ILE A CA 1
ATOM 2728 C C . ILE A 1 336 ? -36.944 -14.561 -6.382 1.00 89.56 336 ILE A C 1
ATOM 2730 O O . ILE A 1 336 ? -37.717 -13.696 -5.965 1.00 89.56 336 ILE A O 1
ATOM 2734 N N . VAL A 1 337 ? -36.470 -14.570 -7.619 1.00 89.06 337 VAL A N 1
ATOM 2735 C CA . VAL A 1 337 ? -36.832 -13.590 -8.639 1.00 89.06 337 VAL A CA 1
ATOM 2736 C C . VAL A 1 337 ? -38.234 -13.894 -9.145 1.00 89.06 337 VAL A C 1
ATOM 2738 O O . VAL A 1 337 ? -38.540 -15.023 -9.527 1.00 89.06 337 VAL A O 1
ATOM 2741 N N . ILE A 1 338 ? -39.093 -12.879 -9.131 1.00 90.12 338 ILE A N 1
ATOM 2742 C CA . ILE A 1 338 ? -40.488 -12.951 -9.588 1.00 90.12 338 ILE A CA 1
ATOM 2743 C C . ILE A 1 338 ? -40.728 -12.160 -10.873 1.00 90.12 338 ILE A C 1
ATOM 2745 O O . ILE A 1 338 ? -41.786 -12.296 -11.481 1.00 90.12 338 ILE A O 1
ATOM 2749 N N . LYS A 1 339 ? -39.756 -11.342 -11.288 1.00 88.94 339 LYS A N 1
ATOM 2750 C CA . LYS A 1 339 ? -39.823 -10.522 -12.494 1.00 88.94 339 LYS A CA 1
ATOM 2751 C C . LYS A 1 339 ? -38.452 -10.450 -13.156 1.00 88.94 339 LYS A C 1
ATOM 2753 O O . LYS A 1 339 ? -37.459 -10.185 -12.483 1.00 88.94 339 LYS A O 1
ATOM 2758 N N . ASP A 1 340 ? -38.423 -10.646 -14.468 1.00 89.94 340 ASP A N 1
ATOM 2759 C CA . ASP A 1 340 ? -37.197 -10.551 -15.255 1.00 89.94 340 ASP A CA 1
ATOM 2760 C C . ASP A 1 340 ? -36.640 -9.124 -15.245 1.00 89.94 340 ASP A C 1
ATOM 2762 O O . ASP A 1 340 ? -37.377 -8.136 -15.318 1.00 89.94 340 ASP A O 1
ATOM 2766 N N . TYR A 1 341 ? -35.317 -9.018 -15.212 1.00 92.06 341 TYR A N 1
ATOM 2767 C CA . TYR A 1 341 ? -34.609 -7.760 -15.380 1.00 92.06 341 TYR A CA 1
ATOM 2768 C C . TYR A 1 341 ? -33.301 -8.005 -16.127 1.00 92.06 341 TYR A C 1
ATOM 2770 O O . TYR A 1 341 ? -32.468 -8.809 -15.723 1.00 92.06 341 TYR A O 1
ATOM 2778 N N . SER A 1 342 ? -33.112 -7.293 -17.234 1.00 86.75 342 SER A N 1
ATOM 2779 C CA . SER A 1 342 ? -31.991 -7.477 -18.163 1.00 86.75 342 SER A CA 1
ATOM 2780 C C . SER A 1 342 ? -30.923 -6.383 -18.064 1.00 86.75 342 SER A C 1
ATOM 2782 O O . SER A 1 342 ? -29.987 -6.376 -18.858 1.00 86.75 342 SER A O 1
ATOM 2784 N N . GLY A 1 343 ? -31.026 -5.480 -17.083 1.00 81.38 343 GLY A N 1
ATOM 2785 C CA . GLY A 1 343 ? -30.098 -4.356 -16.908 1.00 81.38 343 GLY A CA 1
ATOM 2786 C C . GLY A 1 343 ? -30.650 -2.985 -17.302 1.00 81.38 343 GLY A C 1
ATOM 2787 O O . GLY A 1 343 ? -29.905 -2.008 -17.298 1.00 81.38 343 GLY A O 1
ATOM 2788 N N . ILE A 1 344 ? -31.944 -2.898 -17.629 1.00 76.69 344 ILE A N 1
ATOM 2789 C CA . ILE A 1 344 ? -32.625 -1.656 -18.011 1.00 76.69 344 ILE A CA 1
ATOM 2790 C C . ILE A 1 344 ? -33.835 -1.437 -17.088 1.00 76.69 344 ILE A C 1
ATOM 2792 O O . ILE A 1 344 ? -34.679 -2.329 -16.997 1.00 76.69 344 ILE A O 1
ATOM 2796 N N . PRO A 1 345 ? -33.955 -0.277 -16.414 1.00 79.56 345 PRO A N 1
ATOM 2797 C CA . PRO A 1 345 ? -32.989 0.828 -16.370 1.00 79.56 345 PRO A CA 1
ATOM 2798 C C . PRO A 1 345 ? -31.673 0.422 -15.689 1.00 79.56 345 PRO A C 1
ATOM 2800 O O . PRO A 1 345 ? -31.664 -0.475 -14.852 1.00 79.56 345 PRO A O 1
ATOM 2803 N N . SER A 1 346 ? -30.556 1.058 -16.050 1.00 79.19 346 SER A N 1
ATOM 2804 C CA . SER A 1 346 ? -29.263 0.771 -15.412 1.00 79.19 346 SER A CA 1
ATOM 2805 C C . SER A 1 346 ? -29.221 1.381 -14.003 1.00 79.19 346 SER A C 1
ATOM 2807 O O . SER A 1 346 ? -29.628 2.536 -13.840 1.00 79.19 346 SER A O 1
ATOM 2809 N N . PRO A 1 347 ? -28.694 0.672 -12.989 1.00 81.75 347 PRO A N 1
ATOM 2810 C CA . PRO A 1 347 ? -28.510 1.232 -11.658 1.00 81.75 347 PRO A CA 1
ATOM 2811 C C . PRO A 1 347 ? -27.463 2.352 -11.708 1.00 81.75 347 PRO A C 1
ATOM 2813 O O . PRO A 1 347 ? -26.423 2.209 -12.346 1.00 81.75 347 PRO A O 1
ATOM 2816 N N . GLN A 1 348 ? -27.695 3.453 -10.989 1.00 71.44 348 GLN A N 1
ATOM 2817 C CA . GLN A 1 348 ? -26.687 4.516 -10.825 1.00 71.44 348 GLN A CA 1
ATOM 2818 C C . GLN A 1 348 ? -25.562 4.111 -9.854 1.00 71.44 348 GLN A C 1
ATOM 2820 O O . GLN A 1 348 ? -24.514 4.748 -9.808 1.00 71.44 348 GLN A O 1
ATOM 2825 N N . CYS A 1 349 ? -25.778 3.047 -9.075 1.00 71.56 349 CYS A N 1
ATOM 2826 C CA . CYS A 1 349 ? -24.925 2.640 -7.958 1.00 71.56 349 CYS A CA 1
ATOM 2827 C C . CYS A 1 349 ? -23.946 1.499 -8.290 1.00 71.56 349 CYS A C 1
ATOM 2829 O O . CYS A 1 349 ? -23.175 1.098 -7.419 1.00 71.56 349 CYS A O 1
ATOM 2831 N N . GLY A 1 350 ? -23.960 0.956 -9.513 1.00 80.94 350 GLY A N 1
ATOM 2832 C CA . GLY A 1 350 ? -23.060 -0.129 -9.915 1.00 80.94 350 GLY A CA 1
ATOM 2833 C C . GLY A 1 350 ? -23.558 -0.947 -11.112 1.00 80.94 350 GLY A C 1
ATOM 2834 O O . GLY A 1 350 ? -24.556 -0.582 -11.731 1.00 80.94 350 GLY A O 1
ATOM 2835 N N . PRO A 1 351 ? -22.870 -2.055 -11.456 1.00 86.88 351 PRO A N 1
ATOM 2836 C CA . PRO A 1 351 ? -23.224 -2.869 -12.614 1.00 86.88 351 PRO A CA 1
ATOM 2837 C C . PRO A 1 351 ? -24.575 -3.584 -12.414 1.00 86.88 351 PRO A C 1
ATOM 2839 O O . PRO A 1 351 ? -24.830 -4.109 -11.321 1.00 86.88 351 PRO A O 1
ATOM 2842 N N . PRO A 1 352 ? -25.438 -3.641 -13.448 1.00 89.50 352 PRO A N 1
ATOM 2843 C CA . PRO A 1 352 ? -26.698 -4.372 -13.376 1.00 89.50 352 PRO A CA 1
ATOM 2844 C C . PRO A 1 352 ? -26.472 -5.884 -13.257 1.00 89.50 352 PRO A C 1
ATOM 2846 O O . PRO A 1 352 ? -25.589 -6.448 -13.903 1.00 89.50 352 PRO A O 1
ATOM 2849 N N . LEU A 1 353 ? -27.314 -6.554 -12.470 1.00 91.25 353 LEU A N 1
ATOM 2850 C CA . LEU A 1 353 ? -27.419 -8.009 -12.435 1.00 91.25 353 LEU A CA 1
ATOM 2851 C C . LEU A 1 353 ? -28.610 -8.446 -13.278 1.00 91.25 353 LEU A C 1
ATOM 2853 O O . LEU A 1 353 ? -29.750 -8.232 -12.879 1.00 91.25 353 LEU A O 1
ATOM 2857 N N . SER A 1 354 ? -28.354 -9.095 -14.412 1.00 90.38 354 SER A N 1
ATOM 2858 C CA . SER A 1 354 ? -29.426 -9.740 -15.168 1.00 90.38 354 SER A CA 1
ATOM 2859 C C . SER A 1 354 ? -30.016 -10.897 -14.352 1.00 90.38 354 SER A C 1
ATOM 2861 O O . SER A 1 354 ? -29.278 -11.792 -13.925 1.00 90.38 354 SER A O 1
ATOM 2863 N N . ILE A 1 355 ? -31.327 -10.868 -14.133 1.00 91.62 355 ILE A N 1
ATOM 2864 C CA . ILE A 1 355 ? -32.087 -11.853 -13.360 1.00 91.62 355 ILE A CA 1
ATOM 2865 C C . ILE A 1 355 ? -33.297 -12.331 -14.162 1.00 91.62 355 ILE A C 1
ATOM 2867 O O . ILE A 1 355 ? -33.930 -11.537 -14.859 1.00 91.62 355 ILE A O 1
ATOM 2871 N N . HIS A 1 356 ? -33.616 -13.617 -14.045 1.00 90.94 356 HIS A N 1
ATOM 2872 C CA . HIS A 1 356 ? -34.796 -14.224 -14.657 1.00 90.94 356 HIS A CA 1
ATOM 2873 C C . HIS A 1 356 ? -35.704 -14.813 -13.579 1.00 90.94 356 HIS A C 1
ATOM 2875 O O . HIS A 1 356 ? -35.230 -15.270 -12.537 1.00 90.94 356 HIS A O 1
ATOM 2881 N N . ALA A 1 357 ? -37.011 -14.807 -13.814 1.00 90.25 357 ALA A N 1
ATOM 2882 C CA . ALA A 1 357 ? -38.008 -15.364 -12.919 1.00 90.25 357 ALA A CA 1
ATOM 2883 C C . ALA A 1 357 ? -37.667 -16.822 -12.574 1.00 90.25 357 ALA A C 1
ATOM 2885 O O . ALA A 1 357 ? -37.437 -17.653 -13.450 1.00 90.25 357 ALA A O 1
ATOM 2886 N N . GLY A 1 358 ? -37.626 -17.122 -11.275 1.00 83.38 358 GLY A N 1
ATOM 2887 C CA . GLY A 1 358 ? -37.192 -18.414 -10.741 1.00 83.38 358 GLY A CA 1
ATOM 2888 C C . GLY A 1 358 ? -35.735 -18.464 -10.271 1.00 83.38 358 GLY A C 1
ATOM 2889 O O . GLY A 1 358 ? -35.395 -19.367 -9.505 1.00 83.38 358 GLY A O 1
ATOM 2890 N N . ASP A 1 359 ? -34.891 -17.492 -10.635 1.00 89.25 359 ASP A N 1
ATOM 2891 C CA . ASP A 1 359 ? -33.529 -17.396 -10.101 1.00 89.25 359 ASP A CA 1
ATOM 2892 C C . ASP A 1 359 ? -33.551 -17.181 -8.580 1.00 89.25 359 ASP A C 1
ATOM 2894 O O . ASP A 1 359 ? -34.395 -16.461 -8.042 1.00 89.25 359 ASP A O 1
ATOM 2898 N N . VAL A 1 360 ? -32.583 -17.772 -7.874 1.00 90.06 360 VAL A N 1
ATOM 2899 C CA . VAL A 1 360 ? -32.387 -17.540 -6.436 1.00 90.06 360 VAL A CA 1
ATOM 2900 C C . VAL A 1 360 ? -31.196 -16.614 -6.238 1.00 90.06 360 VAL A C 1
ATOM 2902 O O . VAL A 1 360 ? -30.074 -16.918 -6.645 1.00 90.06 360 VAL A O 1
ATOM 2905 N N . ILE A 1 361 ? -31.442 -15.486 -5.587 1.00 90.06 361 ILE A N 1
ATOM 2906 C CA . ILE A 1 361 ? -30.463 -14.454 -5.280 1.00 90.06 361 ILE A CA 1
ATOM 2907 C C . ILE A 1 361 ? -30.094 -14.528 -3.803 1.00 90.06 361 ILE A C 1
ATOM 2909 O O . ILE A 1 361 ? -30.954 -14.454 -2.931 1.00 90.06 361 ILE A O 1
ATOM 2913 N N . GLU A 1 362 ? -28.807 -14.635 -3.505 1.00 91.69 362 GLU A N 1
ATOM 2914 C CA . GLU A 1 362 ? -28.283 -14.408 -2.162 1.00 91.69 362 GLU A CA 1
ATOM 2915 C C . GLU A 1 362 ? -28.117 -12.898 -1.944 1.00 91.69 362 GLU A C 1
ATOM 2917 O O . GLU A 1 362 ? -27.346 -12.236 -2.647 1.00 91.69 362 GLU A O 1
ATOM 2922 N N . LEU A 1 363 ? -28.894 -12.336 -1.018 1.00 86.31 363 LEU A N 1
ATOM 2923 C CA . LEU A 1 363 ? -28.989 -10.899 -0.786 1.00 86.31 363 LEU A CA 1
ATOM 2924 C C . LEU A 1 363 ? -27.775 -10.410 0.007 1.00 86.31 363 LEU A C 1
ATOM 2926 O O . LEU A 1 363 ? -27.534 -10.845 1.132 1.00 86.31 363 LEU A O 1
ATOM 2930 N N . MET A 1 364 ? -27.013 -9.491 -0.582 1.00 82.38 364 MET A N 1
ATOM 2931 C CA . MET A 1 364 ? -25.787 -8.953 0.013 1.00 82.38 364 MET A CA 1
ATOM 2932 C C . MET A 1 364 ? -26.013 -7.583 0.652 1.00 82.38 364 MET A C 1
ATOM 2934 O O . MET A 1 364 ? -25.433 -7.292 1.695 1.00 82.38 364 MET A O 1
ATOM 2938 N N . PHE A 1 365 ? -26.848 -6.746 0.033 1.00 80.19 365 PHE A N 1
ATOM 2939 C CA . PHE A 1 365 ? -27.199 -5.427 0.546 1.00 80.19 365 PHE A CA 1
ATOM 2940 C C . PHE A 1 365 ? -28.631 -5.068 0.147 1.00 80.19 365 PHE A C 1
ATOM 2942 O O . PHE A 1 365 ? -28.983 -5.116 -1.033 1.00 80.19 365 PHE A O 1
ATOM 2949 N N . ALA A 1 366 ? -29.437 -4.685 1.134 1.00 80.88 366 ALA A N 1
ATOM 2950 C CA . ALA A 1 366 ? -30.786 -4.175 0.943 1.00 80.88 366 ALA A CA 1
ATOM 2951 C C . ALA A 1 366 ? -30.960 -2.917 1.790 1.00 80.88 366 ALA A C 1
ATOM 2953 O O . ALA A 1 366 ? -30.954 -2.976 3.019 1.00 80.88 366 ALA A O 1
ATOM 2954 N N . ASP A 1 367 ? -31.088 -1.781 1.114 1.00 72.62 367 ASP A N 1
ATOM 2955 C CA . ASP A 1 367 ? -31.464 -0.516 1.730 1.00 72.62 367 ASP A CA 1
ATOM 2956 C C . ASP A 1 367 ? -32.964 -0.300 1.506 1.00 72.62 367 ASP A C 1
ATOM 2958 O O . ASP A 1 367 ? -33.446 -0.352 0.375 1.00 72.62 367 ASP A O 1
ATOM 2962 N N . LEU A 1 368 ? -33.702 -0.078 2.594 1.00 61.50 368 LEU A N 1
ATOM 2963 C CA . LEU A 1 368 ? -35.145 0.169 2.576 1.00 61.50 368 LEU A CA 1
ATOM 2964 C C . LEU A 1 368 ? -35.505 1.510 1.920 1.00 61.50 368 LEU A C 1
ATOM 2966 O O . LEU A 1 368 ? -36.652 1.701 1.526 1.00 61.50 368 LEU A O 1
ATOM 2970 N N . GLN A 1 369 ? -34.549 2.436 1.810 1.00 65.12 369 GLN A N 1
ATOM 2971 C CA . GLN A 1 369 ? -34.729 3.724 1.136 1.00 65.12 369 GLN A CA 1
ATOM 2972 C C . GLN A 1 369 ? -34.358 3.669 -0.356 1.00 65.12 369 GLN A C 1
ATOM 2974 O O . GLN A 1 369 ? -34.627 4.621 -1.087 1.00 65.12 369 GLN A O 1
ATOM 2979 N N . SER A 1 370 ? -33.779 2.556 -0.822 1.00 77.88 370 SER A N 1
ATOM 2980 C CA . SER A 1 370 ? -33.345 2.351 -2.206 1.00 77.88 370 SER A CA 1
ATOM 2981 C C . SER A 1 370 ? -34.269 1.383 -2.947 1.00 77.88 370 SER A C 1
ATOM 2983 O O . SER A 1 370 ? -34.591 0.300 -2.459 1.00 77.88 370 SER A O 1
ATOM 2985 N N . SER A 1 371 ? -34.628 1.718 -4.188 1.00 85.56 371 SER A N 1
ATOM 2986 C CA . SER A 1 371 ? -35.304 0.787 -5.110 1.00 85.56 371 SER A CA 1
ATOM 2987 C C . SER A 1 371 ? -34.354 -0.255 -5.724 1.00 85.56 371 SER A C 1
ATOM 2989 O O . SER A 1 371 ? -34.789 -1.095 -6.505 1.00 85.56 371 SER A O 1
ATOM 2991 N N . TRP A 1 372 ? -33.059 -0.200 -5.394 1.00 87.50 372 TRP A N 1
ATOM 2992 C CA . TRP A 1 372 ? -32.015 -1.079 -5.918 1.00 87.50 372 TRP A CA 1
ATOM 2993 C C . TRP A 1 372 ? -31.342 -1.855 -4.799 1.00 87.50 372 TRP A C 1
ATOM 2995 O O . TRP A 1 372 ? -30.768 -1.260 -3.881 1.00 87.50 372 TRP A O 1
ATOM 3005 N N . TRP A 1 373 ? -31.368 -3.178 -4.910 1.00 91.19 373 TRP A N 1
ATOM 3006 C CA . TRP A 1 373 ? -30.688 -4.093 -4.001 1.00 91.19 373 TRP A CA 1
ATOM 3007 C C . TRP A 1 373 ? -29.523 -4.777 -4.701 1.00 91.19 373 TRP A C 1
ATOM 3009 O O . TRP A 1 373 ? -29.483 -4.877 -5.927 1.00 91.19 373 TRP A O 1
ATOM 3019 N N . GLN A 1 374 ? -28.557 -5.236 -3.912 1.00 92.00 374 GLN A N 1
ATOM 3020 C CA . GLN A 1 374 ? -27.386 -5.944 -4.408 1.00 92.00 374 GLN A CA 1
ATOM 3021 C C . GLN A 1 374 ? -27.405 -7.386 -3.924 1.00 92.00 374 GLN A C 1
ATOM 3023 O O . GLN A 1 374 ? -27.628 -7.674 -2.744 1.00 92.00 374 GLN A O 1
ATOM 3028 N N . GLY A 1 375 ? -27.098 -8.304 -4.828 1.00 91.12 375 GLY A N 1
ATOM 3029 C CA . GLY A 1 375 ? -27.049 -9.717 -4.499 1.00 91.12 375 GLY A CA 1
ATOM 3030 C C . GLY A 1 375 ? -26.276 -10.522 -5.519 1.00 91.12 375 GLY A C 1
ATOM 3031 O O . GLY A 1 375 ? -25.820 -10.010 -6.545 1.00 91.12 375 GLY A O 1
ATOM 3032 N N . LYS A 1 376 ? -26.109 -11.798 -5.196 1.00 91.69 376 LYS A N 1
ATOM 3033 C CA . LYS A 1 376 ? -25.453 -12.785 -6.039 1.00 91.69 376 LYS A CA 1
ATOM 3034 C C . LYS A 1 376 ? -26.499 -13.747 -6.578 1.00 91.69 376 LYS A C 1
ATOM 3036 O O . LYS A 1 376 ? -27.146 -14.441 -5.799 1.00 91.69 376 LYS A O 1
ATOM 3041 N N . ASN A 1 377 ? -26.635 -13.830 -7.895 1.00 90.06 377 ASN A N 1
ATOM 3042 C CA . ASN A 1 377 ? -27.457 -14.867 -8.508 1.00 90.06 377 ASN A CA 1
ATOM 3043 C C . ASN A 1 377 ? -26.758 -16.221 -8.328 1.00 90.06 377 ASN A C 1
ATOM 3045 O O . ASN A 1 377 ? -25.624 -16.398 -8.772 1.00 90.06 377 ASN A O 1
ATOM 3049 N N . LEU A 1 378 ? -27.408 -17.167 -7.651 1.00 85.69 378 LEU A N 1
ATOM 3050 C CA . LEU A 1 378 ? -26.816 -18.468 -7.341 1.00 85.69 378 LEU A CA 1
ATOM 3051 C C . LEU A 1 378 ? -26.651 -19.354 -8.582 1.00 85.69 378 LEU A C 1
ATOM 3053 O O . LEU A 1 378 ? -25.725 -20.160 -8.611 1.00 85.69 378 LEU A O 1
ATOM 3057 N N . ALA A 1 379 ? -27.481 -19.178 -9.615 1.00 83.25 379 ALA A N 1
ATOM 3058 C CA . ALA A 1 379 ? -27.383 -19.940 -10.859 1.00 83.25 379 ALA A CA 1
ATOM 3059 C C . ALA A 1 379 ? -26.199 -19.479 -11.722 1.00 83.25 379 ALA A C 1
ATOM 3061 O O . ALA A 1 379 ? -25.461 -20.295 -12.268 1.00 83.25 379 ALA A O 1
ATOM 3062 N N . THR A 1 380 ? -25.979 -18.165 -11.819 1.00 85.00 380 THR A N 1
ATOM 3063 C CA . THR A 1 380 ? -24.927 -17.595 -12.683 1.00 85.00 380 THR A CA 1
ATOM 3064 C C . THR A 1 380 ? -23.652 -17.212 -11.932 1.00 85.00 380 THR A C 1
ATOM 3066 O O . THR A 1 380 ? -22.648 -16.871 -12.553 1.00 85.00 380 THR A O 1
ATOM 3069 N N . SER A 1 381 ? -23.680 -17.226 -10.595 1.00 85.19 381 SER A N 1
ATOM 3070 C CA . SER A 1 381 ? -22.639 -16.691 -9.704 1.00 85.19 381 SER A CA 1
ATOM 3071 C C . SER A 1 381 ? -22.256 -15.223 -9.949 1.00 85.19 381 SER A C 1
ATOM 3073 O O . SER A 1 381 ? -21.276 -14.748 -9.370 1.00 85.19 381 SER A O 1
ATOM 3075 N N . LYS A 1 382 ? -23.031 -14.483 -10.753 1.00 87.62 382 LYS A N 1
ATOM 3076 C CA . LYS A 1 382 ? -22.824 -13.057 -11.020 1.00 87.62 382 LYS A CA 1
ATOM 3077 C C . LYS A 1 382 ? -23.352 -12.208 -9.867 1.00 87.62 382 LYS A C 1
ATOM 3079 O O . LYS A 1 382 ? -24.351 -12.550 -9.234 1.00 87.62 382 LYS A O 1
ATOM 3084 N N . ILE A 1 383 ? -22.674 -11.092 -9.621 1.00 90.69 383 ILE A N 1
ATOM 3085 C CA . ILE A 1 383 ? -23.024 -10.106 -8.597 1.00 90.69 383 ILE A CA 1
ATOM 3086 C C . ILE A 1 383 ? -23.341 -8.791 -9.297 1.00 90.69 383 ILE A C 1
ATOM 3088 O O . ILE A 1 383 ? -22.614 -8.379 -10.198 1.00 90.69 383 ILE A O 1
ATOM 3092 N N . GLY A 1 384 ? -24.394 -8.121 -8.853 1.00 90.56 384 GLY A N 1
ATOM 3093 C CA . GLY A 1 384 ? -24.753 -6.795 -9.334 1.00 90.56 384 GLY A CA 1
ATOM 3094 C C . GLY A 1 384 ? -26.029 -6.301 -8.671 1.00 90.56 384 GLY A C 1
ATOM 3095 O O . GLY A 1 384 ? -26.516 -6.905 -7.710 1.00 90.56 384 GLY A O 1
ATOM 3096 N N . PHE A 1 385 ? -26.550 -5.196 -9.188 1.00 91.31 385 PHE A N 1
ATOM 3097 C CA . PHE A 1 385 ? -27.762 -4.570 -8.678 1.00 91.31 385 PHE A CA 1
ATOM 3098 C C . PHE A 1 385 ? -28.995 -5.003 -9.461 1.00 91.31 385 PHE A C 1
ATOM 3100 O O . PHE A 1 385 ? -28.956 -5.116 -10.686 1.00 91.31 385 PHE A O 1
ATOM 3107 N N . PHE A 1 386 ? -30.097 -5.198 -8.749 1.00 91.38 386 PHE A N 1
ATOM 3108 C CA . PHE A 1 386 ? -31.399 -5.515 -9.317 1.00 91.38 386 PHE A CA 1
ATOM 3109 C C . PHE A 1 386 ? -32.507 -4.730 -8.591 1.00 91.38 386 PHE A C 1
ATOM 3111 O O . PHE A 1 386 ? -32.299 -4.290 -7.452 1.00 91.38 386 PHE A O 1
ATOM 3118 N N . PRO A 1 387 ? -33.670 -4.520 -9.230 1.00 90.62 387 PRO A N 1
ATOM 3119 C CA . PRO A 1 387 ? -34.793 -3.825 -8.608 1.00 90.62 387 PRO A CA 1
ATOM 3120 C C . PRO A 1 387 ? -35.329 -4.590 -7.392 1.00 90.62 387 PRO A C 1
ATOM 3122 O O . PRO A 1 387 ? -35.557 -5.798 -7.466 1.00 90.62 387 PRO A O 1
ATOM 3125 N N . SER A 1 388 ? -35.542 -3.906 -6.267 1.00 88.12 388 SER A N 1
ATOM 3126 C CA . SER A 1 388 ? -36.018 -4.541 -5.028 1.00 88.12 388 SER A CA 1
ATOM 3127 C C . SER A 1 388 ? -37.419 -5.151 -5.152 1.00 88.12 388 SER A C 1
ATOM 3129 O O . SER A 1 388 ? -37.724 -6.131 -4.478 1.00 88.12 388 SER A O 1
ATOM 3131 N N . ASP A 1 389 ? -38.245 -4.626 -6.057 1.00 87.62 389 ASP A N 1
ATOM 3132 C CA . ASP A 1 389 ? -39.589 -5.115 -6.379 1.00 87.62 389 ASP A CA 1
ATOM 3133 C C . ASP A 1 389 ? -39.596 -6.352 -7.301 1.00 87.62 389 ASP A C 1
ATOM 3135 O O . ASP A 1 389 ? -40.645 -6.963 -7.505 1.00 87.62 389 ASP A O 1
ATOM 3139 N N . ALA A 1 390 ? -38.441 -6.749 -7.850 1.00 88.44 390 ALA A N 1
ATOM 3140 C CA . ALA A 1 390 ? -38.314 -7.901 -8.742 1.00 88.44 390 ALA A CA 1
ATOM 3141 C C . ALA A 1 390 ? -38.103 -9.235 -8.006 1.00 88.44 390 ALA A C 1
ATOM 3143 O O . ALA A 1 390 ? -38.027 -10.287 -8.648 1.00 88.44 390 ALA A O 1
ATOM 3144 N N . VAL A 1 391 ? -38.001 -9.221 -6.672 1.00 87.56 391 VAL A N 1
ATOM 3145 C CA . VAL A 1 391 ? -37.693 -10.406 -5.862 1.00 87.56 391 VAL A CA 1
ATOM 3146 C C . VAL A 1 391 ? -38.588 -10.523 -4.625 1.00 87.56 391 VAL A C 1
ATOM 3148 O O . VAL A 1 391 ? -39.164 -9.545 -4.162 1.00 87.56 391 VAL A O 1
ATOM 3151 N N . ARG A 1 392 ? -38.678 -11.727 -4.050 1.00 83.00 392 ARG A N 1
ATOM 3152 C CA . ARG A 1 392 ? -39.339 -11.992 -2.755 1.00 83.00 392 ARG A CA 1
ATOM 3153 C C . ARG A 1 392 ? -38.540 -12.994 -1.910 1.00 83.00 392 ARG A C 1
ATOM 3155 O O . ARG A 1 392 ? -37.785 -13.764 -2.496 1.00 83.00 392 ARG A O 1
ATOM 3162 N N . PRO A 1 393 ? -38.712 -13.065 -0.578 1.00 80.19 393 PRO A N 1
ATOM 3163 C CA . PRO A 1 393 ? -37.980 -14.013 0.271 1.00 80.19 393 PRO A CA 1
ATOM 3164 C C . PRO A 1 393 ? -38.107 -15.484 -0.166 1.00 80.19 393 PRO A C 1
ATOM 3166 O O . PRO A 1 393 ? -39.191 -15.944 -0.534 1.00 80.19 393 PRO A O 1
ATOM 3169 N N . TYR A 1 394 ? -36.993 -16.225 -0.110 1.00 73.88 394 TYR A N 1
ATOM 3170 C CA . TYR A 1 394 ? -36.883 -17.649 -0.441 1.00 73.88 394 TYR A CA 1
ATOM 3171 C C . TYR A 1 394 ? -36.237 -18.451 0.712 1.00 73.88 394 TYR A C 1
ATOM 3173 O O . TYR A 1 394 ? -35.157 -18.074 1.173 1.00 73.88 394 TYR A O 1
ATOM 3181 N N . PRO A 1 395 ? -36.817 -19.590 1.145 1.00 61.50 395 PRO A N 1
ATOM 3182 C CA . PRO A 1 395 ? -38.062 -20.182 0.656 1.00 61.50 395 PRO A CA 1
ATOM 3183 C C . PRO A 1 395 ? -39.263 -19.291 0.988 1.00 61.50 395 PRO A C 1
ATOM 3185 O O . PRO A 1 395 ? -39.309 -18.676 2.052 1.00 61.50 395 PRO A O 1
ATOM 3188 N N . CYS A 1 396 ? -40.233 -19.211 0.074 1.00 54.91 396 CYS A N 1
ATOM 3189 C CA . CYS A 1 396 ? -41.510 -18.573 0.378 1.00 54.91 396 CYS A CA 1
ATOM 3190 C C . CYS A 1 396 ? -42.192 -19.437 1.433 1.00 54.91 396 CYS A C 1
ATOM 3192 O O . CYS A 1 396 ? -42.739 -20.486 1.099 1.00 54.91 396 CYS A O 1
ATOM 3194 N N . VAL A 1 397 ? -42.073 -19.058 2.703 1.00 55.16 397 VAL A N 1
ATOM 3195 C CA . VAL A 1 397 ? -42.605 -19.869 3.794 1.00 55.16 397 VAL A CA 1
ATOM 3196 C C . VAL A 1 397 ? -44.131 -19.874 3.666 1.00 55.16 397 VAL A C 1
ATOM 3198 O O . VAL A 1 397 ? -44.735 -18.796 3.707 1.00 55.16 397 VAL A O 1
ATOM 3201 N N . PRO A 1 398 ? -44.777 -21.037 3.464 1.00 49.25 398 PRO A N 1
ATOM 3202 C CA . PRO A 1 398 ? -46.229 -21.111 3.472 1.00 49.25 398 PRO A CA 1
ATOM 3203 C C . PRO A 1 398 ? -46.733 -20.661 4.844 1.00 49.25 398 PRO A C 1
ATOM 3205 O O . PRO A 1 398 ? -46.173 -21.048 5.869 1.00 49.25 398 PRO A O 1
ATOM 3208 N N . LYS A 1 399 ? -47.780 -19.832 4.879 1.00 52.22 399 LYS A N 1
ATOM 3209 C CA . LYS A 1 399 ? -48.420 -19.479 6.150 1.00 52.22 399 LYS A CA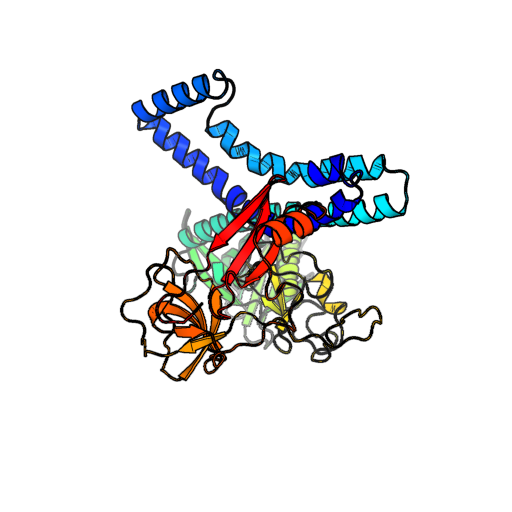 1
ATOM 3210 C C . LYS A 1 399 ? -49.199 -20.688 6.686 1.00 52.22 399 LYS A C 1
ATOM 3212 O O . LYS A 1 399 ? -49.921 -21.303 5.901 1.00 52.22 399 LYS A O 1
ATOM 3217 N N . PRO A 1 400 ? -49.129 -20.979 7.996 1.00 53.97 400 PRO A N 1
ATOM 3218 C CA . PRO A 1 400 ? -48.355 -20.277 9.024 1.00 53.97 400 PRO A CA 1
ATOM 3219 C C . PRO A 1 400 ? -46.893 -20.761 9.090 1.00 53.97 400 PRO A C 1
ATOM 3221 O O . PRO A 1 400 ? -46.621 -21.954 9.182 1.00 53.97 400 PRO A O 1
ATOM 3224 N N . ALA A 1 401 ? -45.954 -19.812 9.073 1.00 60.03 401 ALA A N 1
ATOM 3225 C CA . ALA A 1 401 ? -44.537 -20.079 9.286 1.00 60.03 401 ALA A CA 1
ATOM 3226 C C . ALA A 1 401 ? -44.288 -20.359 10.774 1.00 60.03 401 ALA A C 1
ATOM 3228 O O . ALA A 1 401 ? -44.548 -19.496 11.616 1.00 60.03 401 ALA A O 1
ATOM 3229 N N . ASP A 1 402 ? -43.794 -21.553 11.101 1.00 66.56 402 ASP A N 1
ATOM 3230 C CA . ASP A 1 402 ? -43.452 -21.897 12.478 1.00 66.56 402 ASP A CA 1
ATOM 3231 C C . ASP A 1 402 ? -42.090 -21.301 12.861 1.00 66.56 402 ASP A C 1
ATOM 3233 O O . ASP A 1 402 ? -41.028 -21.776 12.455 1.00 66.56 402 ASP A O 1
ATOM 3237 N N . TYR A 1 403 ? -42.130 -20.224 13.644 1.00 72.56 403 TYR A N 1
ATOM 3238 C CA . TYR A 1 403 ? -40.939 -19.571 14.180 1.00 72.56 403 TYR A CA 1
ATOM 3239 C C . TYR A 1 403 ? -40.531 -20.115 15.558 1.00 72.56 403 TYR A C 1
ATOM 3241 O O . TYR A 1 403 ? -39.531 -19.645 16.094 1.00 72.56 403 TYR A O 1
ATOM 3249 N N . SER A 1 404 ? -41.237 -21.112 16.116 1.00 73.69 404 SER A N 1
ATOM 3250 C CA . SER A 1 404 ? -40.990 -21.660 17.464 1.00 73.69 404 SER A CA 1
ATOM 3251 C C . SER A 1 404 ? -39.568 -22.191 17.675 1.00 73.69 404 SER A C 1
ATOM 3253 O O . SER A 1 404 ? -39.049 -22.146 18.786 1.00 73.69 404 SER A O 1
ATOM 3255 N N . ALA A 1 405 ? -38.901 -22.629 16.604 1.00 68.56 405 ALA A N 1
ATOM 3256 C CA . ALA A 1 405 ? -37.517 -23.097 16.644 1.00 68.56 405 ALA A CA 1
ATOM 3257 C C . ALA A 1 405 ? -36.478 -21.974 16.848 1.00 68.56 405 ALA A C 1
ATOM 3259 O O . ALA A 1 405 ? -35.297 -22.257 17.059 1.00 68.56 405 ALA A O 1
ATOM 3260 N N . HIS A 1 406 ? -36.877 -20.703 16.754 1.00 73.62 406 HIS A N 1
ATOM 3261 C CA . HIS A 1 406 ? -35.968 -19.572 16.876 1.00 73.62 406 HIS A CA 1
ATOM 3262 C C . HIS A 1 406 ? -35.991 -18.988 18.287 1.00 73.62 406 HIS A C 1
ATOM 3264 O O . HIS A 1 406 ? -37.020 -18.526 18.763 1.00 73.62 406 HIS A O 1
ATOM 3270 N N . LEU A 1 407 ? -34.814 -18.891 18.911 1.00 74.12 407 LEU A N 1
ATOM 3271 C CA . LEU A 1 407 ? -34.645 -18.330 20.260 1.00 74.12 407 LEU A CA 1
ATOM 3272 C C . LEU A 1 407 ? -35.121 -16.871 20.398 1.00 74.12 407 LEU A C 1
ATOM 3274 O O . LEU A 1 407 ? -35.389 -16.417 21.504 1.00 74.12 407 LEU A O 1
ATOM 3278 N N . TRP A 1 408 ? -35.210 -16.129 19.290 1.00 84.94 408 TRP A N 1
ATOM 3279 C CA . TRP A 1 408 ? -35.705 -14.749 19.267 1.00 84.94 408 TRP A CA 1
ATOM 3280 C C . TRP A 1 408 ? -37.236 -14.649 19.194 1.00 84.94 408 TRP A C 1
ATOM 3282 O O . TRP A 1 408 ? -37.781 -13.548 19.298 1.00 84.94 408 TRP A O 1
ATOM 3292 N N . PHE A 1 409 ? -37.944 -15.760 18.986 1.00 87.62 409 PHE A N 1
ATOM 3293 C CA . PHE A 1 409 ? -39.393 -15.783 18.856 1.00 87.62 409 PHE A CA 1
ATOM 3294 C C . PHE A 1 409 ? -40.048 -16.212 20.171 1.00 87.62 409 PHE A C 1
ATOM 3296 O O . PHE A 1 409 ? -39.914 -17.347 20.613 1.00 87.62 409 PHE A O 1
ATOM 3303 N N . ALA A 1 410 ? -40.790 -15.295 20.789 1.00 84.56 410 ALA A N 1
ATOM 3304 C CA . ALA A 1 410 ? -41.435 -15.498 22.085 1.00 84.56 410 ALA A CA 1
ATOM 3305 C C . ALA A 1 410 ? -42.875 -16.034 21.980 1.00 84.56 410 ALA A C 1
ATOM 3307 O O . ALA A 1 410 ? -43.563 -16.164 22.991 1.00 84.56 410 ALA A O 1
ATOM 3308 N N . GLY A 1 411 ? -43.360 -16.310 20.765 1.00 85.31 411 GLY A N 1
ATOM 3309 C CA . GLY A 1 411 ? -44.726 -16.775 20.547 1.00 85.31 411 GLY A CA 1
ATOM 3310 C C . GLY A 1 411 ? -45.777 -15.738 20.944 1.00 85.31 411 GLY A C 1
ATOM 3311 O O . GLY A 1 411 ? -45.636 -14.542 20.674 1.00 85.31 411 GLY A O 1
ATOM 3312 N N . LEU A 1 412 ? -46.873 -16.205 21.540 1.00 84.25 412 LEU A N 1
ATOM 3313 C CA . LEU A 1 412 ? -47.986 -15.361 21.966 1.00 84.25 412 LEU A CA 1
ATOM 3314 C C . LEU A 1 412 ? -47.635 -14.684 23.293 1.00 84.25 412 LEU A C 1
ATOM 3316 O O . LEU A 1 412 ? -47.635 -15.319 24.341 1.00 84.25 412 LEU A O 1
ATOM 3320 N N . MET A 1 413 ? -47.294 -13.397 23.225 1.00 87.50 413 MET A N 1
ATOM 3321 C CA . MET A 1 413 ? -46.817 -12.633 24.373 1.00 87.50 413 MET A CA 1
ATOM 3322 C C . MET A 1 413 ? -47.351 -11.207 24.296 1.00 87.50 413 MET A C 1
ATOM 3324 O O . MET A 1 413 ? -47.197 -10.522 23.280 1.00 87.50 413 MET A O 1
ATOM 3328 N N . GLU A 1 414 ? -47.975 -10.738 25.371 1.00 86.50 414 GLU A N 1
ATOM 3329 C CA . GLU A 1 414 ? -48.508 -9.383 25.454 1.00 86.50 414 GLU A CA 1
ATOM 3330 C C . GLU A 1 414 ? -47.412 -8.340 25.690 1.00 86.50 414 GLU A C 1
ATOM 3332 O O . GLU A 1 414 ? -46.254 -8.645 25.980 1.00 86.50 414 GLU A O 1
ATOM 3337 N N . ARG A 1 415 ? -47.774 -7.061 25.532 1.00 87.88 415 ARG A N 1
ATOM 3338 C CA . ARG A 1 415 ? -46.828 -5.949 25.665 1.00 87.88 415 ARG A CA 1
ATOM 3339 C C . ARG A 1 415 ? -46.144 -5.951 27.032 1.00 87.88 415 ARG A C 1
ATOM 3341 O O . ARG A 1 415 ? -44.923 -5.916 27.073 1.00 87.88 415 ARG A O 1
ATOM 3348 N N . TYR A 1 416 ? -46.926 -6.043 28.105 1.00 87.81 416 TYR A N 1
ATOM 3349 C CA . TYR A 1 416 ? -46.408 -5.982 29.471 1.00 87.81 416 TYR A CA 1
ATOM 3350 C C . TYR A 1 416 ? -45.485 -7.171 29.792 1.00 87.81 416 TYR A C 1
ATOM 3352 O O . TYR A 1 416 ? -44.472 -7.004 30.458 1.00 87.81 416 TYR A O 1
ATOM 3360 N N . GLN A 1 417 ? -45.792 -8.363 29.266 1.00 87.06 417 GLN A N 1
ATOM 3361 C CA . GLN A 1 417 ? -44.966 -9.560 29.453 1.00 87.06 417 GLN A CA 1
ATOM 3362 C C . GLN A 1 417 ? -43.609 -9.401 28.769 1.00 87.06 417 GLN A C 1
ATOM 3364 O O . GLN A 1 417 ? -42.579 -9.711 29.355 1.00 87.06 417 GLN A O 1
ATOM 3369 N N . ALA A 1 418 ? -43.603 -8.851 27.552 1.00 88.94 418 ALA A N 1
ATOM 3370 C CA . ALA A 1 418 ? -42.367 -8.541 26.847 1.00 88.94 418 ALA A CA 1
ATOM 3371 C C . ALA A 1 418 ? -41.557 -7.430 27.532 1.00 88.94 418 ALA A C 1
ATOM 3373 O O . ALA A 1 418 ? -40.334 -7.433 27.436 1.00 88.94 418 ALA A O 1
ATOM 3374 N N . GLU A 1 419 ? -42.217 -6.473 28.192 1.00 90.31 419 GLU A N 1
ATOM 3375 C CA . GLU A 1 419 ? -41.540 -5.450 28.995 1.00 90.31 419 GLU A CA 1
ATOM 3376 C C . GLU A 1 419 ? -40.830 -6.094 30.193 1.00 90.31 419 GLU A C 1
ATOM 3378 O O . GLU A 1 419 ? -39.625 -5.905 30.335 1.00 90.31 419 GLU A O 1
ATOM 3383 N N . LEU A 1 420 ? -41.523 -6.931 30.973 1.00 88.88 420 LEU A N 1
ATOM 3384 C CA . LEU A 1 420 ? -40.942 -7.653 32.113 1.00 88.88 420 LEU A CA 1
ATOM 3385 C C . LEU A 1 420 ? -39.765 -8.552 31.704 1.00 88.88 420 LEU A C 1
ATOM 3387 O O . LEU A 1 420 ? -38.701 -8.476 32.309 1.00 88.88 420 LEU A O 1
ATOM 3391 N N . GLU A 1 421 ? -39.922 -9.343 30.639 1.00 87.19 421 GLU A N 1
ATOM 3392 C CA . GLU A 1 421 ? -38.890 -10.287 30.182 1.00 87.19 421 GLU A CA 1
ATOM 3393 C C . GLU A 1 421 ? -37.626 -9.578 29.670 1.00 87.19 421 GLU A C 1
ATOM 3395 O O . GLU A 1 421 ? -36.522 -10.114 29.761 1.00 87.19 421 GLU A O 1
ATOM 3400 N N . LEU A 1 422 ? -37.774 -8.368 29.120 1.00 89.56 422 LEU A N 1
ATOM 3401 C CA . LEU A 1 422 ? -36.660 -7.581 28.595 1.00 89.56 422 LEU A CA 1
ATOM 3402 C C . LEU A 1 422 ? -36.047 -6.637 29.632 1.00 89.56 422 LEU A C 1
ATOM 3404 O O . LEU A 1 422 ? -34.892 -6.255 29.455 1.00 89.56 422 LEU A O 1
ATOM 3408 N N . MET A 1 423 ? -36.770 -6.250 30.688 1.00 82.94 423 MET A N 1
ATOM 3409 C CA . MET A 1 423 ? -36.296 -5.283 31.688 1.00 82.94 423 MET A CA 1
ATOM 3410 C C . MET A 1 423 ? -35.002 -5.729 32.373 1.00 82.94 423 MET A C 1
ATOM 3412 O O . MET A 1 423 ? -34.101 -4.902 32.519 1.00 82.94 423 MET A O 1
ATOM 3416 N N . ASP A 1 424 ? -34.856 -7.022 32.657 1.00 82.56 424 ASP A N 1
ATOM 3417 C CA . ASP A 1 424 ? -33.663 -7.590 33.302 1.00 82.56 424 ASP A CA 1
ATOM 3418 C C . ASP A 1 424 ? -32.575 -8.034 32.305 1.00 82.56 424 ASP A C 1
ATOM 3420 O O . ASP A 1 424 ? -31.546 -8.586 32.691 1.00 82.56 424 ASP A O 1
ATOM 3424 N N . ARG A 1 425 ? -32.772 -7.795 31.000 1.00 87.38 425 ARG A N 1
ATOM 3425 C CA . ARG A 1 425 ? -31.822 -8.168 29.935 1.00 87.38 425 ARG A CA 1
ATOM 3426 C C . ARG A 1 425 ? -30.952 -6.988 29.515 1.00 87.38 425 ARG A C 1
ATOM 3428 O O . ARG A 1 425 ? -31.242 -5.834 29.824 1.00 87.38 425 ARG A O 1
ATOM 3435 N N . ASP A 1 426 ? -29.897 -7.250 28.755 1.00 84.50 426 ASP A N 1
ATOM 3436 C CA . ASP A 1 426 ? -29.029 -6.195 28.230 1.00 84.50 426 ASP A CA 1
ATOM 3437 C C . ASP A 1 426 ? -29.743 -5.318 27.183 1.00 84.50 426 ASP A C 1
ATOM 3439 O O . ASP A 1 426 ? -30.627 -5.772 26.445 1.00 84.50 426 ASP A O 1
ATOM 3443 N N . ASN A 1 427 ? -29.328 -4.053 27.065 1.00 81.25 427 ASN A N 1
ATOM 3444 C CA . ASN A 1 427 ? -29.744 -3.188 25.957 1.00 81.25 427 ASN A CA 1
ATOM 3445 C C . ASN A 1 427 ? -29.355 -3.829 24.608 1.00 81.25 427 ASN A C 1
ATOM 3447 O O . ASN A 1 427 ? -28.256 -4.353 24.450 1.00 81.25 427 ASN A O 1
ATOM 3451 N N . SER A 1 428 ? -30.229 -3.720 23.607 1.00 82.62 428 SER A N 1
ATOM 3452 C CA . SER A 1 428 ? -30.203 -4.430 22.310 1.00 82.62 428 SER A CA 1
ATOM 3453 C C . SER A 1 428 ? -30.746 -5.862 22.329 1.00 82.62 428 SER A C 1
ATOM 3455 O O . SER A 1 428 ? -30.824 -6.483 21.268 1.00 82.62 428 SER A O 1
ATOM 3457 N N . THR A 1 429 ? -31.186 -6.377 23.482 1.00 86.38 429 THR A N 1
ATOM 3458 C CA . THR A 1 429 ? -31.982 -7.612 23.520 1.00 86.38 429 THR A CA 1
ATOM 3459 C C . THR A 1 429 ? -33.359 -7.340 22.924 1.00 86.38 429 THR A C 1
ATOM 3461 O O . THR A 1 429 ? -34.017 -6.356 23.281 1.00 86.38 429 THR A O 1
ATOM 3464 N N . TYR A 1 430 ? -33.796 -8.202 22.009 1.00 92.62 430 TYR A N 1
ATOM 3465 C CA . TYR A 1 430 ? -35.106 -8.115 21.379 1.00 92.62 430 TYR A CA 1
ATOM 3466 C C . TYR A 1 430 ? -35.796 -9.475 21.361 1.00 92.62 430 TYR A C 1
ATOM 3468 O O . TYR A 1 430 ? -35.148 -10.517 21.421 1.00 92.62 430 TYR A O 1
ATOM 3476 N N . LEU A 1 431 ? -37.116 -9.440 21.236 1.00 90.75 431 LEU A N 1
ATOM 3477 C CA . LEU A 1 431 ? -37.943 -10.602 20.958 1.00 90.75 431 LEU A CA 1
ATOM 3478 C C . LEU A 1 431 ? -39.023 -10.241 19.942 1.00 90.75 431 LEU A C 1
ATOM 3480 O O . LEU A 1 431 ? -39.480 -9.095 19.869 1.00 90.75 431 LEU A O 1
ATOM 3484 N N . VAL A 1 432 ? -39.433 -11.228 19.157 1.00 90.25 432 VAL A N 1
ATOM 3485 C CA . VAL A 1 432 ? -40.572 -11.134 18.243 1.00 90.25 432 VAL A CA 1
ATOM 3486 C C . VAL A 1 432 ? -41.740 -11.883 18.868 1.00 90.25 432 VAL A C 1
ATOM 3488 O O . VAL A 1 432 ? -41.584 -13.025 19.294 1.00 90.25 432 VAL A O 1
ATOM 3491 N N . ARG A 1 433 ? -42.909 -11.246 18.928 1.00 87.94 433 ARG A N 1
ATOM 3492 C CA . ARG A 1 433 ? -44.115 -11.791 19.568 1.00 87.94 433 ARG A CA 1
ATOM 3493 C C . ARG A 1 433 ? -45.359 -11.608 18.711 1.00 87.94 433 ARG A C 1
ATOM 3495 O O . ARG A 1 433 ? -45.443 -10.638 17.954 1.00 87.94 433 ARG A O 1
ATOM 3502 N N . HIS A 1 434 ? -46.352 -12.472 18.896 1.00 85.12 434 HIS A N 1
ATOM 3503 C CA . HIS A 1 434 ? -47.702 -12.238 18.390 1.00 85.12 434 HIS A CA 1
ATOM 3504 C C . HIS A 1 434 ? -48.418 -11.175 19.223 1.00 85.12 434 HIS A C 1
ATOM 3506 O O . HIS A 1 434 ? -48.330 -11.158 20.451 1.00 85.12 434 HIS A O 1
ATOM 3512 N N . ARG A 1 435 ? -49.116 -10.262 18.545 1.00 74.69 435 ARG A N 1
ATOM 3513 C CA . ARG A 1 435 ? -49.796 -9.121 19.169 1.00 74.69 435 ARG A CA 1
ATOM 3514 C C . ARG A 1 435 ? -51.226 -9.435 19.612 1.00 74.69 435 ARG A C 1
ATOM 3516 O O . ARG A 1 435 ? -51.691 -8.800 20.555 1.00 74.69 435 ARG A O 1
ATOM 3523 N N . SER A 1 436 ? -51.912 -10.356 18.940 1.00 65.75 436 SER A N 1
ATOM 3524 C CA . SER A 1 436 ? -53.308 -10.721 19.206 1.00 65.75 436 SER A CA 1
ATOM 3525 C C . SER A 1 436 ? -53.478 -12.245 19.257 1.00 65.75 436 SER A C 1
ATOM 3527 O O . SER A 1 436 ? -52.548 -12.995 18.957 1.00 65.75 436 SER A O 1
ATOM 3529 N N . LYS A 1 437 ? -54.681 -12.713 19.627 1.00 59.34 437 LYS A N 1
ATOM 3530 C CA . LYS A 1 437 ? -55.058 -14.137 19.519 1.00 59.34 437 LYS A CA 1
ATOM 3531 C C . LYS A 1 437 ? -55.057 -14.640 18.067 1.00 59.34 437 LYS A C 1
ATOM 3533 O O . LYS A 1 437 ? -55.083 -15.845 17.842 1.00 59.34 437 LYS A O 1
ATOM 3538 N N . GLU A 1 438 ? -55.008 -13.731 17.095 1.00 60.00 438 GLU A N 1
ATOM 3539 C CA . GLU A 1 438 ? -54.810 -14.052 15.688 1.00 60.00 438 GLU A CA 1
ATOM 3540 C C . GLU A 1 438 ? -53.301 -14.137 15.410 1.00 60.00 438 GLU A C 1
ATOM 3542 O O . GLU A 1 438 ? -52.578 -13.141 15.468 1.00 60.00 438 GLU A O 1
ATOM 3547 N N . LEU A 1 439 ? -52.816 -15.336 15.077 1.00 62.91 439 LEU A N 1
ATOM 3548 C CA . LEU A 1 439 ? -51.395 -15.674 14.870 1.00 62.91 439 LEU A CA 1
ATOM 3549 C C . LEU A 1 439 ? -50.711 -14.934 13.693 1.00 62.91 439 LEU A C 1
ATOM 3551 O O . LEU A 1 439 ? -49.596 -15.274 13.314 1.00 62.91 439 LEU A O 1
ATOM 3555 N N . ASN A 1 440 ? -51.342 -13.919 13.100 1.00 63.56 440 ASN A N 1
ATOM 3556 C CA . ASN A 1 440 ? -50.843 -13.212 11.918 1.00 63.56 440 ASN A CA 1
ATOM 3557 C C . ASN A 1 440 ? -50.362 -11.777 12.195 1.00 63.56 440 ASN A C 1
ATOM 3559 O O . ASN A 1 440 ? -49.784 -11.156 11.302 1.00 63.56 440 ASN A O 1
ATOM 3563 N N . GLU A 1 441 ? -50.555 -11.241 13.406 1.00 76.00 441 GLU A N 1
ATOM 3564 C CA . GLU A 1 441 ? -50.009 -9.933 13.789 1.00 76.00 441 GLU A CA 1
ATOM 3565 C C . GLU A 1 441 ? -48.742 -10.083 14.635 1.00 76.00 441 GLU A C 1
ATOM 3567 O O . GLU A 1 441 ? -48.794 -10.634 15.734 1.00 76.00 441 GLU A O 1
ATOM 3572 N N . TYR A 1 442 ? -47.620 -9.528 14.170 1.00 84.94 442 TYR A N 1
ATOM 3573 C CA . TYR A 1 442 ? -46.338 -9.593 14.876 1.00 84.94 442 TYR A CA 1
ATOM 3574 C C . TYR A 1 442 ? -45.892 -8.216 15.377 1.00 84.94 442 TYR A C 1
ATOM 3576 O O . TYR A 1 442 ? -46.182 -7.170 14.787 1.00 84.94 442 TYR A O 1
ATOM 3584 N N . ALA A 1 443 ? -45.150 -8.219 16.478 1.00 86.56 443 ALA A N 1
ATOM 3585 C CA . ALA A 1 443 ? -44.480 -7.051 17.022 1.00 86.56 443 ALA A CA 1
ATOM 3586 C C . ALA A 1 443 ? -43.055 -7.411 17.450 1.00 86.56 443 ALA A C 1
ATOM 3588 O O . ALA A 1 443 ? -42.812 -8.501 17.965 1.00 86.56 443 ALA A O 1
ATOM 3589 N N . ILE A 1 444 ? -42.129 -6.470 17.279 1.00 92.12 444 ILE A N 1
ATOM 3590 C CA . ILE A 1 444 ? -40.782 -6.551 17.846 1.00 92.12 444 ILE A CA 1
ATOM 3591 C C . ILE A 1 444 ? -40.781 -5.747 19.139 1.00 92.12 444 ILE A C 1
ATOM 3593 O O . ILE A 1 444 ? -41.126 -4.564 19.132 1.00 92.12 444 ILE A O 1
ATOM 3597 N N . SER A 1 445 ? -40.393 -6.377 20.241 1.00 91.81 445 SER A N 1
ATOM 3598 C CA . SER A 1 445 ? -40.090 -5.698 21.499 1.00 91.81 445 SER A CA 1
ATOM 3599 C C . SER A 1 445 ? -38.574 -5.664 21.660 1.00 91.81 445 SER A C 1
ATOM 3601 O O . SER A 1 445 ? -37.938 -6.707 21.558 1.00 91.81 445 SER A O 1
ATOM 3603 N N . ILE A 1 446 ? -37.987 -4.492 21.887 1.00 92.94 446 ILE A N 1
ATOM 3604 C CA . ILE A 1 446 ? -36.534 -4.318 22.025 1.00 92.94 446 ILE A CA 1
ATOM 3605 C C . ILE A 1 446 ? -36.214 -3.404 23.205 1.00 92.94 446 ILE A C 1
ATOM 3607 O O . ILE A 1 446 ? -36.811 -2.333 23.339 1.00 92.94 446 ILE A O 1
ATOM 3611 N N . LYS A 1 447 ? -35.258 -3.804 24.049 1.00 90.94 447 LYS A N 1
ATOM 3612 C CA . LYS A 1 447 ? -34.726 -2.943 25.109 1.00 90.94 447 LYS A CA 1
ATOM 3613 C C . LYS A 1 447 ? -33.680 -1.999 24.527 1.00 90.94 447 LYS A C 1
ATOM 3615 O O . LYS A 1 447 ? -32.681 -2.437 23.961 1.00 90.94 447 LYS A O 1
ATOM 3620 N N . PHE A 1 448 ? -33.912 -0.699 24.655 1.00 86.06 448 PHE A N 1
ATOM 3621 C CA . PHE A 1 448 ? -33.002 0.342 24.196 1.00 86.06 448 PHE A CA 1
ATOM 3622 C C . PHE A 1 448 ? -33.043 1.543 25.144 1.00 86.06 448 PHE A C 1
ATOM 3624 O O . PHE A 1 448 ? -34.113 2.105 25.384 1.00 86.06 448 PHE A O 1
ATOM 3631 N N . ASN A 1 449 ? -31.877 1.970 25.636 1.00 84.81 449 ASN A N 1
ATOM 3632 C CA . ASN A 1 449 ? -31.730 3.015 26.659 1.00 84.81 449 ASN A CA 1
ATOM 3633 C C . ASN A 1 449 ? -32.583 2.741 27.909 1.00 84.81 449 ASN A C 1
ATOM 3635 O O . ASN A 1 449 ? -33.335 3.611 28.349 1.00 84.81 449 ASN A O 1
ATOM 3639 N N . ASP A 1 450 ? -32.519 1.506 28.415 1.00 81.88 450 ASP A N 1
ATOM 3640 C CA . ASP A 1 450 ? -33.243 1.032 29.606 1.00 81.88 450 ASP A CA 1
ATOM 3641 C C . ASP A 1 450 ? -34.766 1.195 29.534 1.00 81.88 450 ASP A C 1
ATOM 3643 O O . ASP A 1 450 ? -35.476 1.159 30.536 1.00 81.88 450 ASP A O 1
ATOM 3647 N N . LYS A 1 451 ? -35.288 1.333 28.312 1.00 86.12 451 LYS A N 1
ATOM 3648 C CA . LYS A 1 451 ? -36.714 1.351 28.009 1.00 86.12 451 LYS A CA 1
ATOM 3649 C C . LYS A 1 451 ? -37.014 0.294 26.966 1.00 86.12 451 LYS A C 1
ATOM 3651 O O . LYS A 1 451 ? -36.283 0.141 25.987 1.00 86.12 451 LYS A O 1
ATOM 3656 N N . VAL A 1 452 ? -38.121 -0.409 27.140 1.00 88.56 452 VAL A N 1
ATOM 3657 C CA . VAL A 1 452 ? -38.599 -1.354 26.135 1.00 88.56 452 VAL A CA 1
ATOM 3658 C C . VAL A 1 452 ? -39.450 -0.594 25.123 1.00 88.56 452 VAL A C 1
ATOM 3660 O O . VAL A 1 452 ? -40.390 0.124 25.468 1.00 88.56 452 VAL A O 1
ATOM 3663 N N . LYS A 1 453 ? -39.080 -0.705 23.848 1.00 90.19 453 LYS A N 1
ATOM 3664 C CA . LYS A 1 453 ? -39.837 -0.161 22.720 1.00 90.19 453 LYS A CA 1
ATOM 3665 C C . LYS A 1 453 ? -40.533 -1.294 21.986 1.00 90.19 453 LYS A C 1
ATOM 3667 O O . LYS A 1 453 ? -39.961 -2.365 21.812 1.00 90.19 453 LYS A O 1
ATOM 3672 N N . HIS A 1 454 ? -41.744 -1.024 21.505 1.00 88.25 454 HIS A N 1
ATOM 3673 C CA . HIS A 1 454 ? -42.522 -1.974 20.716 1.00 88.25 454 HIS A CA 1
ATOM 3674 C C . HIS A 1 454 ? -42.771 -1.411 19.329 1.00 88.25 454 HIS A C 1
ATOM 3676 O O . HIS A 1 454 ? -43.281 -0.300 19.184 1.00 88.25 454 HIS A O 1
ATOM 3682 N N . ILE A 1 455 ? -42.428 -2.197 18.322 1.00 86.62 455 ILE A N 1
ATOM 3683 C CA . ILE A 1 455 ? -42.553 -1.843 16.917 1.00 86.62 455 ILE A CA 1
ATOM 3684 C C . ILE A 1 455 ? -43.544 -2.826 16.305 1.00 86.62 455 ILE A C 1
ATOM 3686 O O . ILE A 1 455 ? -43.333 -4.038 16.353 1.00 86.62 455 ILE A O 1
ATOM 3690 N N . LYS A 1 456 ? -44.654 -2.312 15.763 1.00 82.31 456 LYS A N 1
ATOM 3691 C CA . LYS A 1 456 ? -45.611 -3.141 15.023 1.00 82.31 456 LYS A CA 1
ATOM 3692 C C . LYS A 1 456 ? -44.963 -3.553 13.705 1.00 82.31 456 LYS A C 1
ATOM 3694 O O . LYS A 1 456 ? -44.497 -2.686 12.968 1.00 82.31 456 LYS A O 1
ATOM 3699 N N . ILE A 1 457 ? -44.971 -4.846 13.400 1.00 79.00 457 ILE A N 1
ATOM 3700 C CA . ILE A 1 457 ? -44.566 -5.324 12.082 1.00 79.00 457 ILE A CA 1
ATOM 3701 C C . ILE A 1 457 ? -45.795 -5.219 11.180 1.00 79.00 457 ILE A C 1
ATOM 3703 O O . ILE A 1 457 ? -46.777 -5.942 11.353 1.00 79.00 457 ILE A O 1
ATOM 3707 N N . LEU A 1 458 ? -45.783 -4.234 10.284 1.00 64.06 458 LEU A N 1
ATOM 3708 C CA . LEU A 1 458 ? -46.837 -4.043 9.294 1.00 64.06 458 LEU A CA 1
ATOM 3709 C C . LEU A 1 458 ? -46.566 -4.982 8.122 1.00 64.06 458 LEU A C 1
ATOM 3711 O O . LEU A 1 458 ? -45.501 -4.915 7.520 1.00 64.06 458 LEU A O 1
ATOM 3715 N N . THR A 1 459 ? -47.530 -5.837 7.794 1.00 55.38 459 THR A N 1
ATOM 3716 C CA . THR A 1 459 ? -47.479 -6.631 6.566 1.00 55.38 459 THR A CA 1
ATOM 3717 C C . THR A 1 459 ? -48.155 -5.837 5.454 1.00 55.38 459 THR A C 1
ATOM 3719 O O . THR A 1 459 ? -49.277 -5.356 5.618 1.00 55.38 459 THR A O 1
ATOM 3722 N N . LYS A 1 460 ? -47.473 -5.672 4.320 1.00 43.59 460 LYS A N 1
ATOM 3723 C CA . LYS A 1 460 ? -48.084 -5.188 3.077 1.00 43.59 460 LYS A CA 1
ATOM 3724 C C . LYS A 1 460 ? -48.139 -6.383 2.132 1.00 43.59 460 LYS A C 1
ATOM 3726 O O . LYS A 1 460 ? -47.143 -7.085 1.981 1.00 43.59 460 LYS A O 1
ATOM 3731 N N . ASP A 1 461 ? -49.328 -6.699 1.626 1.00 45.47 461 ASP A N 1
ATOM 3732 C CA . ASP A 1 461 ? -49.568 -7.842 0.729 1.00 45.47 461 ASP A CA 1
ATOM 3733 C C . ASP A 1 461 ? -49.099 -9.202 1.286 1.00 45.47 461 ASP A C 1
ATOM 3735 O O . ASP A 1 461 ? -48.749 -10.134 0.565 1.00 45.47 461 ASP A O 1
ATOM 3739 N N . GLY A 1 462 ? -49.104 -9.334 2.616 1.00 46.00 462 GLY A N 1
ATOM 3740 C CA . GLY A 1 462 ? -48.860 -10.600 3.295 1.00 46.00 462 GLY A CA 1
ATOM 3741 C C . GLY A 1 462 ? -47.408 -11.087 3.331 1.00 46.00 462 GLY A C 1
ATOM 3742 O O . GLY A 1 462 ? -47.221 -12.214 3.795 1.00 46.00 462 GLY A O 1
ATOM 3743 N N . CYS A 1 463 ? -46.419 -10.279 2.937 1.00 43.06 463 CYS A N 1
ATOM 3744 C CA . CYS A 1 463 ? -44.988 -10.589 3.071 1.00 43.06 463 CYS A CA 1
ATOM 3745 C C . CYS A 1 463 ? -44.319 -9.707 4.147 1.00 43.06 463 CYS A C 1
ATOM 3747 O O . CYS A 1 463 ? -44.773 -8.586 4.392 1.00 43.06 463 CYS A O 1
ATOM 3749 N N . PHE A 1 464 ? -43.290 -10.252 4.810 1.00 48.34 464 PHE A N 1
ATOM 3750 C CA . PHE A 1 464 ? -42.434 -9.565 5.789 1.00 48.34 464 PHE A CA 1
ATOM 3751 C C . PHE A 1 464 ? -41.188 -8.986 5.134 1.00 48.34 464 PHE A C 1
ATOM 3753 O O . PHE A 1 464 ? -40.652 -9.670 4.228 1.00 48.34 464 PHE A O 1
#

Organism: Nothobranchius kadleci (NCBI:txid1051664)

pLDDT: mean 86.66, std 14.37, range [27.05, 98.06]